Protein 4NET (pdb70)

Foldseek 3Di:
DDPQLVLLVVLCCVAPVVLCVVQVFAWKKKWKAFPNDIHIDIDGALEPVVRHGADQLAKFFQFQLLLVLLLLLLLLCCVVVLDPQQAFLCVQVVLQPPAQSSVAGLVLLLQAFQQDAFAEDPPVQFAQVSLSVCSRPDDHDGDGPWKHAHYLNSSLSSLCSSCSSVVHGSQCSCPVPVCVQLVADQKGLDHDPVSPVNYGFFAESVRDGDDDRATHSRSSRGRMMGGPVSVVSVVLCLLCVVVGPDSSSSSSVQQQDFFWDFVQWTHGRSKIKGAPPDDLVNVVVCPDCCNHGHMGTTGGDPDDHPFMKIKHARQSWGWIKIDGNVRRMIMIMGTRGGDPPSSVSVSVVSSVVPNDD/DDPQLVVLVVLCCVAPVVVCVVVVFQWKWKWKAFPNDIHIDIDHAQDPVVRHGQDQLAKFFFFQLLLLLLLLLLLLCVVVPLDPQQAFLCVQVVLQPPAQSRNAGLVLLLQAFQQDAAAEDPPPQFDPVSLSVCNNPDHHDDDGPFKHHHYLNSSLSSQCSSCSSVVHGSQCSCPVPRLVQLVFDQKGLDHDPVSVVNYPGDSRSSRGRMMGGPVSVVSNQVCLLCLVVGDDSSSSSSVQQQAFFWDFVQWTGGRSKIKGAPPDDLVSVVVCVDCCNHGHMGTTGGDPGDHPFMKIKDWRDDQFKTWIKIDGNVRRMIMIMITRHDDDPSSVSVSRVSSVVVRD

CATH classification: 3.40.710.10

Structure (mmCIF, N/CA/C/O backbone):
data_4NET
#
_entry.id   4NET
#
_cell.length_a   43.073
_cell.length_b   182.151
_cell.length_c   50.373
_cell.angle_alpha   90.00
_cell.angle_beta   98.80
_cell.angle_gamma   90.00
#
_symmetry.space_group_name_H-M   'P 1 21 1'
#
loop_
_entity.id
_entity.type
_entity.pdbx_description
1 polymer AmpC
2 non-polymer 'NITRATE ION'
3 non-polymer GLYCEROL
4 water water
#
loop_
_atom_site.group_PDB
_atom_site.id
_atom_site.type_symbol
_atom_site.label_atom_id
_atom_site.label_alt_id
_atom_site.label_comp_id
_atom_site.label_asym_id
_atom_site.label_entity_id
_atom_site.label_seq_id
_atom_site.pdbx_PDB_ins_code
_atom_site.Cartn_x
_atom_site.Cartn_y
_atom_site.Cartn_z
_atom_site.occupancy
_atom_site.B_iso_or_equiv
_atom_site.auth_seq_id
_atom_site.auth_comp_id
_atom_site.auth_asym_id
_atom_site.auth_atom_id
_atom_site.pdbx_PDB_model_num
ATOM 1 N N . ASN A 1 3 ? -0.169 16.038 21.284 1.00 46.77 3 ASN A N 1
ATOM 2 C CA . ASN A 1 3 ? 0.072 14.614 21.070 1.00 45.42 3 ASN A CA 1
ATOM 3 C C . ASN A 1 3 ? 0.304 13.818 22.359 1.00 43.26 3 ASN A C 1
ATOM 4 O O . ASN A 1 3 ? 0.393 14.382 23.452 1.00 43.63 3 ASN A O 1
ATOM 9 N N . THR A 1 4 ? 0.401 12.500 22.205 1.00 38.73 4 THR A N 1
ATOM 10 C CA . THR A 1 4 ? 0.578 11.566 23.314 1.00 34.99 4 THR A CA 1
ATOM 11 C C . THR A 1 4 ? 1.919 11.771 24.027 1.00 32.94 4 THR A C 1
ATOM 12 O O . THR A 1 4 ? 2.829 12.388 23.464 1.00 32.93 4 THR A O 1
ATOM 16 N N . PRO A 1 5 ? 2.042 11.266 25.274 1.00 31.53 5 PRO A N 1
ATOM 17 C CA . PRO A 1 5 ? 3.326 11.280 25.988 1.00 29.67 5 PRO A CA 1
ATOM 18 C C . PRO A 1 5 ? 4.453 10.631 25.183 1.00 29.16 5 PRO A C 1
ATOM 19 O O . PRO A 1 5 ? 5.600 11.074 25.274 1.00 29.78 5 PRO A O 1
ATOM 23 N N . LYS A 1 6 ? 4.132 9.598 24.406 1.00 28.88 6 LYS A N 1
ATOM 24 C CA A LYS A 1 6 ? 5.125 8.927 23.576 0.39 27.13 6 LYS A CA 1
ATOM 25 C CA B LYS A 1 6 ? 5.130 8.925 23.579 0.61 26.83 6 LYS A CA 1
ATOM 26 C C . LYS A 1 6 ? 5.628 9.829 22.453 1.00 26.98 6 LYS A C 1
ATOM 27 O O . LYS A 1 6 ? 6.828 9.897 22.195 1.00 26.87 6 LYS A O 1
ATOM 38 N N . ASP A 1 7 ? 4.703 10.519 21.788 1.00 27.48 7 ASP A N 1
ATOM 39 C CA . ASP A 1 7 ? 5.074 11.444 20.721 1.00 29.21 7 ASP A CA 1
ATOM 40 C C . ASP A 1 7 ? 6.046 12.487 21.258 1.00 28.17 7 ASP A C 1
ATOM 41 O O . ASP A 1 7 ? 7.070 12.773 20.641 1.00 26.60 7 ASP A O 1
ATOM 46 N N . GLN A 1 8 ? 5.719 13.043 22.420 1.00 27.55 8 GLN A N 1
ATOM 47 C CA . GLN A 1 8 ? 6.564 14.049 23.054 1.00 26.35 8 GLN A CA 1
ATOM 48 C C . GLN A 1 8 ? 7.911 13.489 23.492 1.00 23.61 8 GLN A C 1
ATOM 49 O O . GLN A 1 8 ? 8.940 14.141 23.315 1.00 25.18 8 GLN A O 1
ATOM 55 N N . GLU A 1 9 ? 7.906 12.287 24.062 1.00 22.17 9 GLU A N 1
ATOM 56 C CA . GLU A 1 9 ? 9.149 11.649 24.490 1.00 22.20 9 GLU A CA 1
ATOM 57 C C . GLU A 1 9 ? 10.093 11.458 23.311 1.00 21.26 9 GLU A C 1
ATOM 58 O O . GLU A 1 9 ? 11.277 11.807 23.376 1.00 20.86 9 GLU A O 1
ATOM 64 N N . ILE A 1 10 ? 9.566 10.891 22.233 1.00 21.10 10 ILE A N 1
ATOM 65 C CA . ILE A 1 10 ? 10.388 10.608 21.073 1.00 20.47 10 ILE A CA 1
ATOM 66 C C . ILE A 1 10 ? 10.854 11.904 20.424 1.00 19.83 10 ILE A C 1
ATOM 67 O O . ILE A 1 10 ? 12.014 12.011 20.043 1.00 19.59 10 ILE A O 1
ATOM 72 N N . LYS A 1 11 ? 9.977 12.905 20.342 1.00 19.63 11 LYS A N 1
ATOM 73 C CA . LYS A 1 11 ? 10.385 14.199 19.791 1.00 23.25 11 LYS A CA 1
ATOM 74 C C . LYS A 1 11 ? 11.565 14.789 20.567 1.00 21.83 11 LYS A C 1
ATOM 75 O O . LYS A 1 11 ? 12.529 15.275 19.972 1.00 22.10 11 LYS A O 1
ATOM 81 N N . LYS A 1 12 ? 11.495 14.723 21.893 1.00 20.27 12 LYS A N 1
ATOM 82 C CA . LYS A 1 12 ? 12.584 15.206 22.738 1.00 20.25 12 LYS A CA 1
ATOM 83 C C . LYS A 1 12 ? 13.896 14.464 22.476 1.00 19.02 12 LYS A C 1
ATOM 84 O O . LYS A 1 12 ? 14.954 15.081 22.350 1.00 20.83 12 LYS A O 1
ATOM 90 N N . LEU A 1 13 ? 13.832 13.139 22.396 1.00 19.00 13 LEU A N 1
ATOM 91 C CA . LEU A 1 13 ? 15.044 12.351 22.172 1.00 17.38 13 LEU A CA 1
ATOM 92 C C . LEU A 1 13 ? 15.687 12.635 20.816 1.00 15.85 13 LEU A C 1
ATOM 93 O O . LEU A 1 13 ? 16.911 12.697 20.704 1.00 16.41 13 LEU A O 1
ATOM 98 N N . VAL A 1 14 ? 14.864 12.813 19.789 1.00 17.26 14 VAL A N 1
ATOM 99 C CA . VAL A 1 14 ? 15.364 13.102 18.448 1.00 16.75 14 VAL A CA 1
ATOM 100 C C . VAL A 1 14 ? 15.909 14.537 18.368 1.00 16.93 14 VAL A C 1
ATOM 101 O O . VAL A 1 14 ? 16.965 14.779 17.775 1.00 17.05 14 VAL A O 1
ATOM 105 N N . ASP A 1 15 ? 15.208 15.480 18.993 1.00 19.28 15 ASP A N 1
ATOM 106 C CA . ASP A 1 15 ? 15.695 16.854 19.096 1.00 20.63 15 ASP A CA 1
ATOM 107 C C . ASP A 1 15 ? 17.059 16.908 19.784 1.00 20.34 15 ASP A C 1
ATOM 108 O O . ASP A 1 15 ? 17.931 17.686 19.398 1.00 24.28 15 ASP A O 1
ATOM 113 N N . GLN A 1 16 ? 17.233 16.085 20.812 1.00 19.52 16 GLN A N 1
ATOM 114 C CA . GLN A 1 16 ? 18.464 16.098 21.594 1.00 20.05 16 GLN A CA 1
ATOM 115 C C . GLN A 1 16 ? 19.629 15.435 20.867 1.00 18.99 16 GLN A C 1
ATOM 116 O O . GLN A 1 16 ? 20.776 15.877 20.969 1.00 20.08 16 GLN A O 1
ATOM 122 N N . ASN A 1 17 ? 19.336 14.377 20.120 1.00 17.04 17 ASN A N 1
ATOM 123 C CA . ASN A 1 17 ? 20.394 13.542 19.564 1.00 15.28 17 ASN A CA 1
ATOM 124 C C . ASN A 1 17 ? 20.649 13.680 18.066 1.00 15.13 17 ASN A C 1
ATOM 125 O O . ASN A 1 17 ? 21.778 13.492 17.618 1.00 16.70 17 ASN A O 1
ATOM 130 N N . PHE A 1 18 ? 19.613 14.006 17.299 1.00 14.56 18 PHE A N 1
ATOM 131 C CA . PHE A 1 18 ? 19.752 14.135 15.852 1.00 14.55 18 PHE A CA 1
ATOM 132 C C . PHE A 1 18 ? 19.782 15.581 15.373 1.00 14.30 18 PHE A C 1
ATOM 133 O O . PHE A 1 18 ? 20.609 15.945 14.536 1.00 15.95 18 PHE A O 1
ATOM 141 N N . LYS A 1 19 ? 18.882 16.401 15.902 1.00 16.66 19 LYS A N 1
ATOM 142 C CA . LYS A 1 19 ? 18.797 17.806 15.507 1.00 17.14 19 LYS A CA 1
ATOM 143 C C . LYS A 1 19 ? 20.136 18.566 15.515 1.00 17.91 19 LYS A C 1
ATOM 144 O O . LYS A 1 19 ? 20.415 19.306 14.569 1.00 20.76 19 LYS A O 1
ATOM 150 N N . PRO A 1 20 ? 20.979 18.381 16.556 1.00 19.61 20 PRO A N 1
ATOM 151 C CA . PRO A 1 20 ? 22.225 19.164 16.545 1.00 21.00 20 PRO A CA 1
ATOM 152 C C . PRO A 1 20 ? 23.161 18.854 15.370 1.00 20.47 20 PRO A C 1
ATOM 153 O O . PRO A 1 20 ? 24.042 19.663 15.070 1.00 21.89 20 PRO A O 1
ATOM 157 N N . LEU A 1 21 ? 22.975 17.709 14.720 1.00 18.82 21 LEU A N 1
ATOM 158 C CA . LEU A 1 21 ? 23.814 17.334 13.583 1.00 18.57 21 LEU A CA 1
ATOM 159 C C . LEU A 1 21 ? 23.619 18.248 12.375 1.00 17.55 21 LEU A C 1
ATOM 160 O O . LEU A 1 21 ? 24.517 18.373 11.536 1.00 18.37 21 LEU A O 1
ATOM 165 N N . LEU A 1 22 ? 22.452 18.882 12.278 1.00 18.78 22 LEU A N 1
ATOM 166 C CA . LEU A 1 22 ? 22.176 19.768 11.148 1.00 20.22 22 LEU A CA 1
ATOM 167 C C . LEU A 1 22 ? 23.138 20.950 11.129 1.00 20.44 22 LEU A C 1
ATOM 168 O O . LEU A 1 22 ? 23.773 21.222 10.115 1.00 18.87 22 LEU A O 1
ATOM 173 N N . GLU A 1 23 ? 23.255 21.640 12.258 1.00 20.47 23 GLU A N 1
ATOM 174 C CA . GLU A 1 23 ? 24.174 22.762 12.365 1.00 24.19 23 GLU A CA 1
ATOM 175 C C . GLU A 1 23 ? 25.627 22.291 12.330 1.00 22.16 23 GLU A C 1
ATOM 176 O O . GLU A 1 23 ? 26.479 22.930 11.715 1.00 25.38 23 GLU A O 1
ATOM 182 N N . LYS A 1 24 ? 25.910 21.164 12.980 1.00 21.74 24 LYS A N 1
ATOM 183 C CA . LYS A 1 24 ? 27.292 20.704 13.096 1.00 21.90 24 LYS A CA 1
ATOM 184 C C . LYS A 1 24 ? 27.903 20.351 11.741 1.00 21.78 24 LYS A C 1
ATOM 185 O O . LYS A 1 24 ? 29.079 20.621 11.490 1.00 23.33 24 LYS A O 1
ATOM 191 N N . TYR A 1 25 ? 27.100 19.766 10.861 1.00 20.55 25 TYR A N 1
ATOM 192 C CA . TYR A 1 25 ? 27.606 19.345 9.563 1.00 20.13 25 TYR A CA 1
ATOM 193 C C . TYR A 1 25 ? 27.002 20.117 8.395 1.00 21.62 25 TYR A C 1
ATOM 194 O O . TYR A 1 25 ? 27.161 19.726 7.237 1.00 23.15 25 TYR A O 1
ATOM 203 N N . ASP A 1 26 ? 26.330 21.222 8.709 1.00 22.76 26 ASP A N 1
ATOM 204 C CA . ASP A 1 26 ? 25.691 22.069 7.700 1.00 23.72 26 ASP A CA 1
ATOM 205 C C . ASP A 1 26 ? 24.793 21.266 6.756 1.00 21.62 26 ASP A C 1
ATOM 206 O O . ASP A 1 26 ? 24.863 21.405 5.533 1.00 23.05 26 ASP A O 1
ATOM 211 N N . VAL A 1 27 ? 23.951 20.419 7.341 1.00 20.60 27 VAL A N 1
ATOM 212 C CA . VAL A 1 27 ? 23.048 19.572 6.574 1.00 19.21 27 VAL A CA 1
ATOM 213 C C . VAL A 1 27 ? 21.733 20.307 6.339 1.00 17.01 27 VAL A C 1
ATOM 214 O O . VAL A 1 27 ? 21.089 20.727 7.295 1.00 17.21 27 VAL A O 1
ATOM 218 N N . PRO A 1 28 ? 21.325 20.470 5.068 1.00 16.60 28 PRO A N 1
ATOM 219 C CA . PRO A 1 28 ? 20.090 21.216 4.795 1.00 15.67 28 PRO A CA 1
ATOM 220 C C . PRO A 1 28 ? 18.822 20.561 5.356 1.00 14.83 28 PRO A C 1
ATOM 221 O O . PRO A 1 28 ? 18.013 21.263 5.968 1.00 15.16 28 PRO A O 1
ATOM 225 N N . GLY A 1 29 ? 18.656 19.252 5.176 1.00 13.64 29 GLY A N 1
ATOM 226 C CA . GLY A 1 29 ? 17.405 18.605 5.535 1.00 14.00 29 GLY A CA 1
ATOM 227 C C . GLY A 1 29 ? 17.578 17.223 6.137 1.00 13.96 29 GLY A C 1
ATOM 228 O O . GLY A 1 29 ? 18.522 16.499 5.801 1.00 13.30 29 GLY A O 1
ATOM 229 N N . MET A 1 30 ? 16.658 16.862 7.031 1.00 12.02 30 MET A N 1
ATOM 230 C CA . MET A 1 30 ? 16.705 15.578 7.724 1.00 13.00 30 MET A CA 1
ATOM 231 C C . MET A 1 30 ? 15.308 15.075 8.045 1.00 13.28 30 MET A C 1
ATOM 232 O O . MET A 1 30 ? 14.418 15.858 8.377 1.00 12.83 30 MET A O 1
ATOM 237 N N . ALA A 1 31 ? 15.124 13.761 7.944 1.00 11.95 31 ALA A N 1
ATOM 238 C CA . ALA A 1 31 ? 13.912 13.109 8.415 1.00 11.32 31 ALA A CA 1
ATOM 239 C C . ALA A 1 31 ? 14.343 11.966 9.320 1.00 10.90 31 ALA A C 1
ATOM 240 O O . ALA A 1 31 ? 15.171 11.153 8.934 1.00 11.54 31 ALA A O 1
ATOM 242 N N . VAL A 1 32 ? 13.804 11.922 10.532 1.00 10.15 32 VAL A N 1
ATOM 243 C CA . VAL A 1 32 ? 14.103 10.840 11.467 1.00 11.55 32 VAL A CA 1
ATOM 244 C C . VAL A 1 32 ? 12.800 10.210 11.914 1.00 10.97 32 VAL A C 1
ATOM 245 O O . VAL A 1 32 ? 11.872 10.910 12.319 1.00 11.53 32 VAL A O 1
ATOM 249 N N . GLY A 1 33 ? 12.728 8.887 11.835 1.00 12.06 33 GLY A N 1
ATOM 250 C CA . GLY A 1 33 ? 11.529 8.168 12.201 1.00 12.52 33 GLY A CA 1
ATOM 251 C C . GLY A 1 33 ? 11.834 7.054 13.172 1.00 11.34 33 GLY A C 1
ATOM 252 O O . GLY A 1 33 ? 12.899 6.436 13.123 1.00 10.40 33 GLY A O 1
ATOM 253 N N . VAL A 1 34 ? 10.886 6.803 14.063 1.00 11.52 34 VAL A N 1
ATOM 254 C CA . VAL A 1 34 ? 10.941 5.669 14.964 1.00 11.06 34 VAL A CA 1
ATOM 255 C C . VAL A 1 34 ? 9.658 4.887 14.805 1.00 11.24 34 VAL A C 1
ATOM 256 O O . VAL A 1 34 ? 8.580 5.473 14.713 1.00 12.44 34 VAL A O 1
ATOM 260 N N . ILE A 1 35 ? 9.771 3.566 14.751 1.00 10.30 35 ILE A N 1
ATOM 261 C CA . ILE A 1 35 ? 8.594 2.728 14.866 1.00 12.23 35 ILE A CA 1
ATOM 262 C C . ILE A 1 35 ? 8.759 1.878 16.109 1.00 12.77 35 ILE A C 1
ATOM 263 O O . ILE A 1 35 ? 9.786 1.234 16.295 1.00 13.74 35 ILE A O 1
ATOM 268 N N . GLN A 1 36 ? 7.772 1.941 16.994 1.00 14.26 36 GLN A N 1
ATOM 269 C CA . GLN A 1 36 ? 7.795 1.172 18.229 1.00 14.53 36 GLN A CA 1
ATOM 270 C C . GLN A 1 36 ? 6.422 0.584 18.461 1.00 16.78 36 GLN A C 1
ATOM 271 O O . GLN A 1 36 ? 5.421 1.305 18.426 1.00 18.49 36 GLN A O 1
ATOM 277 N N . ASN A 1 37 ? 6.384 -0.728 18.682 1.00 20.25 37 ASN A N 1
ATOM 278 C CA . ASN A 1 37 ? 5.134 -1.459 18.871 1.00 22.21 37 ASN A CA 1
ATOM 279 C C . ASN A 1 37 ? 4.098 -1.097 17.811 1.00 22.69 37 ASN A C 1
ATOM 280 O O . ASN A 1 37 ? 2.923 -0.853 18.105 1.00 24.43 37 ASN A O 1
ATOM 285 N N . ASN A 1 38 ? 4.591 -1.044 16.578 1.00 21.34 38 ASN A N 1
ATOM 286 C CA . ASN A 1 38 ? 3.807 -0.802 15.367 1.00 23.17 38 ASN A CA 1
ATOM 287 C C . ASN A 1 38 ? 3.108 0.560 15.273 1.00 21.70 38 ASN A C 1
ATOM 288 O O . ASN A 1 38 ? 2.145 0.736 14.525 1.00 24.64 38 ASN A O 1
ATOM 293 N N . LYS A 1 39 ? 3.632 1.523 16.023 1.00 17.15 39 LYS A N 1
ATOM 294 C CA . LYS A 1 39 ? 3.217 2.914 15.927 1.00 18.14 39 LYS A CA 1
ATOM 295 C C . LYS A 1 39 ? 4.386 3.702 15.361 1.00 16.19 39 LYS A C 1
ATOM 296 O O . LYS A 1 39 ? 5.536 3.488 15.757 1.00 15.24 39 LYS A O 1
ATOM 302 N N . LYS A 1 40 ? 4.096 4.611 14.438 1.00 15.16 40 LYS A N 1
ATOM 303 C CA . LYS A 1 40 ? 5.146 5.362 13.755 1.00 15.76 40 LYS A CA 1
ATOM 304 C C . LYS A 1 40 ? 5.238 6.798 14.258 1.00 15.86 40 LYS A C 1
ATOM 305 O O . LYS A 1 40 ? 4.221 7.429 14.530 1.00 18.56 40 LYS A O 1
ATOM 311 N N . TYR A 1 41 ? 6.464 7.296 14.381 1.00 15.02 41 TYR A N 1
ATOM 312 C CA . TYR A 1 41 ? 6.727 8.642 14.874 1.00 14.55 41 TYR A CA 1
ATOM 313 C C . TYR A 1 41 ? 7.709 9.315 13.933 1.00 15.32 41 TYR A C 1
ATOM 314 O O . TYR A 1 41 ? 8.814 8.821 13.726 1.00 16.63 41 TYR A O 1
ATOM 323 N N . GLU A 1 42 ? 7.290 10.441 13.365 1.00 15.42 42 GLU A N 1
ATOM 324 C CA . GLU A 1 42 ? 8.044 11.100 12.306 1.00 16.01 42 GLU A CA 1
ATOM 325 C C . GLU A 1 42 ? 8.471 12.506 12.703 1.00 14.55 42 GLU A C 1
ATOM 326 O O . GLU A 1 42 ? 7.654 13.299 13.165 1.00 17.40 42 GLU A O 1
ATOM 332 N N . MET A 1 43 ? 9.755 12.797 12.524 1.00 15.22 43 MET A N 1
ATOM 333 C CA A MET A 1 43 ? 10.314 14.120 12.794 0.56 16.03 43 MET A CA 1
ATOM 334 C CA B MET A 1 43 ? 10.298 14.120 12.787 0.44 13.94 43 MET A CA 1
ATOM 335 C C . MET A 1 43 ? 10.977 14.651 11.532 1.00 12.85 43 MET A C 1
ATOM 336 O O . MET A 1 43 ? 11.783 13.955 10.916 1.00 13.74 43 MET A O 1
ATOM 345 N N . TYR A 1 44 ? 10.644 15.883 11.155 1.00 12.86 44 TYR A N 1
ATOM 346 C CA . TYR A 1 44 ? 11.222 16.500 9.958 1.00 12.21 44 TYR A CA 1
ATOM 347 C C . TYR A 1 44 ? 11.927 17.807 10.311 1.00 12.21 44 TYR A C 1
ATOM 348 O O . TYR A 1 44 ? 11.419 18.596 11.118 1.00 14.90 44 TYR A O 1
ATOM 357 N N . TYR A 1 45 ? 13.093 18.036 9.713 1.00 13.70 45 TYR A N 1
ATOM 358 C CA . TYR A 1 45 ? 13.836 19.271 9.933 1.00 13.72 45 TYR A CA 1
ATOM 359 C C . TYR A 1 45 ? 14.368 19.813 8.625 1.00 13.40 45 TYR A C 1
ATOM 360 O O . TYR A 1 45 ? 14.790 19.061 7.754 1.00 13.51 45 TYR A O 1
ATOM 369 N N . GLY A 1 46 ? 14.376 21.132 8.499 1.00 13.92 46 GLY A N 1
ATOM 370 C CA . GLY A 1 46 ? 15.144 21.764 7.448 1.00 14.60 46 GLY A CA 1
ATOM 371 C C . GLY A 1 46 ? 14.561 21.663 6.055 1.00 13.51 46 GLY A C 1
ATOM 372 O O . GLY A 1 46 ? 13.345 21.532 5.878 1.00 13.49 46 GLY A O 1
ATOM 373 N N . LEU A 1 47 ? 15.448 21.735 5.065 1.00 14.27 47 LEU A N 1
ATOM 374 C CA . LEU A 1 47 ? 15.061 21.925 3.670 1.00 13.62 47 LEU A CA 1
ATOM 375 C C . LEU A 1 47 ? 15.342 20.719 2.777 1.00 13.60 47 LEU A C 1
ATOM 376 O O . LEU A 1 47 ? 16.435 20.153 2.783 1.00 14.90 47 LEU A O 1
ATOM 381 N N . GLN A 1 48 ? 14.333 20.363 1.997 1.00 14.32 48 GLN A N 1
ATOM 382 C CA . GLN A 1 48 ? 14.429 19.381 0.935 1.00 16.24 48 GLN A CA 1
ATOM 383 C C . GLN A 1 48 ? 15.235 19.963 -0.226 1.00 16.02 48 GLN A C 1
ATOM 384 O O . GLN A 1 48 ? 16.065 19.283 -0.841 1.00 17.28 48 GLN A O 1
ATOM 390 N N . SER A 1 49 ? 14.986 21.233 -0.519 1.00 16.45 49 SER A N 1
ATOM 391 C CA . SER A 1 49 ? 15.718 21.948 -1.553 1.00 17.85 49 SER A CA 1
ATOM 392 C C . SER A 1 49 ? 16.074 23.332 -1.043 1.00 16.27 49 SER A C 1
ATOM 393 O O . SER A 1 49 ? 15.190 24.113 -0.677 1.00 17.50 49 SER A O 1
ATOM 396 N N . VAL A 1 50 ? 17.367 23.641 -1.021 1.00 16.67 50 VAL A N 1
ATOM 397 C CA . VAL A 1 50 ? 17.819 24.947 -0.556 1.00 17.89 50 VAL A CA 1
ATOM 398 C C . VAL A 1 50 ? 17.371 26.043 -1.518 1.00 19.19 50 VAL A C 1
ATOM 399 O O . VAL A 1 50 ? 16.847 27.078 -1.100 1.00 21.35 50 VAL A O 1
ATOM 403 N N . GLN A 1 51 ? 17.565 25.806 -2.812 1.00 19.10 51 GLN A N 1
ATOM 404 C CA . GLN A 1 51 ? 17.261 26.813 -3.821 1.00 22.38 51 GLN A CA 1
ATOM 405 C C . GLN A 1 51 ? 15.770 27.126 -3.886 1.00 20.96 51 GLN A C 1
ATOM 406 O O . GLN A 1 51 ? 15.378 28.244 -4.215 1.00 22.54 51 GLN A O 1
ATOM 412 N N . ASP A 1 52 ? 14.938 26.147 -3.554 1.00 19.89 52 ASP A N 1
ATOM 413 C CA . ASP A 1 52 ? 13.499 26.337 -3.645 1.00 20.83 52 ASP A CA 1
ATOM 414 C C . ASP A 1 52 ? 12.861 26.717 -2.313 1.00 19.19 52 ASP A C 1
ATOM 415 O O . ASP A 1 52 ? 11.670 27.022 -2.261 1.00 17.87 52 ASP A O 1
ATOM 420 N N . LYS A 1 53 ? 13.659 26.703 -1.249 1.00 18.51 53 LYS A N 1
ATOM 421 C CA . LYS A 1 53 ? 13.153 26.928 0.106 1.00 17.44 53 LYS A CA 1
ATOM 422 C C . LYS A 1 53 ? 11.978 25.992 0.404 1.00 17.08 53 LYS A C 1
ATOM 423 O O . LYS A 1 53 ? 10.983 26.377 1.027 1.00 16.31 53 LYS A O 1
ATOM 429 N N . LYS A 1 54 ? 12.102 24.752 -0.054 1.00 16.17 54 LYS A N 1
ATOM 430 C CA . LYS A 1 54 ? 11.083 23.743 0.182 1.00 15.89 54 LYS A CA 1
ATOM 431 C C . LYS A 1 54 ? 11.468 22.936 1.415 1.00 15.40 54 LYS A C 1
ATOM 432 O O . LYS A 1 54 ? 12.512 22.278 1.436 1.00 14.85 54 LYS A O 1
ATOM 438 N N . ALA A 1 55 ? 10.631 22.984 2.444 1.00 15.06 55 ALA A N 1
ATOM 439 C CA . ALA A 1 55 ? 10.914 22.254 3.683 1.00 14.87 55 ALA A CA 1
ATOM 440 C C . ALA A 1 55 ? 10.710 20.750 3.544 1.00 12.21 55 ALA A C 1
ATOM 441 O O . ALA A 1 55 ? 9.816 20.292 2.826 1.00 14.60 55 ALA A O 1
ATOM 443 N N . VAL A 1 56 ? 11.538 19.984 4.251 1.00 12.69 56 VAL A N 1
ATOM 444 C CA . VAL A 1 56 ? 11.374 18.538 4.327 1.00 12.14 56 VAL A CA 1
ATOM 445 C C . VAL A 1 56 ? 10.027 18.238 4.961 1.00 12.48 56 VAL A C 1
ATOM 446 O O . VAL A 1 56 ? 9.640 18.875 5.943 1.00 13.79 56 VAL A O 1
ATOM 450 N N . ASN A 1 57 ? 9.310 17.273 4.391 1.00 12.70 57 ASN A N 1
ATOM 451 C CA . ASN A 1 57 ? 8.026 16.848 4.921 1.00 13.11 57 ASN A CA 1
ATOM 452 C C . ASN A 1 57 ? 7.829 15.360 4.649 1.00 13.45 57 ASN A C 1
ATOM 453 O O . ASN A 1 57 ? 8.728 14.690 4.131 1.00 12.68 57 ASN A O 1
ATOM 458 N N . SER A 1 58 ? 6.656 14.840 4.993 1.00 14.07 58 SER A N 1
ATOM 459 C CA . SER A 1 58 ? 6.407 13.400 4.872 1.00 14.59 58 SER A CA 1
ATOM 460 C C . SER A 1 58 ? 6.379 12.894 3.421 1.00 13.84 58 SER A C 1
ATOM 461 O O . SER A 1 58 ? 6.431 11.688 3.186 1.00 15.18 58 SER A O 1
ATOM 464 N N . SER A 1 59 ? 6.296 13.806 2.455 1.00 12.28 59 SER A N 1
ATOM 465 C CA . SER A 1 59 ? 6.357 13.428 1.042 1.00 13.38 59 SER A CA 1
ATOM 466 C C . SER A 1 59 ? 7.758 13.505 0.450 1.00 12.43 59 SER A C 1
ATOM 467 O O . SER A 1 59 ? 7.971 13.095 -0.695 1.00 12.82 59 SER A O 1
ATOM 470 N N . THR A 1 60 ? 8.707 14.036 1.211 1.00 12.59 60 THR A N 1
ATOM 471 C CA . THR A 1 60 ? 10.061 14.228 0.699 1.00 12.35 60 THR A CA 1
ATOM 472 C C . THR A 1 60 ? 10.733 12.890 0.396 1.00 11.25 60 THR A C 1
ATOM 473 O O . THR A 1 60 ? 10.802 12.003 1.252 1.00 12.30 60 THR A O 1
ATOM 477 N N . ILE A 1 61 ? 11.223 12.763 -0.833 1.00 11.36 61 ILE A N 1
ATOM 478 C CA . ILE A 1 61 ? 11.917 11.578 -1.303 1.00 10.54 61 ILE A CA 1
ATOM 479 C C . ILE A 1 61 ? 13.415 11.825 -1.180 1.00 11.41 61 ILE A C 1
ATOM 480 O O . ILE A 1 61 ? 13.938 12.799 -1.715 1.00 12.48 61 ILE A O 1
ATOM 485 N N . PHE A 1 62 ? 14.094 10.950 -0.444 1.00 10.81 62 PHE A N 1
ATOM 486 C CA . PHE A 1 62 ? 15.537 11.034 -0.241 1.00 10.47 62 PHE A CA 1
ATOM 487 C C . PHE A 1 62 ? 16.249 9.911 -0.971 1.00 10.49 62 PHE A C 1
ATOM 488 O O . PHE A 1 62 ? 15.730 8.804 -1.086 1.00 11.23 62 PHE A O 1
ATOM 496 N N . GLU A 1 63 ? 17.467 10.176 -1.418 1.00 10.48 63 GLU A N 1
ATOM 497 C CA . GLU A 1 63 ? 18.344 9.111 -1.891 1.00 10.99 63 GLU A CA 1
ATOM 498 C C . GLU A 1 63 ? 18.820 8.269 -0.715 1.00 10.19 63 GLU A C 1
ATOM 499 O O . GLU A 1 63 ? 19.310 8.802 0.277 1.00 12.91 63 GLU A O 1
ATOM 505 N N . LEU A 1 64 ? 18.681 6.952 -0.828 1.00 10.00 64 LEU A N 1
ATOM 506 C CA . LEU A 1 64 ? 19.034 6.050 0.259 1.00 9.18 64 LEU A CA 1
ATOM 507 C C . LEU A 1 64 ? 20.505 5.685 0.256 1.00 8.90 64 LEU A C 1
ATOM 508 O O . LEU A 1 64 ? 21.007 5.163 1.249 1.00 10.62 64 LEU A O 1
ATOM 513 N N . GLY A 1 65 ? 21.192 5.912 -0.854 1.00 9.22 65 GLY A N 1
ATOM 514 C CA . GLY A 1 65 ? 22.587 5.525 -0.908 1.00 9.74 65 GLY A CA 1
ATOM 515 C C . GLY A 1 65 ? 22.741 4.026 -0.705 1.00 9.45 65 GLY A C 1
ATOM 516 O O . GLY A 1 65 ? 21.952 3.231 -1.225 1.00 8.49 65 GLY A O 1
ATOM 517 N N . SER A 1 66 ? 23.731 3.619 0.083 1.00 10.69 66 SER A N 1
ATOM 518 C CA A SER A 1 66 ? 24.025 2.203 0.289 0.57 9.80 66 SER A CA 1
ATOM 519 C CA B SER A 1 66 ? 24.007 2.191 0.232 0.43 11.48 66 SER A CA 1
ATOM 520 C C . SER A 1 66 ? 22.912 1.412 0.975 1.00 9.06 66 SER A C 1
ATOM 521 O O . SER A 1 66 ? 22.897 0.193 0.936 1.00 9.81 66 SER A O 1
ATOM 526 N N . VAL A 1 67 ? 21.976 2.109 1.610 1.00 9.24 67 VAL A N 1
ATOM 527 C CA . VAL A 1 67 ? 20.810 1.432 2.182 1.00 9.64 67 VAL A CA 1
ATOM 528 C C . VAL A 1 67 ? 19.966 0.786 1.068 1.00 8.99 67 VAL A C 1
ATOM 529 O O . VAL A 1 67 ? 19.198 -0.150 1.319 1.00 9.18 67 VAL A O 1
ATOM 533 N N . SER A 1 68 ? 20.150 1.258 -0.163 1.00 8.29 68 SER A N 1
ATOM 534 C CA . SER A 1 68 ? 19.581 0.596 -1.347 1.00 8.89 68 SER A CA 1
ATOM 535 C C . SER A 1 68 ? 19.864 -0.909 -1.379 1.00 8.10 68 SER A C 1
ATOM 536 O O . SER A 1 68 ? 19.048 -1.696 -1.869 1.00 7.51 68 SER A O 1
ATOM 539 N N . LYS A 1 69 ? 21.022 -1.307 -0.852 1.00 8.33 69 LYS A N 1
ATOM 540 C CA . LYS A 1 69 ? 21.427 -2.707 -0.865 1.00 7.45 69 LYS A CA 1
ATOM 541 C C . LYS A 1 69 ? 20.454 -3.594 -0.104 1.00 7.65 69 LYS A C 1
ATOM 542 O O . LYS A 1 69 ? 20.374 -4.792 -0.366 1.00 8.03 69 LYS A O 1
ATOM 548 N N . LEU A 1 70 ? 19.727 -3.018 0.855 1.00 7.47 70 LEU A N 1
ATOM 549 C CA . LEU A 1 70 ? 18.722 -3.791 1.593 1.00 8.43 70 LEU A CA 1
ATOM 550 C C . LEU A 1 70 ? 17.583 -4.218 0.678 1.00 7.28 70 LEU A C 1
ATOM 551 O O . LEU A 1 70 ? 17.027 -5.297 0.840 1.00 7.49 70 LEU A O 1
ATOM 556 N N . PHE A 1 71 ? 17.234 -3.374 -0.286 1.00 7.40 71 PHE A N 1
ATOM 557 C CA . PHE A 1 71 ? 16.202 -3.738 -1.253 1.00 7.59 71 PHE A CA 1
ATOM 558 C C . PHE A 1 71 ? 16.689 -4.765 -2.274 1.00 7.74 71 PHE A C 1
ATOM 559 O O . PHE A 1 71 ? 15.966 -5.682 -2.625 1.00 7.89 71 PHE A O 1
ATOM 567 N N . THR A 1 72 ? 17.939 -4.644 -2.691 1.00 7.82 72 THR A N 1
ATOM 568 C CA . THR A 1 72 ? 18.551 -5.655 -3.546 1.00 6.45 72 THR A CA 1
ATOM 569 C C . THR A 1 72 ? 18.584 -7.010 -2.845 1.00 6.98 72 THR A C 1
ATOM 570 O O . THR A 1 72 ? 18.256 -8.041 -3.435 1.00 7.53 72 THR A O 1
ATOM 574 N N . ALA A 1 73 ? 18.963 -6.998 -1.569 1.00 6.81 73 ALA A N 1
ATOM 575 C CA . ALA A 1 73 ? 18.949 -8.210 -0.755 1.00 7.92 73 ALA A CA 1
ATOM 576 C C . ALA A 1 73 ? 17.560 -8.822 -0.670 1.00 6.91 73 ALA A C 1
ATOM 577 O O . ALA A 1 73 ? 17.396 -10.032 -0.832 1.00 7.44 73 ALA A O 1
ATOM 579 N N . THR A 1 74 ? 16.555 -7.984 -0.426 1.00 7.29 74 THR A N 1
ATOM 580 C CA . THR A 1 74 ? 15.175 -8.446 -0.378 1.00 7.42 74 THR A CA 1
ATOM 581 C C . THR A 1 74 ? 14.732 -9.054 -1.713 1.00 7.27 74 THR A C 1
ATOM 582 O O . THR A 1 74 ? 14.100 -10.115 -1.749 1.00 7.79 74 THR A O 1
ATOM 586 N N . ALA A 1 75 ? 15.07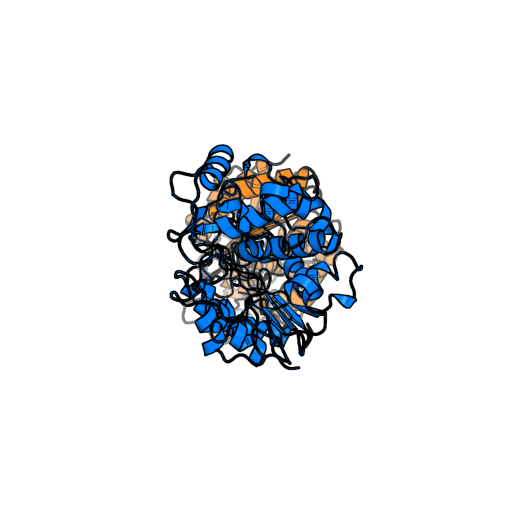7 -8.398 -2.815 1.00 7.67 75 ALA A N 1
ATOM 587 C CA . ALA A 1 75 ? 14.784 -8.944 -4.130 1.00 7.59 75 ALA A CA 1
ATOM 588 C C . ALA A 1 75 ? 15.435 -10.313 -4.339 1.00 6.75 75 ALA A C 1
ATOM 589 O O . ALA A 1 75 ? 14.817 -11.219 -4.885 1.00 7.62 75 ALA A O 1
ATOM 591 N N . GLY A 1 76 ? 16.692 -10.448 -3.940 1.00 7.20 76 GLY A N 1
ATOM 592 C CA . GLY A 1 76 ? 17.389 -11.723 -4.000 1.00 8.65 76 GLY A CA 1
ATOM 593 C C . GLY A 1 76 ? 16.726 -12.793 -3.154 1.00 7.48 76 GLY A C 1
ATOM 594 O O . GLY A 1 76 ? 16.591 -13.938 -3.582 1.00 8.05 76 GLY A O 1
ATOM 595 N N . GLY A 1 77 ? 16.325 -12.433 -1.940 1.00 7.20 77 GLY A N 1
ATOM 596 C CA . GLY A 1 77 ? 15.590 -13.351 -1.080 1.00 8.48 77 GLY A CA 1
ATOM 597 C C . GLY A 1 77 ? 14.279 -13.794 -1.705 1.00 9.01 77 GLY A C 1
ATOM 598 O O . GLY A 1 77 ? 13.860 -14.948 -1.576 1.00 9.56 77 GLY A O 1
ATOM 599 N N . TYR A 1 78 ? 13.611 -12.858 -2.363 1.00 7.51 78 TYR A N 1
ATOM 600 C CA . TYR A 1 78 ? 12.363 -13.148 -3.058 1.00 7.39 78 TYR A CA 1
ATOM 601 C C . TYR A 1 78 ? 12.577 -14.138 -4.196 1.00 8.81 78 TYR A C 1
ATOM 602 O O . TYR A 1 78 ? 11.877 -15.144 -4.300 1.00 10.25 78 TYR A O 1
ATOM 611 N N . ALA A 1 79 ? 13.547 -13.845 -5.054 1.00 8.74 79 ALA A N 1
ATOM 612 C CA . ALA A 1 79 ? 13.854 -14.726 -6.173 1.00 10.75 79 ALA A CA 1
ATOM 613 C C . ALA A 1 79 ? 14.275 -16.122 -5.703 1.00 9.25 79 ALA A C 1
ATOM 614 O O . ALA A 1 79 ? 13.835 -17.128 -6.257 1.00 10.67 79 ALA A O 1
ATOM 616 N N . LYS A 1 80 ? 15.107 -16.194 -4.670 1.00 8.76 80 LYS A N 1
ATOM 617 C CA . LYS A 1 80 ? 15.568 -17.483 -4.167 1.00 9.17 80 LYS A CA 1
ATOM 618 C C . LYS A 1 80 ? 14.387 -18.294 -3.658 1.00 10.72 80 LYS A C 1
ATOM 619 O O . LYS A 1 80 ? 14.264 -19.486 -3.940 1.00 10.72 80 LYS A O 1
ATOM 625 N N . ASN A 1 81 ? 13.516 -17.644 -2.893 1.00 9.78 81 ASN A N 1
ATOM 626 C CA . ASN A 1 81 ? 12.402 -18.369 -2.293 1.00 11.81 81 ASN A CA 1
ATOM 627 C C . ASN A 1 81 ? 11.269 -18.713 -3.243 1.00 11.00 81 ASN A C 1
ATOM 628 O O . ASN A 1 81 ? 10.403 -19.518 -2.907 1.00 13.83 81 ASN A O 1
ATOM 633 N N . LYS A 1 82 ? 11.291 -18.141 -4.442 1.00 11.38 82 LYS A N 1
ATOM 634 C CA A LYS A 1 82 ? 10.368 -18.578 -5.484 0.46 13.03 82 LYS A CA 1
ATOM 635 C CA B LYS A 1 82 ? 10.380 -18.562 -5.501 0.54 12.54 82 LYS A CA 1
ATOM 636 C C . LYS A 1 82 ? 11.039 -19.572 -6.439 1.00 12.57 82 LYS A C 1
ATOM 637 O O . LYS A 1 82 ? 10.437 -20.018 -7.409 1.00 14.03 82 LYS A O 1
ATOM 648 N N . GLY A 1 83 ? 12.283 -19.937 -6.148 1.00 12.73 83 GLY A N 1
ATOM 649 C CA . GLY A 1 83 ? 12.979 -20.936 -6.937 1.00 13.71 83 GLY A CA 1
ATOM 650 C C . GLY A 1 83 ? 13.559 -20.384 -8.221 1.00 11.68 83 GLY A C 1
ATOM 651 O O . GLY A 1 83 ? 13.952 -21.150 -9.096 1.00 14.75 83 GLY A O 1
ATOM 652 N N . LYS A 1 84 ? 13.623 -19.058 -8.334 1.00 9.95 84 LYS A N 1
ATOM 653 C CA . LYS A 1 84 ? 14.140 -18.425 -9.545 1.00 11.15 84 LYS A CA 1
ATOM 654 C C . LYS A 1 84 ? 15.663 -18.477 -9.610 1.00 10.75 84 LYS A C 1
ATOM 655 O O . LYS A 1 84 ? 16.241 -18.469 -10.693 1.00 11.18 84 LYS A O 1
ATOM 661 N N . ILE A 1 85 ? 16.299 -18.494 -8.441 1.00 9.84 85 ILE A N 1
ATOM 662 C CA . ILE A 1 85 ? 17.733 -18.698 -8.314 1.00 9.49 85 ILE A CA 1
ATOM 663 C C . ILE A 1 85 ? 17.989 -19.607 -7.131 1.00 10.02 85 ILE A C 1
ATOM 664 O O . ILE A 1 85 ? 17.140 -19.761 -6.250 1.00 10.50 85 ILE A O 1
ATOM 669 N N . SER A 1 86 ? 19.180 -20.189 -7.111 1.00 8.76 86 SER A N 1
ATOM 670 C CA . SER A 1 86 ? 19.749 -20.775 -5.912 1.00 9.20 86 SER A CA 1
ATOM 671 C C . SER A 1 86 ? 20.979 -19.962 -5.564 1.00 9.08 86 SER A C 1
ATOM 672 O O . SER A 1 86 ? 21.706 -19.533 -6.455 1.00 9.19 86 SER A O 1
ATOM 675 N N . PHE A 1 87 ? 21.244 -19.773 -4.280 1.00 9.59 87 PHE A N 1
ATOM 676 C CA . PHE A 1 87 ? 22.439 -19.042 -3.876 1.00 9.48 87 PHE A CA 1
ATOM 677 C C . PHE A 1 87 ? 23.741 -19.776 -4.232 1.00 10.50 87 PHE A C 1
ATOM 678 O O . PHE A 1 87 ? 24.817 -19.171 -4.224 1.00 11.47 87 PHE A O 1
ATOM 686 N N . ASP A 1 88 ? 23.645 -21.072 -4.533 1.00 9.42 88 ASP A N 1
ATOM 687 C CA . ASP A 1 88 ? 24.809 -21.839 -5.001 1.00 10.50 88 ASP A CA 1
ATOM 688 C C . ASP A 1 88 ? 25.052 -21.701 -6.491 1.00 9.19 88 ASP A C 1
ATOM 689 O O . ASP A 1 88 ? 26.067 -22.173 -6.991 1.00 10.85 88 ASP A O 1
ATOM 694 N N . ASP A 1 89 ? 24.139 -21.044 -7.198 1.00 10.17 89 ASP A N 1
ATOM 695 C CA . ASP A 1 89 ? 24.328 -20.820 -8.625 1.00 9.53 89 ASP A CA 1
ATOM 696 C C . ASP A 1 89 ? 25.465 -19.833 -8.861 1.00 8.77 89 ASP A C 1
ATOM 697 O O . ASP A 1 89 ? 25.846 -19.067 -7.978 1.00 8.63 89 ASP A O 1
ATOM 702 N N . THR A 1 90 ? 25.981 -19.832 -10.081 1.00 9.18 90 THR A N 1
ATOM 703 C CA . THR A 1 90 ? 26.985 -18.867 -10.503 1.00 9.34 90 THR A CA 1
ATOM 704 C C . THR A 1 90 ? 26.371 -17.923 -11.555 1.00 9.06 90 THR A C 1
ATOM 705 O O . THR A 1 90 ? 25.362 -18.260 -12.178 1.00 10.21 90 THR A O 1
ATOM 709 N N . PRO A 1 91 ? 26.957 -16.723 -11.740 1.00 8.38 91 PRO A N 1
ATOM 710 C CA . PRO A 1 91 ? 26.273 -15.698 -12.541 1.00 9.23 91 PRO A CA 1
ATOM 711 C C . PRO A 1 91 ? 26.072 -16.062 -14.000 1.00 9.74 91 PRO A C 1
ATOM 712 O O . PRO A 1 91 ? 25.106 -15.592 -14.593 1.00 9.32 91 PRO A O 1
ATOM 716 N N . GLY A 1 92 ? 26.958 -16.881 -14.548 1.00 9.48 92 GLY A N 1
ATOM 717 C CA . GLY A 1 92 ? 26.865 -17.272 -15.944 1.00 10.49 92 GLY A CA 1
ATOM 718 C C . GLY A 1 92 ? 25.671 -18.151 -16.268 1.00 11.38 92 GLY A C 1
ATOM 719 O O . GLY A 1 92 ? 25.346 -18.355 -17.434 1.00 12.75 92 GLY A O 1
ATOM 720 N N . LYS A 1 93 ? 25.018 -18.693 -15.248 1.00 10.68 93 LYS A N 1
ATOM 721 C CA . LYS A 1 93 ? 23.784 -19.440 -15.455 1.00 12.51 93 LYS A CA 1
ATOM 722 C C . LYS A 1 93 ? 22.685 -18.518 -16.000 1.00 11.39 93 LYS A C 1
ATOM 723 O O . LYS A 1 93 ? 21.767 -18.964 -16.698 1.00 13.30 93 LYS A O 1
ATOM 729 N N . TYR A 1 94 ? 22.807 -17.226 -15.702 1.00 10.36 94 TYR A N 1
ATOM 730 C CA . TYR A 1 94 ? 21.774 -16.232 -16.008 1.00 10.17 94 TYR A CA 1
ATOM 731 C C . TYR A 1 94 ? 22.274 -15.183 -16.982 1.00 11.17 94 TYR A C 1
ATOM 732 O O . TYR A 1 94 ? 21.593 -14.846 -17.948 1.00 12.00 94 TYR A O 1
ATOM 741 N N . TRP A 1 95 ? 23.470 -14.665 -16.726 1.00 10.90 95 TRP A N 1
ATOM 742 C CA . TRP A 1 95 ? 24.094 -13.721 -17.642 1.00 11.76 95 TRP A CA 1
ATOM 743 C C . TRP A 1 95 ? 25.033 -14.538 -18.523 1.00 10.99 95 TRP A C 1
ATOM 744 O O . TRP A 1 95 ? 26.179 -14.804 -18.153 1.00 10.31 95 TRP A O 1
ATOM 755 N N . LYS A 1 96 ? 24.539 -14.948 -19.690 1.00 10.90 96 LYS A N 1
ATOM 756 C CA . LYS A 1 96 ? 25.152 -16.046 -20.432 1.00 10.95 96 LYS A CA 1
ATOM 757 C C . LYS A 1 96 ? 26.542 -15.733 -20.963 1.00 10.35 96 LYS A C 1
ATOM 758 O O . LYS A 1 96 ? 27.379 -16.630 -21.099 1.00 10.70 96 LYS A O 1
ATOM 764 N N . GLU A 1 97 ? 26.796 -14.456 -21.227 1.00 9.75 97 GLU A N 1
ATOM 765 C CA . GLU A 1 97 ? 28.110 -14.001 -21.644 1.00 10.85 97 GLU A CA 1
ATOM 766 C C . GLU A 1 97 ? 29.190 -14.217 -20.583 1.00 10.82 97 GLU A C 1
ATOM 767 O O . GLU A 1 97 ? 30.375 -14.108 -20.872 1.00 12.04 97 GLU A O 1
ATOM 773 N N . LEU A 1 98 ? 28.795 -14.521 -19.350 1.00 9.23 98 LEU A N 1
ATOM 774 C CA . LEU A 1 98 ? 29.789 -14.806 -18.315 1.00 10.19 98 LEU A CA 1
ATOM 775 C C . LEU A 1 98 ? 30.064 -16.291 -18.136 1.00 11.52 98 LEU A C 1
ATOM 776 O O . LEU A 1 98 ? 30.929 -16.677 -17.337 1.00 10.85 98 LEU A O 1
ATOM 781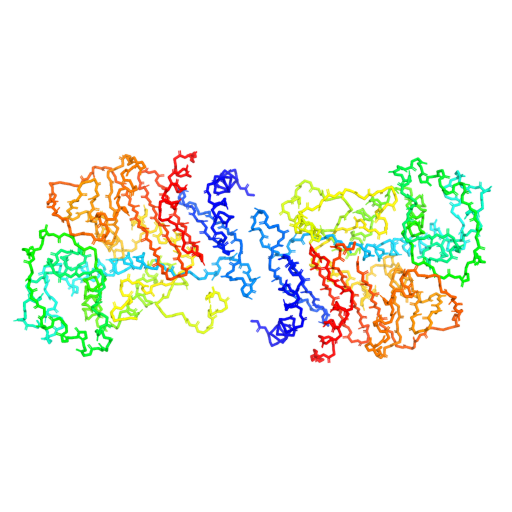 N N . LYS A 1 99 ? 29.331 -17.135 -18.859 1.00 10.67 99 LYS A N 1
ATOM 782 C CA . LYS A 1 99 ? 29.599 -18.567 -18.824 1.00 14.34 99 LYS A CA 1
ATOM 783 C C . LYS A 1 99 ? 31.044 -18.860 -19.200 1.00 16.93 99 LYS A C 1
ATOM 784 O O . LYS A 1 99 ? 31.570 -18.299 -20.162 1.00 16.94 99 LYS A O 1
ATOM 790 N N . ASN A 1 100 ? 31.680 -19.730 -18.423 1.00 20.04 100 ASN A N 1
ATOM 791 C CA . ASN A 1 100 ? 33.056 -20.140 -18.680 1.00 23.16 100 ASN A CA 1
ATOM 792 C C . ASN A 1 100 ? 34.071 -18.994 -18.673 1.00 21.40 100 ASN A C 1
ATOM 793 O O . ASN A 1 100 ? 35.045 -18.986 -19.427 1.00 23.25 100 ASN A O 1
ATOM 798 N N . THR A 1 101 ? 33.817 -18.021 -17.808 1.00 14.81 101 THR A N 1
ATOM 799 C CA . THR A 1 101 ? 34.803 -17.006 -17.478 1.00 13.05 101 THR A CA 1
ATOM 800 C C . THR A 1 101 ? 35.113 -17.187 -15.998 1.00 9.98 101 THR A C 1
ATOM 801 O O . THR A 1 101 ? 34.353 -17.837 -15.281 1.00 10.83 101 THR A O 1
ATOM 805 N N . PRO A 1 102 ? 36.227 -16.622 -15.521 1.00 9.52 102 PRO A N 1
ATOM 806 C CA . PRO A 1 102 ? 36.558 -16.852 -14.109 1.00 8.54 102 PRO A CA 1
ATOM 807 C C . PRO A 1 102 ? 35.515 -16.380 -13.094 1.00 8.71 102 PRO A C 1
ATOM 808 O O . PRO A 1 102 ? 35.393 -17.012 -12.062 1.00 8.37 102 PRO A O 1
ATOM 812 N N . ILE A 1 103 ? 34.790 -15.309 -13.380 1.00 8.42 103 ILE A N 1
ATOM 813 C CA . ILE A 1 103 ? 33.784 -14.811 -12.448 1.00 8.64 103 ILE A CA 1
ATOM 814 C C . ILE A 1 103 ? 32.658 -15.831 -12.280 1.00 8.12 103 ILE A C 1
ATOM 815 O O . ILE A 1 103 ? 31.959 -15.829 -11.260 1.00 7.33 103 ILE A O 1
ATOM 820 N N . ASP A 1 104 ? 32.505 -16.724 -13.255 1.00 7.59 104 ASP A N 1
ATOM 821 C CA . ASP A 1 104 ? 31.493 -17.774 -13.170 1.00 9.41 104 ASP A CA 1
ATOM 822 C C . ASP A 1 104 ? 31.901 -18.875 -12.184 1.00 8.68 104 ASP A C 1
ATOM 823 O O . ASP A 1 104 ? 31.220 -19.890 -12.070 1.00 11.48 104 ASP A O 1
ATOM 828 N N . GLN A 1 105 ? 33.009 -18.672 -11.470 1.00 8.40 105 GLN A N 1
ATOM 829 C CA . GLN A 1 105 ? 33.407 -19.565 -10.383 1.00 8.56 105 GLN A CA 1
ATOM 830 C C . GLN A 1 105 ? 32.953 -19.048 -9.018 1.00 7.37 105 GLN A C 1
ATOM 831 O O . GLN A 1 105 ? 33.104 -19.737 -8.010 1.00 11.70 105 GLN A O 1
ATOM 837 N N . VAL A 1 106 ? 32.395 -17.837 -8.987 1.00 8.88 106 VAL A N 1
ATOM 838 C CA . VAL A 1 106 ? 31.901 -17.231 -7.751 1.00 8.16 106 VAL A CA 1
ATOM 839 C C . VAL A 1 106 ? 30.392 -17.452 -7.692 1.00 7.23 106 VAL A C 1
ATOM 840 O O . VAL A 1 106 ? 29.701 -17.262 -8.685 1.00 8.71 106 VAL A O 1
ATOM 844 N N . ASN A 1 107 ? 29.864 -17.851 -6.539 1.00 7.39 107 ASN A N 1
ATOM 845 C CA . ASN A 1 107 ? 28.421 -18.067 -6.441 1.00 7.80 107 ASN A CA 1
ATOM 846 C C . ASN A 1 107 ? 27.642 -16.808 -6.048 1.00 6.12 107 ASN A C 1
ATOM 847 O O . ASN A 1 107 ? 28.218 -15.788 -5.656 1.00 8.09 107 ASN A O 1
ATOM 852 N N . LEU A 1 108 ? 26.327 -16.876 -6.156 1.00 6.12 108 LEU A N 1
ATOM 853 C CA . LEU A 1 108 ? 25.513 -15.690 -5.932 1.00 7.52 108 LEU A CA 1
ATOM 854 C C . LEU A 1 108 ? 25.585 -15.198 -4.483 1.00 6.72 108 LEU A C 1
ATOM 855 O O . LEU A 1 108 ? 25.560 -13.985 -4.250 1.00 7.55 108 LEU A O 1
ATOM 860 N N . LEU A 1 109 ? 25.648 -16.116 -3.515 1.00 7.29 109 LEU A N 1
ATOM 861 C CA . LEU A 1 109 ? 25.750 -15.712 -2.119 1.00 7.72 109 LEU A CA 1
ATOM 862 C C . LEU A 1 109 ? 27.049 -14.950 -1.870 1.00 8.10 109 LEU A C 1
ATOM 863 O O . LEU A 1 109 ? 27.068 -13.937 -1.172 1.00 7.14 109 LEU A O 1
ATOM 868 N N . GLN A 1 110 ? 28.136 -15.438 -2.456 1.00 7.03 110 GLN A N 1
ATOM 869 C CA . GLN A 1 110 ? 29.434 -14.787 -2.366 1.00 6.53 110 GLN A CA 1
ATOM 870 C C . GLN A 1 110 ? 29.430 -13.397 -2.990 1.00 7.15 110 GLN A C 1
ATOM 871 O O . GLN A 1 110 ? 30.012 -12.460 -2.445 1.00 8.14 110 GLN A O 1
ATOM 877 N N . LEU A 1 111 ? 28.754 -13.243 -4.121 1.00 7.20 111 LEU A N 1
ATOM 878 C CA . LEU A 1 111 ? 28.611 -11.912 -4.700 1.00 7.85 111 LEU A CA 1
ATOM 879 C C . LEU A 1 111 ? 27.798 -11.000 -3.786 1.00 7.46 111 LEU A C 1
ATOM 880 O O . LEU A 1 111 ? 28.166 -9.848 -3.538 1.00 7.59 111 LEU A O 1
ATOM 885 N N . ALA A 1 112 ? 26.689 -11.516 -3.264 1.00 7.93 112 ALA A N 1
ATOM 886 C CA . ALA A 1 112 ? 25.800 -10.709 -2.426 1.00 8.21 112 ALA A CA 1
ATOM 887 C C . ALA A 1 112 ? 26.454 -10.271 -1.127 1.00 8.14 112 ALA A C 1
ATOM 888 O O . ALA A 1 112 ? 26.122 -9.220 -0.592 1.00 8.99 112 ALA A O 1
ATOM 890 N N . THR A 1 113 ? 27.396 -11.077 -0.644 1.00 6.82 113 THR A N 1
ATOM 891 C CA . THR A 1 113 ? 28.020 -10.812 0.637 1.00 7.26 113 THR A CA 1
ATOM 892 C C . THR A 1 113 ? 29.499 -10.462 0.526 1.00 5.71 113 THR A C 1
ATOM 893 O O . THR A 1 113 ? 30.253 -10.535 1.496 1.00 7.44 113 THR A O 1
ATOM 897 N N . TYR A 1 114 ? 29.901 -10.071 -0.673 1.00 5.82 114 TYR A N 1
ATOM 898 C CA . TYR A 1 114 ? 31.176 -9.371 -0.882 1.00 6.39 114 TYR A CA 1
ATOM 899 C C . TYR A 1 114 ? 32.431 -10.234 -0.725 1.00 6.59 114 TYR A C 1
ATOM 900 O O . TYR A 1 114 ? 33.477 -9.720 -0.308 1.00 7.24 114 TYR A O 1
ATOM 909 N N . THR A 1 115 ? 32.351 -11.524 -1.043 1.00 6.72 115 THR A N 1
ATOM 910 C CA . THR A 1 115 ? 33.496 -12.401 -0.826 1.00 7.33 115 THR A CA 1
ATOM 911 C C . THR A 1 115 ? 34.108 -12.988 -2.096 1.00 7.45 115 THR A C 1
ATOM 912 O O . THR A 1 115 ? 34.770 -14.022 -2.029 1.00 8.23 115 THR A O 1
ATOM 916 N N . SER A 1 116 ? 33.927 -12.341 -3.243 1.00 7.09 116 SER A N 1
ATOM 917 C CA . SER A 1 116 ? 34.554 -12.827 -4.477 1.00 6.34 116 SER A CA 1
ATOM 918 C C . SER A 1 116 ? 36.068 -12.924 -4.410 1.00 7.37 116 SER A C 1
ATOM 919 O O . SER A 1 116 ? 36.669 -13.715 -5.140 1.00 8.65 116 SER A O 1
ATOM 922 N N . GLY A 1 117 ? 36.680 -12.091 -3.572 1.00 7.34 117 GLY A N 1
ATOM 923 C CA . GLY A 1 117 ? 38.117 -12.070 -3.415 1.00 6.57 117 GLY A CA 1
ATOM 924 C C . GLY A 1 117 ? 38.861 -11.130 -4.341 1.00 7.77 117 GLY A C 1
ATOM 925 O O . GLY A 1 117 ? 40.083 -11.026 -4.248 1.00 8.01 117 GLY A O 1
ATOM 926 N N . ASN A 1 118 ? 38.146 -10.436 -5.224 1.00 7.04 118 ASN A N 1
ATOM 927 C CA . ASN A 1 118 ? 38.794 -9.423 -6.050 1.00 7.92 118 ASN A CA 1
ATOM 928 C C . ASN A 1 118 ? 37.813 -8.406 -6.616 1.00 8.20 118 ASN A C 1
ATOM 929 O O . ASN A 1 118 ? 37.801 -8.151 -7.816 1.00 8.17 118 ASN A O 1
ATOM 934 N N . LEU A 1 119 ? 36.996 -7.824 -5.746 1.00 7.85 119 LEU A N 1
ATOM 935 C CA . LEU A 1 119 ? 36.136 -6.717 -6.142 1.00 8.23 119 LEU A CA 1
ATOM 936 C C . LEU A 1 119 ? 36.189 -5.632 -5.089 1.00 8.35 119 LEU A C 1
ATOM 937 O O . LEU A 1 119 ? 35.905 -5.874 -3.911 1.00 9.39 119 LEU A O 1
ATOM 942 N N . ALA A 1 120 ? 36.571 -4.435 -5.519 1.00 9.35 120 ALA A N 1
ATOM 943 C CA . ALA A 1 120 ? 36.745 -3.283 -4.640 1.00 9.77 120 ALA A CA 1
ATOM 944 C C . ALA A 1 120 ? 35.442 -2.517 -4.439 1.00 8.67 120 ALA A C 1
ATOM 945 O O . ALA A 1 120 ? 34.392 -2.891 -4.947 1.00 8.73 120 ALA A O 1
ATOM 947 N N . LEU A 1 121 ? 35.511 -1.419 -3.694 1.00 9.23 121 LEU A N 1
ATOM 948 C CA . LEU A 1 121 ? 34.317 -0.622 -3.404 1.00 8.68 121 LEU A CA 1
ATOM 949 C C . LEU A 1 121 ? 33.611 -0.174 -4.687 1.00 8.39 121 LEU A C 1
ATOM 950 O O . LEU A 1 121 ? 32.391 -0.281 -4.791 1.00 8.93 121 LEU A O 1
ATOM 955 N N . GLN A 1 122 ? 34.379 0.334 -5.652 1.00 9.02 122 GLN A N 1
ATOM 956 C CA . GLN A 1 122 ? 33.819 0.827 -6.911 1.00 8.66 122 GLN A CA 1
ATOM 957 C C . GLN A 1 122 ? 34.429 0.121 -8.115 1.00 10.61 122 GLN A C 1
ATOM 958 O O . GLN A 1 122 ? 35.514 -0.451 -8.026 1.00 10.42 122 GLN A O 1
ATOM 964 N N . PHE A 1 123 ? 33.734 0.187 -9.247 1.00 9.26 123 PHE A N 1
ATOM 965 C CA . PHE A 1 123 ? 34.323 -0.170 -10.533 1.00 9.88 123 PHE A CA 1
ATOM 966 C C . PHE A 1 123 ? 35.534 0.716 -10.787 1.00 11.75 123 PHE A C 1
ATOM 967 O O . PHE A 1 123 ? 35.648 1.809 -10.225 1.00 12.20 123 PHE A O 1
ATOM 975 N N . PRO A 1 124 ? 36.441 0.268 -11.655 1.00 12.65 124 PRO A N 1
ATOM 976 C CA . PRO A 1 124 ? 37.515 1.165 -12.088 1.00 13.08 124 PRO A CA 1
ATOM 977 C C . PRO A 1 124 ? 36.919 2.405 -12.754 1.00 12.36 124 PRO A C 1
ATOM 978 O O . PRO A 1 124 ? 35.826 2.331 -13.319 1.00 12.69 124 PRO A O 1
ATOM 982 N N . ASP A 1 125 ? 37.626 3.528 -12.696 1.00 15.53 125 ASP A N 1
ATOM 983 C CA . ASP A 1 125 ? 37.126 4.773 -13.280 1.00 17.52 125 ASP A CA 1
ATOM 984 C C . ASP A 1 125 ? 36.712 4.648 -14.747 1.00 18.62 125 ASP A C 1
ATOM 985 O O . ASP A 1 125 ? 35.752 5.284 -15.182 1.00 19.04 125 ASP A O 1
ATOM 990 N N . GLU A 1 126 ? 37.424 3.818 -15.498 1.00 18.72 126 GLU A N 1
ATOM 991 C CA . GLU A 1 126 ? 37.168 3.706 -16.930 1.00 19.72 126 GLU A CA 1
ATOM 992 C C . GLU A 1 126 ? 35.914 2.896 -17.273 1.00 16.96 126 GLU A C 1
ATOM 993 O O . GLU A 1 126 ? 35.441 2.933 -18.410 1.00 19.43 126 GLU A O 1
ATOM 999 N N . VAL A 1 127 ? 35.368 2.183 -16.296 1.00 12.61 127 VAL A N 1
ATOM 1000 C CA . VAL A 1 127 ? 34.165 1.396 -16.536 1.00 12.88 127 VAL A CA 1
ATOM 1001 C C . VAL A 1 127 ? 32.942 2.285 -16.327 1.00 12.38 127 VAL A C 1
ATOM 1002 O O . VAL A 1 127 ? 32.516 2.505 -15.199 1.00 14.66 127 VAL A O 1
ATOM 1006 N N . LYS A 1 128 ? 32.399 2.805 -17.425 1.00 14.24 128 LYS A N 1
ATOM 1007 C CA . LYS A 1 128 ? 31.377 3.849 -17.360 1.00 14.38 128 LYS A CA 1
ATOM 1008 C C . LYS A 1 128 ? 30.033 3.487 -17.989 1.00 13.48 128 LYS A C 1
ATOM 1009 O O . LYS A 1 128 ? 29.050 4.203 -17.805 1.00 15.28 128 LYS A O 1
ATOM 1015 N N . THR A 1 129 ? 29.989 2.407 -18.759 1.00 12.31 129 THR A N 1
ATOM 1016 C CA . THR A 1 129 ? 28.766 2.053 -19.483 1.00 11.10 129 THR A CA 1
ATOM 1017 C C . THR A 1 129 ? 28.370 0.603 -19.222 1.00 10.50 129 THR A C 1
ATOM 1018 O O . THR A 1 129 ? 29.183 -0.201 -18.747 1.00 10.82 129 THR A O 1
ATOM 1022 N N . ASP A 1 130 ? 27.125 0.255 -19.542 1.00 11.57 130 ASP A N 1
ATOM 1023 C CA . ASP A 1 130 ? 26.688 -1.135 -19.398 1.00 12.49 130 ASP A CA 1
ATOM 1024 C C . ASP A 1 130 ? 27.576 -2.110 -20.183 1.00 9.99 130 ASP A C 1
ATOM 1025 O O . ASP A 1 130 ? 27.943 -3.168 -19.669 1.00 11.88 130 ASP A O 1
ATOM 1030 N N . GLN A 1 131 ? 27.919 -1.765 -21.420 1.00 9.91 131 GLN A N 1
ATOM 1031 C CA . GLN A 1 131 ? 28.792 -2.634 -22.211 1.00 9.71 131 GLN A CA 1
ATOM 1032 C C . GLN A 1 131 ? 30.110 -2.877 -21.484 1.00 8.50 131 GLN A C 1
ATOM 1033 O O . GLN A 1 131 ? 30.607 -4.009 -21.414 1.00 9.14 131 GLN A O 1
ATOM 1039 N N . GLN A 1 132 ? 30.681 -1.797 -20.961 1.00 9.24 132 GLN A N 1
ATOM 1040 C CA . GLN A 1 132 ? 31.967 -1.854 -20.290 1.00 8.53 132 GLN A CA 1
ATOM 1041 C C . GLN A 1 132 ? 31.927 -2.655 -18.992 1.00 8.68 132 GLN A C 1
ATOM 1042 O O . GLN A 1 132 ? 32.908 -3.294 -18.639 1.00 9.33 132 GLN A O 1
ATOM 1048 N N . VAL A 1 133 ? 30.798 -2.640 -18.288 1.00 8.88 133 VAL A N 1
ATOM 1049 C CA . VAL A 1 133 ? 30.632 -3.490 -17.111 1.00 8.71 133 VAL A CA 1
ATOM 1050 C C . VAL A 1 133 ? 30.656 -4.968 -17.470 1.00 7.67 133 VAL A C 1
ATOM 1051 O O . VAL A 1 133 ? 31.297 -5.768 -16.795 1.00 8.76 133 VAL A O 1
ATOM 1055 N N . LEU A 1 134 ? 29.988 -5.335 -18.556 1.00 8.01 134 LEU A N 1
ATOM 1056 C CA . LEU A 1 134 ? 30.028 -6.723 -19.009 1.00 8.64 134 LEU A CA 1
ATOM 1057 C C . LEU A 1 134 ? 31.456 -7.120 -19.370 1.00 8.10 134 LEU A C 1
ATOM 1058 O O . LEU A 1 134 ? 31.943 -8.164 -18.959 1.00 8.63 134 LEU A O 1
ATOM 1063 N N . THR A 1 135 ? 32.137 -6.268 -20.118 1.00 8.16 135 THR A N 1
ATOM 1064 C CA . THR A 1 135 ? 33.525 -6.544 -20.466 1.00 8.16 135 THR A CA 1
ATOM 1065 C C . THR A 1 135 ? 34.410 -6.702 -19.222 1.00 8.03 135 THR A C 1
ATOM 1066 O O . THR A 1 135 ? 35.241 -7.602 -19.147 1.00 8.27 135 THR A O 1
ATOM 1070 N N . PHE A 1 136 ? 34.221 -5.814 -18.251 1.00 8.21 136 PHE A N 1
ATOM 1071 C CA . PHE A 1 136 ? 34.928 -5.890 -16.975 1.00 8.88 136 PHE A CA 1
ATOM 1072 C C . PHE A 1 136 ? 34.738 -7.262 -16.318 1.00 7.87 136 PHE A C 1
ATOM 1073 O O . PHE A 1 136 ? 35.698 -7.893 -15.874 1.00 8.85 136 PHE A O 1
ATOM 1081 N N . PHE A 1 137 ? 33.497 -7.729 -16.252 1.00 8.11 137 PHE A N 1
ATOM 1082 C CA . PHE A 1 137 ? 33.243 -9.029 -15.643 1.00 7.82 137 PHE A CA 1
ATOM 1083 C C . PHE A 1 137 ? 33.787 -10.193 -16.457 1.00 7.79 137 PHE A C 1
ATOM 1084 O O . PHE A 1 137 ? 34.267 -11.169 -15.884 1.00 9.47 137 PHE A O 1
ATOM 1092 N N . LYS A 1 138 ? 33.771 -10.088 -17.782 1.00 7.79 138 LYS A N 1
ATOM 1093 C CA . LYS A 1 138 ? 34.392 -11.129 -18.596 1.00 9.22 138 LYS A CA 1
ATOM 1094 C C . LYS A 1 138 ? 35.917 -11.188 -18.414 1.00 8.40 138 LYS A C 1
ATOM 1095 O O . LYS A 1 138 ? 36.515 -12.266 -18.469 1.00 9.74 138 LYS A O 1
ATOM 1101 N N . ASP A 1 139 ? 36.535 -10.028 -18.198 1.00 8.58 139 ASP A N 1
ATOM 1102 C CA . ASP A 1 139 ? 37.986 -9.922 -18.068 1.00 9.27 139 ASP A CA 1
ATOM 1103 C C . ASP A 1 139 ? 38.495 -10.190 -16.662 1.00 9.85 139 ASP A C 1
ATOM 1104 O O . ASP A 1 139 ? 39.697 -10.335 -16.454 1.00 10.83 139 ASP A O 1
ATOM 1109 N N . TRP A 1 140 ? 37.577 -10.271 -15.709 1.00 8.71 140 TRP A N 1
ATOM 1110 C CA . TRP A 1 140 ? 37.915 -10.413 -14.303 1.00 7.76 140 TRP A CA 1
ATOM 1111 C C . TRP A 1 140 ? 38.659 -11.712 -14.043 1.00 7.41 140 TRP A C 1
ATOM 1112 O O . TRP A 1 140 ? 38.345 -12.754 -14.620 1.00 9.15 140 TRP A O 1
ATOM 1123 N N . LYS A 1 141 ? 39.620 -11.652 -13.129 1.00 8.20 141 LYS A N 1
ATOM 1124 C CA . LYS A 1 141 ? 40.282 -12.830 -12.610 1.00 9.40 141 LYS A CA 1
ATOM 1125 C C . LYS A 1 141 ? 40.292 -12.780 -11.104 1.00 9.28 141 LYS A C 1
ATOM 1126 O O . LYS A 1 141 ? 40.328 -11.705 -10.525 1.00 9.42 141 LYS A O 1
ATOM 1132 N N . PRO A 1 142 ? 40.263 -13.952 -10.458 1.00 8.88 142 PRO A N 1
ATOM 1133 C CA . PRO A 1 142 ? 40.289 -13.980 -8.992 1.00 8.97 142 PRO A CA 1
ATOM 1134 C C . PRO A 1 142 ? 41.645 -13.582 -8.435 1.00 9.23 142 PRO A C 1
ATOM 1135 O O . PRO A 1 142 ? 42.653 -13.586 -9.138 1.00 10.33 142 PRO A O 1
ATOM 1139 N N . LYS A 1 143 ? 41.639 -13.208 -7.162 1.00 8.14 143 LYS A N 1
ATOM 1140 C CA A LYS A 1 143 ? 42.872 -12.991 -6.415 0.58 8.69 143 LYS A CA 1
ATOM 1141 C CA B LYS A 1 143 ? 42.849 -12.942 -6.396 0.42 8.49 143 LYS A CA 1
ATOM 1142 C C . LYS A 1 143 ? 42.803 -13.747 -5.091 1.00 8.31 143 LYS A C 1
ATOM 1143 O O . LYS A 1 143 ? 43.330 -14.851 -5.004 1.00 9.74 143 LYS A O 1
ATOM 1154 N N . ASN A 1 144 ? 42.159 -13.189 -4.064 1.00 8.39 144 ASN A N 1
ATOM 1155 C CA . ASN A 1 144 ? 42.013 -13.906 -2.792 1.00 9.27 144 ASN A CA 1
ATOM 1156 C C . ASN A 1 144 ? 41.151 -15.163 -2.978 1.00 8.31 144 ASN A C 1
ATOM 1157 O O . ASN A 1 144 ? 40.283 -15.190 -3.845 1.00 9.92 144 ASN A O 1
ATOM 1162 N N . SER A 1 145 ? 41.353 -16.195 -2.162 1.00 8.24 145 SER A N 1
ATOM 1163 C CA A SER A 1 145 ? 40.557 -17.410 -2.280 0.65 8.45 145 SER A CA 1
ATOM 1164 C CA B SER A 1 145 ? 40.560 -17.407 -2.285 0.35 9.15 145 SER A CA 1
ATOM 1165 C C . SER A 1 145 ? 39.079 -17.048 -2.221 1.00 7.68 145 SER A C 1
ATOM 1166 O O . SER A 1 145 ? 38.627 -16.365 -1.285 1.00 8.16 145 SER A O 1
ATOM 1171 N N . ILE A 1 146 ? 38.336 -17.502 -3.224 1.00 7.95 146 ILE A N 1
ATOM 1172 C CA . ILE A 1 146 ? 36.925 -17.172 -3.332 1.00 7.06 146 ILE A CA 1
ATOM 1173 C C . ILE A 1 146 ? 36.167 -17.601 -2.074 1.00 7.99 146 ILE A C 1
ATOM 1174 O O . ILE A 1 146 ? 36.300 -18.740 -1.625 1.00 9.45 146 ILE A O 1
ATOM 1179 N N . GLY A 1 147 ? 35.388 -16.680 -1.508 1.00 7.94 147 GLY A N 1
A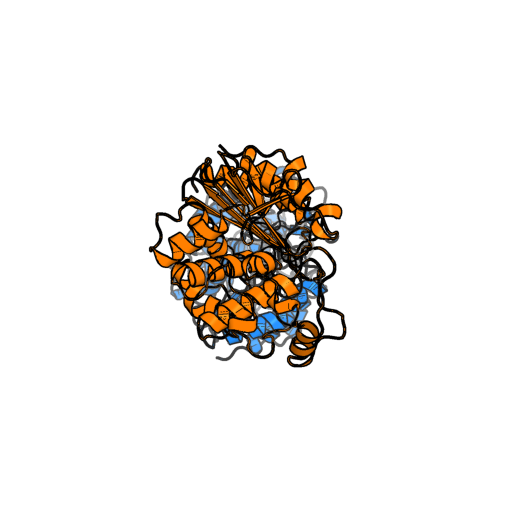TOM 1180 C CA . GLY A 1 147 ? 34.587 -16.938 -0.325 1.00 8.93 147 GLY A CA 1
ATOM 1181 C C . GLY A 1 147 ? 35.264 -16.639 0.996 1.00 8.79 147 GLY A C 1
ATOM 1182 O O . GLY A 1 147 ? 34.608 -16.591 2.027 1.00 11.38 147 GLY A O 1
ATOM 1183 N N . GLU A 1 148 ? 36.572 -16.409 0.986 1.00 8.19 148 GLU A N 1
ATOM 1184 C CA A GLU A 1 148 ? 37.324 -16.293 2.234 0.52 9.74 148 GLU A CA 1
ATOM 1185 C CA B GLU A 1 148 ? 37.306 -16.297 2.245 0.48 9.76 148 GLU A CA 1
ATOM 1186 C C . GLU A 1 148 ? 37.492 -14.882 2.784 1.00 7.37 148 GLU A C 1
ATOM 1187 O O . GLU A 1 148 ? 37.691 -14.724 3.984 1.00 9.01 148 GLU A O 1
ATOM 1198 N N . TYR A 1 149 ? 37.430 -13.869 1.914 1.00 8.66 149 TYR A N 1
ATOM 1199 C CA . TYR A 1 149 ? 37.662 -12.474 2.325 1.00 7.84 149 TYR A CA 1
ATOM 1200 C C . TYR A 1 149 ? 36.518 -11.553 1.949 1.00 8.18 149 TYR A C 1
ATOM 1201 O O . TYR A 1 149 ? 36.105 -11.527 0.791 1.00 8.67 149 TYR A O 1
ATOM 1210 N N . ARG A 1 150 ? 36.015 -10.808 2.935 1.00 8.03 150 ARG A N 1
ATOM 1211 C CA . ARG A 1 150 ? 34.983 -9.800 2.712 1.00 7.35 150 ARG A CA 1
ATOM 1212 C C . ARG A 1 150 ? 35.618 -8.473 2.329 1.00 7.72 150 ARG A C 1
ATOM 1213 O O . ARG A 1 150 ? 36.435 -7.938 3.069 1.00 8.00 150 ARG A O 1
ATOM 1221 N N . GLN A 1 151 ? 35.246 -7.937 1.170 1.00 6.82 151 GLN A N 1
ATOM 1222 C CA . GLN A 1 151 ? 35.570 -6.554 0.840 1.00 7.52 151 GLN A CA 1
ATOM 1223 C C . GLN A 1 151 ? 34.304 -5.875 0.351 1.00 7.75 151 GLN A C 1
ATOM 1224 O O . GLN A 1 151 ? 33.769 -6.231 -0.696 1.00 7.48 151 GLN A O 1
ATOM 1230 N N . TYR A 1 152 ? 33.818 -4.909 1.115 1.00 7.35 152 TYR A N 1
ATOM 1231 C CA . TYR A 1 152 ? 32.576 -4.226 0.775 1.00 7.24 152 TYR A CA 1
ATOM 1232 C C . TYR A 1 152 ? 32.678 -3.666 -0.650 1.00 7.67 152 TYR A C 1
ATOM 1233 O O . TYR A 1 152 ? 33.661 -3.011 -0.994 1.00 8.46 152 TYR A O 1
ATOM 1242 N N . SER A 1 153 ? 31.686 -3.953 -1.486 1.00 7.21 153 SER A N 1
ATOM 1243 C CA . SER A 1 153 ? 31.836 -3.766 -2.919 1.00 7.51 153 SER A CA 1
ATOM 1244 C C . SER A 1 153 ? 30.536 -3.500 -3.652 1.00 6.74 153 SER A C 1
ATOM 1245 O O . SER A 1 153 ? 29.625 -4.332 -3.675 1.00 7.18 153 SER A O 1
ATOM 1248 N N . ASN A 1 154 ? 30.466 -2.343 -4.290 1.00 8.61 154 ASN A N 1
ATOM 1249 C CA . ASN A 1 154 ? 29.347 -2.029 -5.161 1.00 7.86 154 ASN A CA 1
ATOM 1250 C C . ASN A 1 154 ? 29.271 -2.908 -6.423 1.00 7.33 154 ASN A C 1
ATOM 1251 O O . ASN A 1 154 ? 28.203 -3.414 -6.729 1.00 7.75 154 ASN A O 1
ATOM 1256 N N . PRO A 1 155 ? 30.400 -3.136 -7.125 1.00 6.65 155 PRO A N 1
ATOM 1257 C CA . PRO A 1 155 ? 30.324 -4.084 -8.242 1.00 7.89 155 PRO A CA 1
ATOM 1258 C C . PRO A 1 155 ? 29.802 -5.474 -7.836 1.00 5.86 155 PRO A C 1
ATOM 1259 O O . PRO A 1 155 ? 29.040 -6.091 -8.595 1.00 6.85 155 PRO A O 1
ATOM 1263 N N . SER A 1 156 ? 30.171 -5.957 -6.655 1.00 5.95 156 SER A N 1
ATOM 1264 C CA . SER A 1 156 ? 29.797 -7.302 -6.267 1.00 6.15 156 SER A CA 1
ATOM 1265 C C . SER A 1 156 ? 28.287 -7.433 -6.125 1.00 6.98 156 SER A C 1
ATOM 1266 O O . SER A 1 156 ? 27.668 -8.333 -6.684 1.00 7.35 156 SER A O 1
ATOM 1269 N N . ILE A 1 157 ? 27.683 -6.534 -5.367 1.00 7.96 157 ILE A N 1
ATOM 1270 C CA . ILE A 1 157 ? 26.245 -6.625 -5.182 1.00 7.81 157 ILE A CA 1
ATOM 1271 C C . ILE A 1 157 ? 25.480 -6.140 -6.415 1.00 8.71 157 ILE A C 1
ATOM 1272 O O . ILE A 1 157 ? 24.362 -6.568 -6.669 1.00 8.74 157 ILE A O 1
ATOM 1277 N N . GLY A 1 158 ? 26.118 -5.300 -7.221 1.00 8.70 158 GLY A N 1
ATOM 1278 C CA . GLY A 1 158 ? 25.562 -4.931 -8.512 1.00 9.26 158 GLY A CA 1
ATOM 1279 C C . GLY A 1 158 ? 25.382 -6.132 -9.427 1.00 8.91 158 GLY A C 1
ATOM 1280 O O . GLY A 1 158 ? 24.330 -6.314 -10.055 1.00 8.36 158 GLY A O 1
ATOM 1281 N N . LEU A 1 159 ? 26.407 -6.976 -9.507 1.00 8.14 159 LEU A N 1
ATOM 1282 C CA . LEU A 1 159 ? 26.294 -8.197 -10.303 1.00 7.86 159 LEU A CA 1
ATOM 1283 C C . LEU A 1 159 ? 25.209 -9.118 -9.738 1.00 8.11 159 LEU A C 1
ATOM 1284 O O . LEU A 1 159 ? 24.433 -9.711 -10.498 1.00 7.80 159 LEU A O 1
ATOM 1289 N N . PHE A 1 160 ? 25.164 -9.244 -8.411 1.00 7.56 160 PHE A N 1
ATOM 1290 C CA . PHE A 1 160 ? 24.106 -10.007 -7.762 1.00 7.41 160 PHE A CA 1
ATOM 1291 C C . PHE A 1 160 ? 22.716 -9.489 -8.181 1.00 6.25 160 PHE A C 1
ATOM 1292 O O . PHE A 1 160 ? 21.849 -10.253 -8.599 1.00 6.79 160 PHE A O 1
ATOM 1300 N N . GLY A 1 161 ? 22.517 -8.181 -8.111 1.00 7.11 161 GLY A N 1
ATOM 1301 C CA . GLY A 1 161 ? 21.258 -7.582 -8.516 1.00 7.90 161 GLY A CA 1
ATOM 1302 C C . GLY A 1 161 ? 20.889 -7.822 -9.964 1.00 7.73 161 GLY A C 1
ATOM 1303 O O . GLY A 1 161 ? 19.732 -8.098 -10.284 1.00 8.57 161 GLY A O 1
ATOM 1304 N N . LYS A 1 162 ? 21.867 -7.689 -10.852 1.00 8.28 162 LYS A N 1
ATOM 1305 C CA . LYS A 1 162 ? 21.661 -7.946 -12.272 1.00 8.88 162 LYS A CA 1
ATOM 1306 C C . LYS A 1 162 ? 21.201 -9.389 -12.487 1.00 8.17 162 LYS A C 1
ATOM 1307 O O . LYS A 1 162 ? 20.276 -9.651 -13.256 1.00 9.27 162 LYS A O 1
ATOM 1313 N N . VAL A 1 163 ? 21.827 -10.327 -11.780 1.00 7.86 163 VAL A N 1
ATOM 1314 C CA . VAL A 1 163 ? 21.475 -11.732 -11.893 1.00 7.46 163 VAL A CA 1
ATOM 1315 C C . VAL A 1 163 ? 20.066 -11.991 -11.407 1.00 7.88 163 VAL A C 1
ATOM 1316 O O . VAL A 1 163 ? 19.297 -12.709 -12.051 1.00 8.86 163 VAL A O 1
ATOM 1320 N N . VAL A 1 164 ? 19.729 -11.396 -10.272 1.00 8.48 164 VAL A N 1
ATOM 1321 C CA . VAL A 1 164 ? 18.386 -11.504 -9.730 1.00 9.49 164 VAL A CA 1
ATOM 1322 C C . VAL A 1 164 ? 17.357 -11.015 -10.745 1.00 9.30 164 VAL A C 1
ATOM 1323 O O . VAL A 1 164 ? 16.352 -11.678 -10.986 1.00 9.78 164 VAL A O 1
ATOM 1327 N N . ALA A 1 165 ? 17.628 -9.870 -11.363 1.00 8.78 165 ALA A N 1
ATOM 1328 C CA . ALA A 1 165 ? 16.743 -9.335 -12.380 1.00 8.98 165 ALA A CA 1
ATOM 1329 C C . ALA A 1 165 ? 16.605 -10.285 -13.572 1.00 9.43 165 ALA A C 1
ATOM 1330 O O . ALA A 1 165 ? 15.493 -10.571 -14.034 1.00 9.58 165 ALA A O 1
ATOM 1332 N N . LEU A 1 166 ? 17.736 -10.775 -14.074 1.00 9.80 166 LEU A N 1
ATOM 1333 C CA . LEU A 1 166 ? 17.707 -11.736 -15.172 1.00 8.93 166 LEU A CA 1
ATOM 1334 C C . LEU A 1 166 ? 16.864 -12.961 -14.839 1.00 10.05 166 LEU A C 1
ATOM 1335 O O . LEU A 1 166 ? 16.111 -13.462 -15.679 1.00 10.74 166 LEU A O 1
ATOM 1340 N N . SER A 1 167 ? 16.968 -13.433 -13.604 1.00 9.45 167 SER A N 1
ATOM 1341 C CA . SER A 1 167 ? 16.260 -14.642 -13.197 1.00 10.08 167 SER A CA 1
ATOM 1342 C C . SER A 1 167 ? 14.755 -14.418 -13.138 1.00 10.33 167 SER A C 1
ATOM 1343 O O . SER A 1 167 ? 13.984 -15.372 -13.212 1.00 12.23 167 SER A O 1
ATOM 1346 N N . MET A 1 168 ? 14.349 -13.160 -12.974 1.00 11.33 168 MET A N 1
ATOM 1347 C CA A MET A 1 168 ? 12.937 -12.798 -12.894 0.66 12.64 168 MET A CA 1
ATOM 1348 C CA B MET A 1 168 ? 12.934 -12.801 -12.897 0.34 13.42 168 MET A CA 1
ATOM 1349 C C . MET A 1 168 ? 12.422 -12.221 -14.212 1.00 13.21 168 MET A C 1
ATOM 1350 O O . MET A 1 168 ? 11.283 -11.746 -14.287 1.00 13.53 168 MET A O 1
ATOM 1359 N N . ASN A 1 169 ? 13.273 -12.254 -15.236 1.00 13.17 169 ASN A N 1
ATOM 1360 C CA A ASN A 1 169 ? 12.888 -11.834 -16.581 0.50 12.94 169 ASN A CA 1
ATOM 1361 C CA B ASN A 1 169 ? 12.927 -11.822 -16.590 0.50 13.22 169 ASN A CA 1
ATOM 1362 C C . ASN A 1 169 ? 12.389 -10.394 -16.694 1.00 13.49 169 ASN A C 1
ATOM 1363 O O . ASN A 1 169 ? 11.483 -10.108 -17.478 1.00 15.17 169 ASN A O 1
ATOM 1372 N N . LYS A 1 170 ? 12.969 -9.491 -15.919 1.00 11.89 170 LYS A N 1
ATOM 1373 C CA . LYS A 1 170 ? 12.636 -8.075 -16.019 1.00 12.70 170 LYS A CA 1
ATOM 1374 C C . LYS A 1 170 ? 13.826 -7.244 -15.557 1.00 12.12 170 LYS A C 1
ATOM 1375 O O . LYS A 1 170 ? 14.692 -7.741 -14.839 1.00 12.68 170 LYS A O 1
ATOM 1381 N N . PRO A 1 171 ? 13.888 -5.977 -15.988 1.00 10.12 171 PRO A N 1
ATOM 1382 C CA . PRO A 1 171 ? 15.024 -5.162 -15.561 1.00 12.07 171 PRO A CA 1
ATOM 1383 C C . PRO A 1 171 ? 14.936 -4.900 -14.063 1.00 9.66 171 PRO A C 1
ATOM 1384 O O . PRO A 1 171 ? 13.839 -4.909 -13.495 1.00 10.55 171 PRO A O 1
ATOM 1388 N N . PHE A 1 172 ? 16.084 -4.648 -13.441 1.00 10.02 172 PHE A N 1
ATOM 1389 C CA . PHE A 1 172 ? 16.165 -4.477 -12.001 1.00 9.87 172 PHE A CA 1
ATOM 1390 C C . PHE A 1 172 ? 15.212 -3.404 -11.488 1.00 9.65 172 PHE A C 1
ATOM 1391 O O . PHE A 1 172 ? 14.572 -3.584 -10.450 1.00 9.95 172 PHE A O 1
ATOM 1399 N N . ASP A 1 173 ? 15.104 -2.291 -12.210 1.00 10.08 173 ASP A N 1
ATOM 1400 C CA . ASP A 1 173 ? 14.220 -1.221 -11.765 1.00 11.90 173 ASP A CA 1
ATOM 1401 C C . ASP A 1 173 ? 12.776 -1.706 -11.674 1.00 11.16 173 ASP A C 1
ATOM 1402 O O . ASP A 1 173 ? 12.036 -1.300 -10.776 1.00 10.59 173 ASP A O 1
ATOM 1407 N N . GLN A 1 174 ? 12.394 -2.604 -12.577 1.00 10.05 174 GLN A N 1
ATOM 1408 C CA . GLN A 1 174 ? 11.054 -3.176 -12.572 1.00 10.58 174 GLN A CA 1
ATOM 1409 C C . GLN A 1 174 ? 10.881 -4.229 -11.484 1.00 10.33 174 GLN A C 1
ATOM 1410 O O . GLN A 1 174 ? 9.810 -4.348 -10.916 1.00 11.40 174 GLN A O 1
ATOM 1416 N N . VAL A 1 175 ? 11.923 -5.011 -11.218 1.00 9.39 175 VAL A N 1
ATOM 1417 C CA . VAL A 1 175 ? 11.879 -5.919 -10.079 1.00 10.20 175 VAL A CA 1
ATOM 1418 C C . VAL A 1 175 ? 11.469 -5.157 -8.822 1.00 8.71 175 VAL A C 1
ATOM 1419 O O . VAL A 1 175 ? 10.560 -5.559 -8.111 1.00 9.80 175 VAL A O 1
ATOM 1423 N N . LEU A 1 176 ? 12.114 -4.025 -8.580 1.00 9.07 176 LEU A N 1
ATOM 1424 C CA . LEU A 1 176 ? 11.788 -3.252 -7.394 1.00 8.10 176 LEU A CA 1
ATOM 1425 C C . LEU A 1 176 ? 10.446 -2.548 -7.535 1.00 9.13 176 LEU A C 1
ATOM 1426 O O . LEU A 1 176 ? 9.594 -2.655 -6.648 1.00 9.97 176 LEU A O 1
ATOM 1431 N N . GLU A 1 177 ? 10.232 -1.840 -8.642 1.00 9.18 177 GLU A N 1
ATOM 1432 C CA . GLU A 1 177 ? 9.040 -0.996 -8.735 1.00 10.01 177 GLU A CA 1
ATOM 1433 C C . GLU A 1 177 ? 7.735 -1.765 -8.948 1.00 11.10 177 GLU A C 1
ATOM 1434 O O . GLU A 1 177 ? 6.671 -1.316 -8.525 1.00 12.60 177 GLU A O 1
ATOM 1440 N N . LYS A 1 178 ? 7.809 -2.924 -9.593 1.00 11.09 178 LYS A N 1
ATOM 1441 C CA . LYS A 1 178 ? 6.601 -3.696 -9.886 1.00 11.24 178 LYS A CA 1
ATOM 1442 C C . LYS A 1 178 ? 6.382 -4.854 -8.929 1.00 12.32 178 LYS A C 1
ATOM 1443 O O . LYS A 1 178 ? 5.244 -5.248 -8.691 1.00 14.89 178 LYS A O 1
ATOM 1449 N N . THR A 1 179 ? 7.463 -5.411 -8.396 1.00 10.67 179 THR A N 1
ATOM 1450 C CA . THR A 1 179 ? 7.335 -6.582 -7.533 1.00 10.85 179 THR A CA 1
ATOM 1451 C C . THR A 1 179 ? 7.622 -6.314 -6.053 1.00 9.39 179 THR A C 1
ATOM 1452 O O . THR A 1 179 ? 6.757 -6.526 -5.198 1.00 12.25 179 THR A O 1
ATOM 1456 N N . ILE A 1 180 ? 8.831 -5.848 -5.747 1.00 8.97 180 ILE A N 1
ATOM 1457 C CA . ILE A 1 180 ? 9.273 -5.775 -4.361 1.00 9.05 180 ILE A CA 1
ATOM 1458 C C . ILE A 1 180 ? 8.641 -4.628 -3.586 1.00 9.58 180 ILE A C 1
ATOM 1459 O O . ILE A 1 180 ? 8.104 -4.845 -2.502 1.00 9.24 180 ILE A O 1
ATOM 1464 N N . PHE A 1 181 ? 8.688 -3.410 -4.126 1.00 8.66 181 PHE A N 1
ATOM 1465 C CA . PHE A 1 181 ? 8.065 -2.289 -3.414 1.00 11.31 181 PHE A CA 1
ATOM 1466 C C . PHE A 1 181 ? 6.558 -2.515 -3.175 1.00 12.05 181 PHE A C 1
ATOM 1467 O O . PHE A 1 181 ? 6.087 -2.292 -2.061 1.00 12.26 181 PHE A O 1
ATOM 1475 N N . PRO A 1 182 ? 5.804 -2.979 -4.201 1.00 11.42 182 PRO A N 1
ATOM 1476 C CA . PRO A 1 182 ? 4.386 -3.220 -3.908 1.00 11.48 182 PRO A CA 1
ATOM 1477 C C . PRO A 1 182 ? 4.160 -4.324 -2.871 1.00 12.74 182 PRO A C 1
ATOM 1478 O O . PRO A 1 182 ? 3.241 -4.217 -2.066 1.00 14.49 182 PRO A O 1
ATOM 1482 N N . ALA A 1 183 ? 4.991 -5.364 -2.869 1.00 12.83 183 ALA A N 1
ATOM 1483 C CA . ALA A 1 183 ? 4.835 -6.442 -1.894 1.00 10.59 183 ALA A CA 1
ATOM 1484 C C . ALA A 1 183 ? 5.073 -5.936 -0.473 1.00 12.85 183 ALA A C 1
ATOM 1485 O O . ALA A 1 183 ? 4.508 -6.466 0.481 1.00 13.85 183 ALA A O 1
ATOM 1487 N N . LEU A 1 184 ? 5.932 -4.929 -0.338 1.00 11.08 184 LEU A N 1
ATOM 1488 C CA . LEU A 1 184 ? 6.226 -4.324 0.958 1.00 11.88 184 LEU A CA 1
ATOM 1489 C C . LEU A 1 184 ? 5.249 -3.210 1.314 1.00 13.66 184 LEU A C 1
ATOM 1490 O O . LEU A 1 184 ? 5.346 -2.629 2.392 1.00 18.17 184 LEU A O 1
ATOM 1495 N N . GLY A 1 185 ? 4.323 -2.909 0.405 1.00 14.08 185 GLY A N 1
ATOM 1496 C CA . GLY A 1 185 ? 3.336 -1.861 0.615 1.00 16.47 185 GLY A CA 1
ATOM 1497 C C . GLY A 1 185 ? 3.895 -0.449 0.569 1.00 14.81 185 GLY A C 1
ATOM 1498 O O . GLY A 1 185 ? 3.363 0.464 1.216 1.00 17.53 185 GLY A O 1
ATOM 1499 N N . LEU A 1 186 ? 4.972 -0.264 -0.190 1.00 12.90 186 LEU A N 1
ATOM 1500 C CA . LEU A 1 186 ? 5.586 1.052 -0.321 1.00 12.55 186 LEU A CA 1
ATOM 1501 C C . LEU A 1 186 ? 4.954 1.828 -1.474 1.00 17.43 186 LEU A C 1
ATOM 1502 O O . LEU A 1 186 ? 4.712 1.273 -2.543 1.00 22.51 186 LEU A O 1
ATOM 1507 N N . LYS A 1 187 ? 4.715 3.119 -1.262 1.00 16.56 187 LYS A N 1
ATOM 1508 C CA . LYS A 1 187 ? 3.933 3.923 -2.198 1.00 17.32 187 LYS A CA 1
ATOM 1509 C C . LYS A 1 187 ? 4.758 4.966 -2.937 1.00 15.33 187 LYS A C 1
ATOM 1510 O O . LYS A 1 187 ? 4.376 5.414 -4.019 1.00 16.34 187 LYS A O 1
ATOM 1516 N N . HIS A 1 188 ? 5.868 5.382 -2.336 1.00 13.44 188 HIS A N 1
ATOM 1517 C CA . HIS A 1 188 ? 6.696 6.431 -2.923 1.00 12.88 188 HIS A CA 1
ATOM 1518 C C . HIS A 1 188 ? 8.179 6.090 -2.840 1.00 12.65 188 HIS A C 1
ATOM 1519 O O . HIS A 1 188 ? 9.014 6.919 -2.471 1.00 14.58 188 HIS A O 1
ATOM 1526 N N . SER A 1 189 ? 8.479 4.851 -3.201 1.00 11.07 189 SER A N 1
ATOM 1527 C CA . SER A 1 189 ? 9.844 4.369 -3.304 1.00 10.10 189 SER A CA 1
ATOM 1528 C C . SER A 1 189 ? 10.143 4.077 -4.766 1.00 9.86 189 SER A C 1
ATOM 1529 O O . SER A 1 189 ? 9.310 3.503 -5.474 1.00 11.46 189 SER A O 1
ATOM 1532 N N . TYR A 1 190 ? 11.332 4.463 -5.219 1.00 10.92 190 TYR A N 1
ATOM 1533 C CA . TYR A 1 190 ? 11.638 4.456 -6.645 1.00 11.55 190 TYR A CA 1
ATOM 1534 C C . TYR A 1 190 ? 13.080 4.123 -6.919 1.00 11.31 190 TYR A C 1
ATOM 1535 O O . TYR A 1 190 ? 13.954 4.406 -6.101 1.00 12.35 190 TYR A O 1
ATOM 1544 N N . VAL A 1 191 ? 13.318 3.554 -8.094 1.00 11.78 191 VAL A N 1
ATOM 1545 C CA . VAL A 1 191 ? 14.643 3.596 -8.687 1.00 11.97 191 VAL A CA 1
ATOM 1546 C C . VAL A 1 191 ? 14.727 4.814 -9.599 1.00 14.65 191 VAL A C 1
ATOM 1547 O O . VAL A 1 191 ? 15.732 5.523 -9.606 1.00 15.59 191 VAL A O 1
ATOM 1551 N N . ASN A 1 192 ? 13.647 5.074 -10.334 1.00 13.90 192 ASN A N 1
ATOM 1552 C CA . ASN A 1 192 ? 13.541 6.265 -11.169 1.00 13.94 192 ASN A CA 1
ATOM 1553 C C . ASN A 1 192 ? 12.366 7.110 -10.695 1.00 15.15 192 ASN A C 1
ATOM 1554 O O . ASN A 1 192 ? 11.216 6.690 -10.782 1.00 17.72 192 ASN A O 1
ATOM 1559 N N . VAL A 1 193 ? 12.659 8.290 -10.158 1.00 16.28 193 VAL A N 1
ATOM 1560 C CA . VAL A 1 193 ? 11.606 9.167 -9.662 1.00 15.25 193 VAL A CA 1
ATOM 1561 C C . VAL A 1 193 ? 10.818 9.730 -10.848 1.00 16.97 193 VAL A C 1
ATOM 1562 O O . VAL A 1 193 ? 11.400 10.340 -11.743 1.00 19.60 193 VAL A O 1
ATOM 1566 N N . PRO A 1 194 ? 9.493 9.508 -10.869 1.00 18.70 194 PRO A N 1
ATOM 1567 C CA . PRO A 1 194 ? 8.681 9.979 -11.998 1.00 20.11 194 PRO A CA 1
ATOM 1568 C C . PRO A 1 194 ? 8.448 11.489 -11.964 1.00 22.04 194 PRO A C 1
ATOM 1569 O O . PRO A 1 194 ? 8.661 12.143 -10.942 1.00 19.85 194 PRO A O 1
ATOM 1573 N N . LYS A 1 195 ? 8.008 12.034 -13.096 1.00 24.47 195 LYS A N 1
ATOM 1574 C CA . LYS A 1 195 ? 7.825 13.480 -13.244 1.00 25.90 195 LYS A CA 1
ATOM 1575 C C . LYS A 1 195 ? 6.884 14.045 -12.184 1.00 25.22 195 LYS A C 1
ATOM 1576 O O . LYS A 1 195 ? 7.117 15.131 -11.654 1.00 25.17 195 LYS A O 1
ATOM 1582 N N . THR A 1 196 ? 5.830 13.295 -11.876 1.00 24.94 196 THR A N 1
ATOM 1583 C CA . THR A 1 196 ? 4.826 13.706 -10.893 1.00 27.00 196 THR A CA 1
ATOM 1584 C C . THR A 1 196 ? 5.364 13.831 -9.466 1.00 23.22 196 THR A C 1
ATOM 1585 O O . THR A 1 196 ? 4.713 14.421 -8.602 1.00 24.82 196 THR A O 1
ATOM 1589 N N . GLN A 1 197 ? 6.550 13.281 -9.218 1.00 20.97 197 GLN A N 1
ATOM 1590 C CA . GLN A 1 197 ? 7.127 13.300 -7.876 1.00 17.79 197 GLN A CA 1
ATOM 1591 C C . GLN A 1 197 ? 8.392 14.146 -7.756 1.00 15.52 197 GLN A C 1
ATOM 1592 O O . GLN A 1 197 ? 8.973 14.245 -6.676 1.00 16.12 197 GLN A O 1
ATOM 1598 N N . MET A 1 198 ? 8.809 14.772 -8.852 1.00 19.37 198 MET A N 1
ATOM 1599 C CA . MET A 1 198 ? 10.045 15.552 -8.832 1.00 20.92 198 MET A CA 1
ATOM 1600 C C . MET A 1 198 ? 9.987 16.709 -7.839 1.00 19.08 198 MET A C 1
ATOM 1601 O O . MET A 1 198 ? 11.000 17.063 -7.231 1.00 18.65 198 MET A O 1
ATOM 1606 N N . GLN A 1 199 ? 8.796 17.273 -7.649 1.00 20.17 199 GLN A N 1
ATOM 1607 C CA A GLN A 1 199 ? 8.618 18.361 -6.691 0.59 20.16 199 GLN A CA 1
ATOM 1608 C CA B GLN A 1 199 ? 8.605 18.357 -6.690 0.41 19.64 199 GLN A CA 1
ATOM 1609 C C . GLN A 1 199 ? 8.837 17.896 -5.250 1.00 18.57 199 GLN A C 1
ATOM 1610 O O . GLN A 1 199 ? 8.988 18.712 -4.343 1.00 18.54 199 GLN A O 1
ATOM 1621 N N . ASN A 1 200 ? 8.860 16.583 -5.047 1.00 15.68 200 ASN A N 1
ATOM 1622 C CA . ASN A 1 200 ? 9.080 16.006 -3.726 1.00 14.36 200 ASN A CA 1
ATOM 1623 C C . ASN A 1 200 ? 10.477 15.425 -3.567 1.00 15.52 200 ASN A C 1
ATOM 1624 O O . ASN A 1 200 ? 10.831 14.940 -2.500 1.00 15.95 200 ASN A O 1
ATOM 1629 N N . TYR A 1 201 ? 11.265 15.456 -4.634 1.00 14.67 201 TYR A N 1
ATOM 1630 C CA . TYR A 1 201 ? 12.558 14.782 -4.655 1.00 14.33 201 TYR A CA 1
ATOM 1631 C C . TYR A 1 201 ? 13.655 15.719 -4.138 1.00 14.95 201 TYR A C 1
ATOM 1632 O O . TYR A 1 201 ? 14.016 16.696 -4.797 1.00 17.80 201 TYR A O 1
ATOM 1641 N N . ALA A 1 202 ? 14.173 15.418 -2.947 1.00 13.62 202 ALA A N 1
ATOM 1642 C CA . ALA A 1 202 ? 15.224 16.225 -2.337 1.00 13.60 202 ALA A CA 1
ATOM 1643 C C . ALA A 1 202 ? 16.477 16.223 -3.197 1.00 16.57 202 ALA A C 1
ATOM 1644 O O . ALA A 1 202 ? 16.859 15.192 -3.741 1.00 18.92 202 ALA A O 1
ATOM 1646 N N . PHE A 1 203 ? 17.110 17.383 -3.327 1.00 14.73 203 PHE A N 1
ATOM 1647 C CA . PHE A 1 203 ? 18.445 17.424 -3.900 1.00 16.61 203 PHE A CA 1
ATOM 1648 C C . PHE A 1 203 ? 19.430 16.881 -2.885 1.00 18.08 203 PHE A C 1
ATOM 1649 O O . PHE A 1 203 ? 19.271 17.104 -1.686 1.00 17.07 203 PHE A O 1
ATOM 1657 N N . GLY A 1 204 ? 20.440 16.164 -3.366 1.00 19.43 204 GLY A N 1
ATOM 1658 C CA . GLY A 1 204 ? 21.584 15.823 -2.544 1.00 20.58 204 GLY A CA 1
ATOM 1659 C C . GLY A 1 204 ? 22.523 17.015 -2.541 1.00 21.80 204 GLY A C 1
ATOM 1660 O O . GLY A 1 204 ? 22.495 17.826 -3.468 1.00 25.11 204 GLY A O 1
ATOM 1661 N N . TYR A 1 205 ? 23.344 17.140 -1.505 1.00 22.71 205 TYR A N 1
ATOM 1662 C CA . TYR A 1 205 ? 24.293 18.248 -1.429 1.00 22.96 205 TYR A CA 1
ATOM 1663 C C . TYR A 1 205 ? 25.713 17.780 -1.172 1.00 25.35 205 TYR A C 1
ATOM 1664 O O . TYR A 1 205 ? 25.968 17.042 -0.218 1.00 25.56 205 TYR A O 1
ATOM 1673 N N . ASN A 1 206 ? 26.638 18.197 -2.034 1.00 27.98 206 ASN A N 1
ATOM 1674 C CA . ASN A 1 206 ? 28.040 17.830 -1.848 1.00 28.92 206 ASN A CA 1
ATOM 1675 C C . ASN A 1 206 ? 28.721 18.636 -0.746 1.00 31.35 206 ASN A C 1
ATOM 1676 O O . ASN A 1 206 ? 28.077 19.409 -0.035 1.00 29.97 206 ASN A O 1
ATOM 1681 N N . GLN A 1 207 ? 30.030 18.453 -0.617 1.00 34.46 207 GLN A N 1
ATOM 1682 C CA . GLN A 1 207 ? 30.788 19.083 0.455 1.00 38.36 207 GLN A CA 1
ATOM 1683 C C . GLN A 1 207 ? 30.907 20.591 0.302 1.00 40.32 207 GLN A C 1
ATOM 1684 O O . GLN A 1 207 ? 31.261 21.296 1.250 1.00 41.98 207 GLN A O 1
ATOM 1690 N N . GLU A 1 208 ? 30.612 21.082 -0.895 1.00 40.02 208 GLU A N 1
ATOM 1691 C CA . GLU A 1 208 ? 30.649 22.512 -1.158 1.00 42.60 208 GLU A CA 1
ATOM 1692 C C . GLU A 1 208 ? 29.235 23.095 -1.173 1.00 41.48 208 GLU A C 1
ATOM 1693 O O . GLU A 1 208 ? 29.011 24.182 -1.709 1.00 42.37 208 GLU A O 1
ATOM 1699 N N . ASN A 1 209 ? 28.291 22.362 -0.584 1.00 40.63 209 ASN A N 1
ATOM 1700 C CA . ASN A 1 209 ? 26.892 22.790 -0.481 1.00 41.04 209 ASN A CA 1
ATOM 1701 C C . ASN A 1 209 ? 26.191 23.018 -1.817 1.00 36.37 209 ASN A C 1
ATOM 1702 O O . ASN A 1 209 ? 25.247 23.805 -1.906 1.00 36.48 209 ASN A O 1
ATOM 1707 N N . GLN A 1 210 ? 26.644 22.330 -2.854 1.00 31.78 210 GLN A N 1
ATOM 1708 C CA . GLN A 1 210 ? 25.998 22.459 -4.146 1.00 32.45 210 GLN A CA 1
ATOM 1709 C C . GLN A 1 210 ? 25.119 21.241 -4.436 1.00 29.73 210 GLN A C 1
ATOM 1710 O O . GLN A 1 210 ? 25.462 20.109 -4.076 1.00 28.34 210 GLN A O 1
ATOM 1716 N N . PRO A 1 211 ? 23.951 21.480 -5.046 1.00 28.36 211 PRO A N 1
ATOM 1717 C CA . PRO A 1 211 ? 22.967 20.420 -5.289 1.00 27.38 211 PRO A CA 1
ATOM 1718 C C . PRO A 1 211 ? 23.430 19.483 -6.398 1.00 27.68 211 PRO A C 1
ATOM 1719 O O . PRO A 1 211 ? 23.858 19.949 -7.453 1.00 29.12 211 PRO A O 1
ATOM 1723 N N . ILE A 1 212 ? 23.366 18.179 -6.157 1.00 26.60 212 ILE A N 1
ATOM 1724 C CA . ILE A 1 212 ? 23.784 17.218 -7.172 1.00 29.90 212 ILE A CA 1
ATOM 1725 C C . ILE A 1 212 ? 22.701 16.176 -7.433 1.00 29.16 212 ILE A C 1
ATOM 1726 O O . ILE A 1 212 ? 21.997 15.748 -6.515 1.00 32.97 212 ILE A O 1
ATOM 1731 N N . ARG A 1 213 ? 22.562 15.789 -8.698 1.00 29.82 213 ARG A N 1
ATOM 1732 C CA . ARG A 1 213 ? 21.529 14.844 -9.096 1.00 32.28 213 ARG A CA 1
ATOM 1733 C C . ARG A 1 213 ? 21.924 14.089 -10.359 1.00 35.01 213 ARG A C 1
ATOM 1734 O O . ARG A 1 213 ? 21.870 14.633 -11.465 1.00 36.55 213 ARG A O 1
ATOM 1742 N N . VAL A 1 214 ? 22.331 12.835 -10.184 1.00 37.16 214 VAL A N 1
ATOM 1743 C CA . VAL A 1 214 ? 22.669 11.966 -11.304 1.00 38.18 214 VAL A CA 1
ATOM 1744 C C . VAL A 1 214 ? 21.907 10.655 -11.214 1.00 39.08 214 VAL A C 1
ATOM 1745 O O . VAL A 1 214 ? 21.531 10.213 -10.128 1.00 38.59 214 VAL A O 1
ATOM 1749 N N . ASN A 1 215 ? 21.672 10.047 -12.369 1.00 38.02 215 ASN A N 1
ATOM 1750 C CA . ASN A 1 215 ? 21.179 8.684 -12.425 1.00 38.32 215 ASN A CA 1
ATOM 1751 C C . ASN A 1 215 ? 22.330 7.742 -12.089 1.00 35.72 215 ASN A C 1
ATOM 1752 O O . ASN A 1 215 ? 23.496 8.117 -12.227 1.00 33.93 215 ASN A O 1
ATOM 1757 N N . PRO A 1 216 ? 22.019 6.523 -11.625 1.00 37.11 216 PRO A N 1
ATOM 1758 C CA . PRO A 1 216 ? 23.126 5.668 -11.185 1.00 34.54 216 PRO A CA 1
ATOM 1759 C C . PRO A 1 216 ? 23.944 5.194 -12.379 1.00 32.03 216 PRO A C 1
ATOM 1760 O O . PRO A 1 216 ? 23.413 5.132 -13.489 1.00 34.60 216 PRO A O 1
ATOM 1764 N N . GLY A 1 217 ? 25.218 4.884 -12.157 1.00 27.42 217 GLY A N 1
ATOM 1765 C CA . GLY A 1 217 ? 26.055 4.314 -13.195 1.00 25.07 217 GLY A CA 1
ATOM 1766 C C . GLY A 1 217 ? 25.599 2.918 -13.574 1.00 22.22 217 GLY A C 1
ATOM 1767 O O . GLY A 1 217 ? 24.579 2.437 -13.079 1.00 22.64 217 GLY A O 1
ATOM 1768 N N . PRO A 1 218 ? 26.349 2.257 -14.467 1.00 20.40 218 PRO A N 1
ATOM 1769 C CA . PRO A 1 218 ? 25.944 0.914 -14.887 1.00 20.42 218 PRO A CA 1
ATOM 1770 C C . PRO A 1 218 ? 25.979 -0.044 -13.697 1.00 13.11 218 PRO A C 1
ATOM 1771 O O . PRO A 1 218 ? 26.946 -0.024 -12.923 1.00 15.97 218 PRO A O 1
ATOM 1775 N N . LEU A 1 219 ? 24.925 -0.847 -13.541 1.00 15.14 219 LEU A N 1
ATOM 1776 C CA . LEU A 1 219 ? 24.740 -1.704 -12.367 1.00 14.94 219 LEU A CA 1
ATOM 1777 C C . LEU A 1 219 ? 24.803 -0.944 -11.044 1.00 14.27 219 LEU A C 1
ATOM 1778 O O . LEU A 1 219 ? 25.061 -1.544 -10.008 1.00 14.16 219 LEU A O 1
ATOM 1783 N N . GLY A 1 220 ? 24.567 0.367 -11.072 1.00 12.90 220 GLY A N 1
ATOM 1784 C CA . GLY A 1 220 ? 24.605 1.150 -9.852 1.00 12.63 220 GLY A CA 1
ATOM 1785 C C . GLY A 1 220 ? 23.342 1.045 -9.027 1.00 10.31 220 GLY A C 1
ATOM 1786 O O . GLY A 1 220 ? 23.376 1.171 -7.806 1.00 11.19 220 GLY A O 1
ATOM 1787 N N . ALA A 1 221 ? 22.216 0.812 -9.684 1.00 11.04 221 ALA A N 1
ATOM 1788 C CA . ALA A 1 221 ? 20.944 0.809 -8.967 1.00 10.25 221 ALA A CA 1
ATOM 1789 C C . ALA A 1 221 ? 20.890 -0.179 -7.785 1.00 9.68 221 ALA A C 1
ATOM 1790 O O . ALA A 1 221 ? 20.453 0.199 -6.698 1.00 10.43 221 ALA A O 1
ATOM 1792 N N . PRO A 1 222 ? 21.366 -1.432 -7.969 1.00 8.79 222 PRO A N 1
ATOM 1793 C CA . PRO A 1 222 ? 21.322 -2.360 -6.832 1.00 8.91 222 PRO A CA 1
ATOM 1794 C C . PRO A 1 222 ? 22.242 -1.957 -5.683 1.00 7.93 222 PRO A C 1
ATOM 1795 O O . PRO A 1 222 ? 22.035 -2.403 -4.560 1.00 10.08 222 PRO A O 1
ATOM 1799 N N . ALA A 1 223 ? 23.239 -1.123 -5.951 1.00 8.86 223 ALA A N 1
ATOM 1800 C CA . ALA A 1 223 ? 24.219 -0.763 -4.934 1.00 9.20 223 ALA A CA 1
ATOM 1801 C C . ALA A 1 223 ? 23.835 0.516 -4.186 1.00 8.76 223 ALA A C 1
ATOM 1802 O O . ALA A 1 223 ? 24.087 0.631 -2.990 1.00 10.95 223 ALA A O 1
ATOM 1804 N N . TYR A 1 224 ? 23.255 1.484 -4.892 1.00 9.32 224 TYR A N 1
ATOM 1805 C CA . TYR A 1 224 ? 23.040 2.802 -4.301 1.00 11.20 224 TYR A CA 1
ATOM 1806 C C . TYR A 1 224 ? 21.904 3.614 -4.929 1.00 11.06 224 TYR A C 1
ATOM 1807 O O . TYR A 1 224 ? 21.806 4.814 -4.682 1.00 14.56 224 TYR A O 1
ATOM 1816 N N . GLY A 1 225 ? 21.040 2.982 -5.726 1.00 11.53 225 GLY A N 1
ATOM 1817 C CA . GLY A 1 225 ? 20.127 3.738 -6.572 1.00 13.89 225 GLY A CA 1
ATOM 1818 C C . GLY A 1 225 ? 18.672 3.908 -6.161 1.00 12.57 225 GLY A C 1
ATOM 1819 O O . GLY A 1 225 ? 17.863 4.389 -6.955 1.00 14.44 225 GLY A O 1
ATOM 1820 N N . VAL A 1 226 ? 18.329 3.534 -4.932 1.00 10.62 226 VAL A N 1
ATOM 1821 C CA . VAL A 1 226 ? 16.944 3.631 -4.470 1.00 10.15 226 VAL A CA 1
ATOM 1822 C C . VAL A 1 226 ? 16.670 4.962 -3.767 1.00 9.32 226 VAL A C 1
ATOM 1823 O O . VAL A 1 226 ? 17.526 5.492 -3.045 1.00 10.60 226 VAL A O 1
ATOM 1827 N N . LYS A 1 227 ? 15.458 5.478 -3.959 1.00 10.28 227 LYS A N 1
ATOM 1828 C CA . LYS A 1 227 ? 14.988 6.707 -3.334 1.00 12.07 227 LYS A CA 1
ATOM 1829 C C . LYS A 1 227 ? 13.695 6.393 -2.592 1.00 9.62 227 LYS A C 1
ATOM 1830 O O . LYS A 1 227 ? 12.878 5.611 -3.082 1.00 12.15 227 LYS A O 1
ATOM 1836 N N . SER A 1 228 ? 13.493 6.992 -1.421 1.00 10.20 228 SER A N 1
ATOM 1837 C CA . SER A 1 228 ? 12.296 6.688 -0.645 1.00 10.30 228 SER A CA 1
ATOM 1838 C C . SER A 1 228 ? 11.952 7.808 0.329 1.00 11.02 228 SER A C 1
ATOM 1839 O O . SER A 1 228 ? 12.751 8.710 0.566 1.00 10.98 228 SER A O 1
ATOM 1842 N N . THR A 1 229 ? 10.756 7.732 0.898 1.00 12.02 229 THR A N 1
ATOM 1843 C CA . THR A 1 229 ? 10.294 8.705 1.874 1.00 11.00 229 THR A CA 1
ATOM 1844 C C . THR A 1 229 ? 10.430 8.137 3.281 1.00 10.55 229 THR A C 1
ATOM 1845 O O . THR A 1 229 ? 10.591 6.930 3.462 1.00 10.60 229 THR A O 1
ATOM 1849 N N . LEU A 1 230 ? 10.329 8.992 4.293 1.00 10.80 230 LEU A N 1
ATOM 1850 C CA . LEU A 1 230 ? 10.372 8.494 5.657 1.00 11.79 230 LEU A CA 1
ATOM 1851 C C . LEU A 1 230 ? 9.207 7.544 5.980 1.00 10.57 230 LEU A C 1
ATOM 1852 O O . LEU A 1 230 ? 9.444 6.486 6.558 1.00 11.02 230 LEU A O 1
ATOM 1857 N N . PRO A 1 231 ? 7.956 7.901 5.615 1.00 10.54 231 PRO A N 1
ATOM 1858 C CA . PRO A 1 231 ? 6.889 6.918 5.872 1.00 11.98 231 PRO A CA 1
ATOM 1859 C C . PRO A 1 231 ? 7.126 5.558 5.202 1.00 9.98 231 PRO A C 1
ATOM 1860 O O . PRO A 1 231 ? 6.870 4.516 5.816 1.00 11.29 231 PRO A O 1
ATOM 1864 N N . ASP A 1 232 ? 7.604 5.550 3.963 1.00 11.43 232 ASP A N 1
ATOM 1865 C CA . ASP A 1 232 ? 7.905 4.270 3.329 1.00 10.02 232 ASP A CA 1
ATOM 1866 C C . ASP A 1 232 ? 8.991 3.501 4.069 1.00 9.90 232 ASP A C 1
ATOM 1867 O O . ASP A 1 232 ? 8.909 2.276 4.234 1.00 10.33 232 ASP A O 1
ATOM 1872 N N . MET A 1 233 ? 10.025 4.209 4.506 1.00 10.71 233 MET A N 1
ATOM 1873 C CA . MET A 1 233 ? 11.115 3.534 5.199 1.00 9.61 233 MET A CA 1
ATOM 1874 C C . MET A 1 233 ? 10.680 2.981 6.551 1.00 9.46 233 MET A C 1
ATOM 1875 O O . MET A 1 233 ? 11.132 1.917 6.954 1.00 10.06 233 MET A O 1
ATOM 1880 N N . LEU A 1 234 ? 9.766 3.671 7.229 1.00 10.28 234 LEU A N 1
ATOM 1881 C CA . LEU A 1 234 ? 9.184 3.124 8.454 1.00 11.15 234 LEU A CA 1
ATOM 1882 C C . LEU A 1 234 ? 8.349 1.873 8.167 1.00 11.28 234 LEU A C 1
ATOM 1883 O O . LEU A 1 234 ? 8.386 0.923 8.935 1.00 11.93 234 LEU A O 1
ATOM 1888 N N . SER A 1 235 ? 7.620 1.863 7.052 1.00 11.48 235 SER A N 1
ATOM 1889 C CA . SER A 1 235 ? 6.909 0.655 6.625 1.00 12.60 235 SER A CA 1
ATOM 1890 C C . SER A 1 235 ? 7.878 -0.492 6.341 1.00 9.80 235 SER A C 1
ATOM 1891 O O . SER A 1 235 ? 7.617 -1.639 6.685 1.00 11.75 235 SER A O 1
ATOM 1894 N N . PHE A 1 236 ? 9.003 -0.176 5.712 1.00 10.66 236 PHE A N 1
ATOM 1895 C CA . PHE A 1 236 ? 10.018 -1.185 5.433 1.00 9.07 236 PHE A CA 1
ATOM 1896 C C . PHE A 1 236 ? 10.576 -1.773 6.728 1.00 9.71 236 PHE A C 1
ATOM 1897 O O . PHE A 1 236 ? 10.774 -2.988 6.845 1.00 9.55 236 PHE A O 1
ATOM 1905 N N . ILE A 1 237 ? 10.809 -0.920 7.720 1.00 8.94 237 ILE A N 1
ATOM 1906 C CA . ILE A 1 237 ? 11.234 -1.419 9.019 1.00 10.23 237 ILE A CA 1
ATOM 1907 C C . ILE A 1 237 ? 10.152 -2.270 9.674 1.00 9.66 237 ILE A C 1
ATOM 1908 O O . ILE A 1 237 ? 10.452 -3.307 10.258 1.00 10.49 237 ILE A O 1
ATOM 1913 N N . HIS A 1 238 ? 8.898 -1.845 9.573 1.00 10.88 238 HIS A N 1
ATOM 1914 C CA . HIS A 1 238 ? 7.797 -2.654 10.093 1.00 11.95 238 HIS A CA 1
ATOM 1915 C C . HIS A 1 238 ? 7.818 -4.063 9.490 1.00 11.78 238 HIS A C 1
ATOM 1916 O O . HIS A 1 238 ? 7.622 -5.056 10.197 1.00 11.81 238 HIS A O 1
ATOM 1923 N N . ALA A 1 239 ? 8.068 -4.149 8.185 1.00 9.28 239 ALA A N 1
ATOM 1924 C CA . ALA A 1 239 ? 8.096 -5.438 7.510 1.00 10.15 239 ALA A CA 1
ATOM 1925 C C . ALA A 1 239 ? 9.233 -6.293 8.038 1.00 9.47 239 ALA A C 1
ATOM 1926 O O . ALA A 1 239 ? 9.111 -7.512 8.163 1.00 10.13 239 ALA A O 1
ATOM 1928 N N . ASN A 1 240 ? 10.350 -5.648 8.352 1.00 7.79 240 ASN A N 1
ATOM 1929 C CA . ASN A 1 240 ? 11.490 -6.362 8.919 1.00 9.44 240 ASN A CA 1
ATOM 1930 C C . ASN A 1 240 ? 11.265 -6.811 10.356 1.00 8.99 240 ASN A C 1
ATOM 1931 O O . ASN A 1 240 ? 11.745 -7.863 10.767 1.00 8.28 240 ASN A O 1
ATOM 1936 N N . LEU A 1 241 ? 10.514 -6.019 11.105 1.00 9.87 241 LEU A N 1
ATOM 1937 C CA . LEU A 1 241 ? 10.168 -6.372 12.479 1.00 10.34 241 LEU A CA 1
ATOM 1938 C C . LEU A 1 241 ? 9.039 -7.401 12.571 1.00 10.52 241 LEU A C 1
ATOM 1939 O O . LEU A 1 241 ? 8.948 -8.130 13.558 1.00 14.06 241 LEU A O 1
ATOM 1944 N N . ASN A 1 242 ? 8.184 -7.455 11.552 1.00 11.23 242 ASN A N 1
ATOM 1945 C CA . ASN A 1 242 ? 7.009 -8.319 11.581 1.00 11.23 242 ASN A CA 1
ATOM 1946 C C . ASN A 1 242 ? 6.785 -9.062 10.277 1.00 10.31 242 ASN A C 1
ATOM 1947 O O . ASN A 1 242 ? 5.700 -8.983 9.716 1.00 11.25 242 ASN A O 1
ATOM 1952 N N . PRO A 1 243 ? 7.790 -9.804 9.798 1.00 9.77 243 PRO A N 1
ATOM 1953 C CA . PRO A 1 243 ? 7.614 -10.446 8.488 1.00 10.76 243 PRO A CA 1
ATOM 1954 C C . PRO A 1 243 ? 6.474 -11.463 8.448 1.00 11.98 243 PRO A C 1
ATOM 1955 O O . PRO A 1 243 ? 5.889 -11.691 7.393 1.00 12.35 243 PRO A O 1
ATOM 1959 N N . GLN A 1 244 ? 6.140 -12.037 9.598 1.00 12.36 244 GLN A N 1
ATOM 1960 C CA . GLN A 1 244 ? 5.092 -13.051 9.683 1.00 14.12 244 GLN A CA 1
ATOM 1961 C C . GLN A 1 244 ? 3.713 -12.511 9.307 1.00 15.42 244 GLN A C 1
ATOM 1962 O O . GLN A 1 244 ? 2.801 -13.279 9.011 1.00 15.09 244 GLN A O 1
ATOM 1968 N N . LYS A 1 245 ? 3.566 -11.189 9.320 1.00 13.90 245 LYS A N 1
ATOM 1969 C CA . LYS A 1 245 ? 2.292 -10.557 8.991 1.00 14.24 245 LYS A CA 1
ATOM 1970 C C . LYS A 1 245 ? 2.123 -10.339 7.489 1.00 14.40 245 LYS A C 1
ATOM 1971 O O . LYS A 1 245 ? 1.085 -9.883 7.029 1.00 17.60 245 LYS A O 1
ATOM 1977 N N . TYR A 1 246 ? 3.145 -10.683 6.722 1.00 12.91 246 TYR A N 1
ATOM 1978 C CA . TYR A 1 246 ? 3.110 -10.431 5.281 1.00 12.46 246 TYR A CA 1
ATOM 1979 C C . TYR A 1 246 ? 2.893 -11.718 4.504 1.00 10.61 246 TYR A C 1
ATOM 1980 O O . TYR A 1 246 ? 3.222 -12.787 5.008 1.00 13.14 246 TYR A O 1
ATOM 1989 N N . PRO A 1 247 ? 2.356 -11.617 3.270 1.00 11.65 247 PRO A N 1
ATOM 1990 C CA . PRO A 1 247 ? 2.190 -12.812 2.434 1.00 12.36 247 PRO A CA 1
ATOM 1991 C C . PRO A 1 247 ? 3.512 -13.560 2.267 1.00 11.91 247 PRO A C 1
ATOM 1992 O O . PRO A 1 247 ? 4.584 -12.943 2.311 1.00 11.11 247 PRO A O 1
ATOM 1996 N N . ALA A 1 248 ? 3.416 -14.872 2.057 1.00 12.71 248 ALA A N 1
ATOM 1997 C CA . ALA A 1 248 ? 4.568 -15.771 2.118 1.00 12.27 248 ALA A CA 1
ATOM 1998 C C . ALA A 1 248 ? 5.738 -15.368 1.230 1.00 11.80 248 ALA A C 1
ATOM 1999 O O . ALA A 1 248 ? 6.878 -15.455 1.660 1.00 10.37 248 ALA A O 1
ATOM 2001 N N . ASP A 1 249 ? 5.470 -14.942 0.001 1.00 12.01 249 ASP A N 1
ATOM 2002 C CA . ASP A 1 249 ? 6.576 -14.712 -0.922 1.00 12.07 249 ASP A CA 1
ATOM 2003 C C . ASP A 1 249 ? 7.502 -13.598 -0.439 1.00 10.58 249 ASP A C 1
ATOM 2004 O O . ASP A 1 249 ? 8.722 -13.726 -0.493 1.00 11.34 249 ASP A O 1
ATOM 2009 N N . ILE A 1 250 ? 6.925 -12.517 0.073 1.00 9.96 250 ILE A N 1
ATOM 2010 C CA . ILE A 1 250 ? 7.736 -11.428 0.607 1.00 8.94 250 ILE A CA 1
ATOM 2011 C C . ILE A 1 250 ? 8.207 -11.704 2.054 1.00 10.05 250 ILE A C 1
ATOM 2012 O O . ILE A 1 250 ? 9.301 -11.306 2.441 1.00 9.20 250 ILE A O 1
ATOM 2017 N N . GLN A 1 251 ? 7.395 -12.392 2.846 1.00 9.06 251 GLN A N 1
ATOM 2018 C CA A GLN A 1 251 ? 7.808 -12.815 4.179 0.60 10.33 251 GLN A CA 1
ATOM 2019 C CA B GLN A 1 251 ? 7.805 -12.809 4.182 0.40 8.82 251 GLN A CA 1
ATOM 2020 C C . GLN A 1 251 ? 9.077 -13.658 4.103 1.00 9.05 251 GLN A C 1
ATOM 2021 O O . GLN A 1 251 ? 10.047 -13.431 4.837 1.00 8.40 251 GLN A O 1
ATOM 2032 N N . ARG A 1 252 ? 9.077 -14.631 3.200 1.00 9.24 252 ARG A N 1
ATOM 2033 C CA . ARG A 1 252 ? 10.242 -15.498 3.044 1.00 10.03 252 ARG A CA 1
ATOM 2034 C C . ARG A 1 252 ? 11.461 -14.698 2.572 1.00 8.17 252 ARG A C 1
ATOM 2035 O O . ARG A 1 252 ? 12.581 -14.946 3.011 1.00 9.08 252 ARG A O 1
ATOM 2043 N N . ALA A 1 253 ? 11.239 -13.735 1.679 1.00 9.44 253 ALA A N 1
ATOM 2044 C CA . ALA A 1 253 ? 12.297 -12.836 1.224 1.00 8.25 253 ALA A CA 1
ATOM 2045 C C . ALA A 1 253 ? 12.927 -12.058 2.386 1.00 8.38 253 ALA A C 1
ATOM 2046 O O . ALA A 1 253 ? 14.155 -12.013 2.529 1.00 8.19 253 ALA A O 1
ATOM 2048 N N . ILE A 1 254 ? 12.080 -11.439 3.209 1.00 8.99 254 ILE A N 1
ATOM 2049 C CA . ILE A 1 254 ? 12.550 -10.670 4.364 1.00 8.76 254 ILE A CA 1
ATOM 2050 C C . ILE A 1 254 ? 13.343 -11.555 5.320 1.00 9.32 254 ILE A C 1
ATOM 2051 O O . ILE A 1 254 ? 14.453 -11.205 5.742 1.00 8.44 254 ILE A O 1
ATOM 2056 N N . ASN A 1 255 ? 12.792 -12.719 5.642 1.00 8.69 255 ASN A N 1
ATOM 2057 C CA . ASN A 1 255 ? 13.480 -13.617 6.547 1.00 8.83 255 ASN A CA 1
ATOM 2058 C C . ASN A 1 255 ? 14.841 -14.054 6.016 1.00 9.52 255 ASN A C 1
ATOM 2059 O O . ASN A 1 255 ? 15.824 -14.176 6.755 1.00 9.42 255 ASN A O 1
ATOM 2064 N N . GLU A 1 256 ? 14.908 -14.250 4.709 1.00 8.63 256 GLU A N 1
ATOM 2065 C CA . GLU A 1 256 ? 16.156 -14.640 4.073 1.00 9.32 256 GLU A CA 1
ATOM 2066 C C . GLU A 1 256 ? 17.257 -13.597 4.305 1.00 8.42 256 GLU A C 1
ATOM 2067 O O . GLU A 1 256 ? 18.418 -13.951 4.532 1.00 9.49 256 GLU A O 1
ATOM 2073 N N . THR A 1 257 ? 16.885 -12.317 4.297 1.00 9.15 257 THR A N 1
ATOM 2074 C CA . THR A 1 257 ? 17.852 -11.244 4.514 1.00 10.25 257 THR A CA 1
ATOM 2075 C C . THR A 1 257 ? 18.360 -11.151 5.943 1.00 10.18 257 THR A C 1
ATOM 2076 O O . THR A 1 257 ? 19.348 -10.470 6.197 1.00 12.10 257 THR A O 1
ATOM 2080 N N . HIS A 1 258 ? 17.689 -11.816 6.875 1.00 9.81 258 HIS A N 1
ATOM 2081 C CA . HIS A 1 258 ? 18.088 -11.741 8.275 1.00 8.48 258 HIS A CA 1
ATOM 2082 C C . HIS A 1 258 ? 19.050 -12.827 8.689 1.00 8.53 258 HIS A C 1
ATOM 2083 O O . HIS A 1 258 ? 19.555 -12.803 9.801 1.00 11.61 258 HIS A O 1
ATOM 2090 N N . GLN A 1 259 ? 19.304 -13.785 7.808 1.00 9.33 259 GLN A N 1
ATOM 2091 C CA . GLN A 1 259 ? 20.161 -14.899 8.165 1.00 9.72 259 GLN A CA 1
ATOM 2092 C C . GLN A 1 259 ? 21.631 -14.535 7.990 1.00 9.66 259 GLN A C 1
ATOM 2093 O O . GLN A 1 259 ? 22.088 -14.301 6.876 1.00 10.93 259 GLN A O 1
ATOM 2099 N N . GLY A 1 260 ? 22.371 -14.505 9.091 1.00 10.59 260 GLY A N 1
ATOM 2100 C CA . GLY A 1 260 ? 23.808 -14.306 9.045 1.00 9.37 260 GLY A CA 1
ATOM 2101 C C . GLY A 1 260 ? 24.490 -15.402 8.239 1.00 8.86 260 GLY A C 1
ATOM 2102 O O . GLY A 1 260 ? 24.136 -16.577 8.334 1.00 11.58 260 GLY A O 1
ATOM 2103 N N . ARG A 1 261 ? 25.474 -15.022 7.434 1.00 8.22 261 ARG A N 1
ATOM 2104 C CA . ARG A 1 261 ? 26.120 -15.954 6.515 1.00 8.59 261 ARG A CA 1
ATOM 2105 C C . ARG A 1 261 ? 27.558 -16.286 6.909 1.00 9.33 261 ARG A C 1
ATOM 2106 O O . ARG A 1 261 ? 28.089 -17.329 6.523 1.00 12.20 261 ARG A O 1
ATOM 2114 N N . TYR A 1 262 ? 28.184 -15.381 7.659 1.00 8.44 262 TYR A N 1
ATOM 2115 C CA . TYR A 1 262 ? 29.533 -15.556 8.177 1.00 8.46 262 TYR A CA 1
ATOM 2116 C C . TYR A 1 262 ? 29.755 -14.437 9.187 1.00 9.09 262 TYR A C 1
ATOM 2117 O O . TYR A 1 262 ? 28.921 -13.532 9.325 1.00 8.37 262 TYR A O 1
ATOM 2126 N N . GLN A 1 263 ? 30.896 -14.482 9.850 1.00 9.00 263 GLN A N 1
ATOM 2127 C CA . GLN A 1 263 ? 31.232 -13.529 10.884 1.00 9.48 263 GLN A CA 1
ATOM 2128 C C . GLN A 1 263 ? 32.554 -12.830 10.566 1.00 9.88 263 GLN A C 1
ATOM 2129 O O . GLN A 1 263 ? 33.471 -13.464 10.058 1.00 10.87 263 GLN A O 1
ATOM 2135 N N . VAL A 1 264 ? 32.637 -11.527 10.847 1.00 9.30 264 VAL A N 1
ATOM 2136 C CA . VAL A 1 264 ? 33.914 -10.809 10.899 1.00 10.56 264 VAL A CA 1
ATOM 2137 C C . VAL A 1 264 ? 33.975 -10.122 12.259 1.00 11.60 264 VAL A C 1
ATOM 2138 O O . VAL A 1 264 ? 33.286 -9.123 12.492 1.00 11.02 264 VAL A O 1
ATOM 2142 N N . ASN A 1 265 ? 34.787 -10.670 13.157 1.00 13.15 265 ASN A N 1
ATOM 2143 C CA . ASN A 1 265 ? 34.818 -10.206 14.540 1.00 15.34 265 ASN A CA 1
ATOM 2144 C C . ASN A 1 265 ? 33.390 -10.233 15.099 1.00 15.13 265 ASN A C 1
ATOM 2145 O O . ASN A 1 265 ? 32.732 -11.262 15.046 1.00 18.74 265 ASN A O 1
ATOM 2150 N N . THR A 1 266 ? 32.894 -9.105 15.592 1.00 14.49 266 THR A N 1
ATOM 2151 C CA . THR A 1 266 ? 31.573 -9.070 16.210 1.00 15.49 266 THR A CA 1
ATOM 2152 C C . THR A 1 266 ? 30.409 -8.838 15.245 1.00 11.78 266 THR A C 1
ATOM 2153 O O . THR A 1 266 ? 29.248 -8.782 15.651 1.00 14.43 266 THR A O 1
ATOM 2157 N N . MET A 1 267 ? 30.716 -8.682 13.968 1.00 11.84 267 MET A N 1
ATOM 2158 C CA A MET A 1 267 ? 29.687 -8.427 12.964 0.66 9.20 267 MET A CA 1
ATOM 2159 C CA B MET A 1 267 ? 29.682 -8.431 12.976 0.34 10.91 267 MET A CA 1
ATOM 2160 C C . MET A 1 267 ? 29.370 -9.700 12.194 1.00 9.39 267 MET A C 1
ATOM 2161 O O . MET A 1 267 ? 30.276 -10.425 11.778 1.00 12.66 267 MET A O 1
ATOM 2170 N N . TYR A 1 268 ? 28.087 -9.978 12.016 1.00 7.83 268 TYR A N 1
ATOM 2171 C CA . TYR A 1 268 ? 27.648 -11.074 11.161 1.00 8.65 268 TYR A CA 1
ATOM 2172 C C . TYR A 1 268 ? 27.119 -10.447 9.880 1.00 7.97 268 TYR A C 1
ATOM 2173 O O . TYR A 1 268 ? 26.327 -9.506 9.923 1.00 9.60 268 TYR A O 1
ATOM 2182 N N . GLN A 1 269 ? 27.575 -10.941 8.735 1.00 7.34 269 GLN A N 1
ATOM 2183 C CA . GLN A 1 269 ? 27.093 -10.422 7.471 1.00 7.20 269 GLN A CA 1
ATOM 2184 C C . GLN A 1 269 ? 25.857 -11.194 7.046 1.00 6.55 269 GLN A C 1
ATOM 2185 O O . GLN A 1 269 ? 25.930 -12.390 6.768 1.00 8.18 269 GLN A O 1
ATOM 2191 N N . ALA A 1 270 ? 24.723 -10.518 7.001 1.00 7.02 270 ALA A N 1
ATOM 2192 C CA . ALA A 1 270 ? 23.519 -11.110 6.457 1.00 8.83 270 ALA A CA 1
ATOM 2193 C C . ALA A 1 270 ? 23.396 -10.592 5.022 1.00 7.13 270 ALA A C 1
ATOM 2194 O O . ALA A 1 270 ? 24.368 -10.090 4.462 1.00 9.12 270 ALA A O 1
ATOM 2196 N N . LEU A 1 271 ? 22.236 -10.756 4.393 1.00 10.73 271 LEU A N 1
ATOM 2197 C CA . LEU A 1 271 ? 22.052 -10.205 3.041 1.00 8.95 271 LEU A CA 1
ATOM 2198 C C . LEU A 1 271 ? 21.672 -8.745 3.150 1.00 8.35 271 LEU A C 1
ATOM 2199 O O . LEU A 1 271 ? 20.569 -8.426 3.600 1.00 9.95 271 LEU A O 1
ATOM 2204 N N . GLY A 1 272 ? 22.585 -7.861 2.773 1.00 8.45 272 GLY A N 1
ATOM 2205 C CA . GLY A 1 272 ? 22.367 -6.434 2.908 1.00 9.75 272 GLY A CA 1
ATOM 2206 C C . GLY A 1 272 ? 22.597 -5.990 4.335 1.00 7.89 272 GLY A C 1
ATOM 2207 O O . GLY A 1 272 ? 23.508 -5.230 4.613 1.00 9.54 272 GLY A O 1
ATOM 2208 N N . TRP A 1 273 ? 21.767 -6.485 5.245 1.00 8.26 273 TRP A N 1
ATOM 2209 C CA . TRP A 1 273 ? 21.881 -6.134 6.652 1.00 8.57 273 TRP A CA 1
ATOM 2210 C C . TRP A 1 273 ? 23.185 -6.624 7.282 1.00 8.02 273 TRP A C 1
ATOM 2211 O O . TRP A 1 273 ? 23.684 -7.710 6.967 1.00 7.72 273 TRP A O 1
ATOM 2222 N N . GLU A 1 274 ? 23.705 -5.827 8.210 1.00 8.48 274 GLU A N 1
ATOM 2223 C CA . GLU A 1 274 ? 24.722 -6.277 9.154 1.00 8.56 274 GLU A CA 1
ATOM 2224 C C . GLU A 1 274 ? 24.018 -6.670 10.440 1.00 9.15 274 GLU A C 1
ATOM 2225 O O . GLU A 1 274 ? 23.105 -5.980 10.878 1.00 10.09 274 GLU A O 1
ATOM 2231 N N . GLU A 1 275 ? 24.440 -7.787 11.017 1.00 8.38 275 GLU A N 1
ATOM 2232 C CA . GLU A 1 275 ? 23.755 -8.404 12.143 1.00 8.09 275 GLU A CA 1
ATOM 2233 C C . GLU A 1 275 ? 24.678 -8.483 13.355 1.00 7.59 275 GLU A C 1
ATOM 2234 O O . GLU A 1 275 ? 25.885 -8.710 13.212 1.00 8.62 275 GLU A O 1
ATOM 2240 N N . PHE A 1 276 ? 24.117 -8.305 14.546 1.00 8.05 276 PHE A N 1
ATOM 2241 C CA . PHE A 1 276 ? 24.899 -8.322 15.771 1.00 8.04 276 PHE A CA 1
ATOM 2242 C C . PHE A 1 276 ? 24.122 -9.030 16.859 1.00 7.51 276 PHE A C 1
ATOM 2243 O O . PHE A 1 276 ? 22.893 -9.003 16.879 1.00 9.08 276 PHE A O 1
ATOM 2251 N N . SER A 1 277 ? 24.839 -9.651 17.781 1.00 8.33 277 SER A N 1
ATOM 2252 C CA . SER A 1 277 ? 24.207 -10.086 19.008 1.00 7.87 277 SER A CA 1
ATOM 2253 C C . SER A 1 277 ? 23.671 -8.863 19.786 1.00 9.45 277 SER A C 1
ATOM 2254 O O . SER A 1 277 ? 24.346 -7.829 19.891 1.00 9.68 277 SER A O 1
ATOM 2257 N N . TYR A 1 278 ? 22.453 -8.984 20.310 1.00 9.06 278 TYR A N 1
ATOM 2258 C CA . TYR A 1 278 ? 21.801 -7.901 21.046 1.00 10.00 278 TYR A CA 1
ATOM 2259 C C . TYR A 1 278 ? 21.765 -8.185 22.542 1.00 10.02 278 TYR A C 1
ATOM 2260 O O . TYR A 1 278 ? 21.361 -9.268 22.937 1.00 11.76 278 TYR A O 1
ATOM 2269 N N . PRO A 1 279 ? 22.148 -7.205 23.382 1.00 10.80 279 PRO A N 1
ATOM 2270 C CA . PRO A 1 279 ? 22.594 -5.849 23.037 1.00 10.26 279 PRO A CA 1
ATOM 2271 C C . PRO A 1 279 ? 23.977 -5.829 22.422 1.00 10.64 279 PRO A C 1
ATOM 2272 O O . PRO A 1 279 ? 24.840 -6.603 22.832 1.00 10.52 279 PRO A O 1
ATOM 2276 N N . ALA A 1 280 ? 24.164 -4.964 21.427 1.00 9.25 280 ALA A N 1
ATOM 2277 C CA . ALA A 1 280 ? 25.480 -4.702 20.874 1.00 9.10 280 ALA A CA 1
ATOM 2278 C C . ALA A 1 280 ? 26.067 -3.513 21.633 1.00 10.31 280 ALA A C 1
ATOM 2279 O O . ALA A 1 280 ? 25.376 -2.518 21.889 1.00 10.98 280 ALA A O 1
ATOM 2281 N N . THR A 1 281 ? 27.332 -3.599 22.014 1.00 9.66 281 THR A N 1
ATOM 2282 C CA . THR A 1 281 ? 27.957 -2.429 22.610 1.00 9.80 281 THR A CA 1
ATOM 2283 C C . THR A 1 281 ? 28.073 -1.345 21.540 1.00 9.25 281 THR A C 1
ATOM 2284 O O . THR A 1 281 ? 28.104 -1.634 20.335 1.00 10.03 281 THR A O 1
ATOM 2288 N N . LEU A 1 282 ? 28.158 -0.092 21.972 1.00 10.31 282 LEU A N 1
ATOM 2289 C CA . LEU A 1 282 ? 28.365 0.995 21.027 1.00 11.86 282 LEU A CA 1
ATOM 2290 C C . LEU A 1 282 ? 29.640 0.759 20.225 1.00 10.69 282 LEU A C 1
ATOM 2291 O O . LEU A 1 282 ? 29.665 0.979 19.018 1.00 11.20 282 LEU A O 1
ATOM 2296 N N . GLN A 1 283 ? 30.691 0.278 20.883 1.00 11.67 283 GLN A N 1
ATOM 2297 C CA . GLN A 1 283 ? 31.946 0.048 20.179 1.00 13.34 283 GLN A CA 1
ATOM 2298 C C . GLN A 1 283 ? 31.800 -0.994 19.067 1.00 11.73 283 GLN A C 1
ATOM 2299 O O . GLN A 1 283 ? 32.360 -0.833 17.987 1.00 12.82 283 GLN A O 1
ATOM 2305 N N . THR A 1 284 ? 31.043 -2.056 19.326 1.00 10.19 284 THR A N 1
ATOM 2306 C CA . THR A 1 284 ? 30.753 -3.047 18.292 1.00 11.95 284 THR A CA 1
ATOM 2307 C C . THR A 1 284 ? 30.102 -2.412 17.067 1.00 11.16 284 THR A C 1
ATOM 2308 O O . THR A 1 284 ? 30.513 -2.657 15.928 1.00 11.29 284 THR A O 1
ATOM 2312 N N . LEU A 1 285 ? 29.086 -1.588 17.304 1.00 10.30 285 LEU A N 1
ATOM 2313 C CA . LEU A 1 285 ? 28.379 -0.927 16.218 1.00 10.38 285 LEU A CA 1
ATOM 2314 C C . LEU A 1 285 ? 29.305 0.027 15.469 1.00 11.47 285 LEU A C 1
ATOM 2315 O O . LEU A 1 285 ? 29.283 0.080 14.240 1.00 13.05 285 LEU A O 1
ATOM 2320 N N . LEU A 1 286 ? 30.133 0.768 16.196 1.00 12.77 286 LEU A N 1
ATOM 2321 C CA . LEU A 1 286 ? 31.074 1.677 15.549 1.00 13.39 286 LEU A CA 1
ATOM 2322 C C . LEU A 1 286 ? 32.111 0.906 14.731 1.00 14.30 286 LEU A C 1
ATOM 2323 O O . LEU A 1 286 ? 32.440 1.286 13.599 1.00 16.94 286 LEU A O 1
ATOM 2328 N N . ASP A 1 287 ? 32.625 -0.176 15.311 1.00 14.90 287 ASP A N 1
ATOM 2329 C CA . ASP A 1 287 ? 33.615 -1.007 14.634 1.00 15.43 287 ASP A CA 1
ATOM 2330 C C . ASP A 1 287 ? 33.129 -1.532 13.284 1.00 13.68 287 ASP A C 1
ATOM 2331 O O . ASP A 1 287 ? 33.917 -1.660 12.347 1.00 15.38 287 ASP A O 1
ATOM 2336 N N . SER A 1 288 ? 31.836 -1.832 13.185 1.00 13.26 288 SER A N 1
ATOM 2337 C CA . SER A 1 288 ? 31.271 -2.376 11.957 1.00 15.41 288 SER A CA 1
ATOM 2338 C C . SER A 1 288 ? 31.468 -1.425 10.787 1.00 15.55 288 SER A C 1
ATOM 2339 O O . SER A 1 288 ? 31.513 -1.850 9.640 1.00 14.94 288 SER A O 1
ATOM 2342 N N . ASN A 1 289 ? 31.585 -0.132 11.070 1.00 15.74 289 ASN A N 1
ATOM 2343 C CA . ASN A 1 289 ? 31.778 0.829 9.994 1.00 16.76 289 ASN A CA 1
ATOM 2344 C C . ASN A 1 289 ? 33.119 1.571 10.039 1.00 17.69 289 ASN A C 1
ATOM 2345 O O . ASN A 1 289 ? 33.265 2.653 9.476 1.00 20.95 289 ASN A O 1
ATOM 2350 N N . SER A 1 290 ? 34.104 0.953 10.686 1.00 15.41 290 SER A N 1
ATOM 2351 C CA . SER A 1 290 ? 35.475 1.457 10.679 1.00 16.86 290 SER A CA 1
ATOM 2352 C C . SER A 1 290 ? 36.087 1.339 9.289 1.00 15.65 290 SER A C 1
ATOM 2353 O O . SER A 1 290 ? 35.624 0.554 8.468 1.00 14.82 290 SER A O 1
ATOM 2356 N N . GLU A 1 291 ? 37.144 2.107 9.046 1.00 17.91 291 GLU A N 1
ATOM 2357 C CA . GLU A 1 291 ? 37.871 2.032 7.784 1.00 18.14 291 GLU A CA 1
ATOM 2358 C C . GLU A 1 291 ? 38.334 0.614 7.491 1.00 16.26 291 GLU A C 1
ATOM 2359 O O . GLU A 1 291 ? 38.229 0.145 6.363 1.00 14.74 291 GLU A O 1
ATOM 2365 N N . GLN A 1 292 ? 38.840 -0.065 8.515 1.00 15.55 292 GLN A N 1
ATOM 2366 C CA . GLN A 1 292 ? 39.294 -1.446 8.365 1.00 16.78 292 GLN A CA 1
ATOM 2367 C C . GLN A 1 292 ? 38.215 -2.355 7.777 1.00 13.26 292 GLN A C 1
ATOM 2368 O O . GLN A 1 292 ? 38.480 -3.107 6.835 1.00 14.20 292 GLN A O 1
ATOM 2374 N N . ILE A 1 293 ? 36.999 -2.257 8.300 1.00 11.94 293 ILE A N 1
ATOM 2375 C CA . ILE A 1 293 ? 35.919 -3.126 7.846 1.00 12.23 293 ILE A CA 1
ATOM 2376 C C . ILE A 1 293 ? 35.310 -2.670 6.513 1.00 11.10 293 ILE A C 1
ATOM 2377 O O . ILE A 1 293 ? 35.019 -3.493 5.633 1.00 11.76 293 ILE A O 1
ATOM 2382 N N . VAL A 1 294 ? 35.147 -1.362 6.334 1.00 11.22 294 VAL A N 1
ATOM 2383 C CA A VAL A 1 294 ? 34.483 -0.880 5.129 0.27 11.46 294 VAL A CA 1
ATOM 2384 C CA B VAL A 1 294 ? 34.491 -0.834 5.135 0.73 11.10 294 VAL A CA 1
ATOM 2385 C C . VAL A 1 294 ? 35.397 -0.819 3.903 1.00 11.95 294 VAL A C 1
ATOM 2386 O O . VAL A 1 294 ? 34.948 -1.046 2.788 1.00 13.99 294 VAL A O 1
ATOM 2393 N N . MET A 1 295 ? 36.680 -0.548 4.109 1.00 13.83 295 MET A N 1
ATOM 2394 C CA . MET A 1 295 ? 37.576 -0.278 2.987 1.00 14.71 295 MET A CA 1
ATOM 2395 C C . MET A 1 295 ? 38.533 -1.410 2.610 1.00 14.32 295 MET A C 1
ATOM 2396 O O . MET A 1 295 ? 39.058 -1.441 1.502 1.00 18.39 295 MET A O 1
ATOM 2401 N N . LYS A 1 296 ? 38.771 -2.327 3.537 1.00 14.32 296 LYS A N 1
ATOM 2402 C CA . LYS A 1 296 ? 39.816 -3.329 3.353 1.00 14.82 296 LYS A CA 1
ATOM 2403 C C . LYS A 1 296 ? 39.253 -4.740 3.326 1.00 13.21 296 LYS A C 1
ATOM 2404 O O . LYS A 1 296 ? 38.149 -4.969 3.802 1.00 12.85 296 LYS A O 1
ATOM 2410 N N . PRO A 1 297 ? 40.012 -5.698 2.769 1.00 12.96 297 PRO A N 1
ATOM 2411 C CA . PRO A 1 297 ? 39.552 -7.086 2.865 1.00 13.16 297 PRO A CA 1
ATOM 2412 C C . PRO A 1 297 ? 39.745 -7.604 4.277 1.00 12.55 297 PRO A C 1
ATOM 2413 O O . PRO A 1 297 ? 40.748 -7.298 4.918 1.00 15.39 297 PRO A O 1
ATOM 2417 N N . ASN A 1 298 ? 38.778 -8.362 4.764 1.00 10.81 298 ASN A N 1
ATOM 2418 C CA . ASN A 1 298 ? 38.901 -8.995 6.065 1.00 11.67 298 ASN A CA 1
ATOM 2419 C C . ASN A 1 298 ? 38.514 -10.452 5.970 1.00 9.66 298 ASN A C 1
ATOM 2420 O O . ASN A 1 298 ? 37.512 -10.800 5.350 1.00 10.13 298 ASN A O 1
ATOM 2425 N N . LYS A 1 299 ? 39.303 -11.307 6.605 1.00 11.69 299 LYS A N 1
ATOM 2426 C CA . LYS A 1 299 ? 39.026 -12.732 6.611 1.00 11.24 299 LYS A CA 1
ATOM 2427 C C . LYS A 1 299 ? 37.684 -13.016 7.282 1.00 10.02 299 LYS A C 1
ATOM 2428 O O . LYS A 1 299 ? 37.398 -12.496 8.378 1.00 12.20 299 LYS A O 1
ATOM 2434 N N . VAL A 1 300 ? 36.865 -13.857 6.654 1.00 9.75 300 VAL A N 1
ATOM 2435 C CA . VAL A 1 300 ? 35.604 -14.259 7.263 1.00 9.86 300 VAL A CA 1
ATOM 2436 C C . VAL A 1 300 ? 35.756 -15.570 8.010 1.00 9.83 300 VAL A C 1
ATOM 2437 O O . VAL A 1 300 ? 36.631 -16.387 7.728 1.00 12.23 300 VAL A O 1
ATOM 2441 N N . THR A 1 301 ? 34.895 -15.754 8.988 1.00 10.33 301 THR A N 1
ATOM 2442 C CA A THR A 1 301 ? 34.830 -17.021 9.708 0.37 11.59 301 THR A CA 1
ATOM 2443 C CA B THR A 1 301 ? 34.829 -17.007 9.717 0.63 12.77 301 THR A CA 1
ATOM 2444 C C . THR A 1 301 ? 33.435 -17.601 9.601 1.00 10.90 301 THR A C 1
ATOM 2445 O O . THR A 1 301 ? 32.432 -16.901 9.759 1.00 10.82 301 THR A O 1
ATOM 2452 N N . ALA A 1 302 ? 33.383 -18.892 9.306 1.00 16.23 302 ALA A N 1
ATOM 2453 C CA . ALA A 1 302 ? 32.122 -19.579 9.153 1.00 18.44 302 ALA A CA 1
ATOM 2454 C C . ALA A 1 302 ? 31.408 -19.576 10.487 1.00 18.73 302 ALA A C 1
ATOM 2455 O O . ALA A 1 302 ? 32.037 -19.575 11.546 1.00 19.52 302 ALA A O 1
ATOM 2457 N N . ILE A 1 303 ? 30.087 -19.545 10.429 1.00 19.03 303 ILE A N 1
ATOM 2458 C CA . ILE A 1 303 ? 29.290 -19.707 11.623 1.00 22.71 303 ILE A CA 1
ATOM 2459 C C . ILE A 1 303 ? 28.524 -21.015 11.525 1.00 29.65 303 ILE A C 1
ATOM 2460 O O . ILE A 1 303 ? 28.224 -21.491 10.427 1.00 33.60 303 ILE A O 1
ATOM 2465 N N . SER A 1 304 ? 28.247 -21.613 12.674 1.00 33.42 304 SER A N 1
ATOM 2466 C CA . SER A 1 304 ? 27.407 -22.802 12.730 1.00 36.57 304 SER A CA 1
ATOM 2467 C C . SER A 1 304 ? 26.055 -22.387 13.273 1.00 35.34 304 SER A C 1
ATOM 2468 O O . SER A 1 304 ? 25.085 -23.150 13.235 1.00 37.55 304 SER A O 1
ATOM 2471 N N . LYS A 1 305 ? 26.007 -21.156 13.771 1.00 33.46 305 LYS A N 1
ATOM 2472 C CA . LYS A 1 305 ? 24.817 -20.604 14.401 1.00 30.20 305 LYS A CA 1
ATOM 2473 C C . LYS A 1 305 ? 24.892 -19.078 14.439 1.00 25.68 305 LYS A C 1
ATOM 2474 O O . LYS A 1 305 ? 25.978 -18.493 14.445 1.00 26.56 305 LYS A O 1
ATOM 2480 N N . GLU A 1 306 ? 23.727 -18.444 14.457 1.00 20.10 306 GLU A N 1
ATOM 2481 C CA . GLU A 1 306 ? 23.625 -17.013 14.665 1.00 18.28 306 GLU A CA 1
ATOM 2482 C C . GLU A 1 306 ? 23.464 -16.739 16.158 1.00 17.46 306 GLU A C 1
ATOM 2483 O O . GLU A 1 306 ? 23.210 -17.666 16.930 1.00 18.15 306 GLU A O 1
ATOM 2489 N N . PRO A 1 307 ? 23.631 -15.473 16.573 1.00 16.68 307 PRO A N 1
ATOM 2490 C CA . PRO A 1 307 ? 23.350 -15.140 17.975 1.00 15.01 307 PRO A CA 1
ATOM 2491 C C . PRO A 1 307 ? 21.909 -15.474 18.357 1.00 12.28 307 PRO A C 1
ATOM 2492 O O . PRO A 1 307 ? 21.022 -15.439 17.490 1.00 13.57 307 PRO A O 1
ATOM 2496 N N . SER A 1 308 ? 21.684 -15.787 19.627 1.00 13.84 308 SER A N 1
ATOM 2497 C CA A SER A 1 308 ? 20.355 -16.127 20.117 0.34 13.76 308 SER A CA 1
ATOM 2498 C CA B SER A 1 308 ? 20.351 -16.130 20.088 0.66 13.85 308 SER A CA 1
ATOM 2499 C C . SER A 1 308 ? 19.390 -14.949 20.010 1.00 11.83 308 SER A C 1
ATOM 2500 O O . SER A 1 308 ? 18.210 -15.120 19.710 1.00 15.47 308 SER A O 1
ATOM 2505 N N . VAL A 1 309 ? 19.899 -13.753 20.284 1.00 11.44 309 VAL A N 1
ATOM 2506 C CA . VAL A 1 309 ? 19.096 -12.531 20.215 1.00 10.68 309 VAL A CA 1
ATOM 2507 C C . VAL A 1 309 ? 19.853 -11.546 19.329 1.00 9.06 309 VAL A C 1
ATOM 2508 O O . VAL A 1 309 ? 21.047 -11.324 19.531 1.00 10.09 309 VAL A O 1
ATOM 2512 N N . LYS A 1 310 ? 19.173 -10.975 18.333 1.00 9.73 310 LYS A N 1
ATOM 2513 C CA . LYS A 1 310 ? 19.842 -10.255 17.260 1.00 11.07 310 LYS A CA 1
ATOM 2514 C C . LYS A 1 310 ? 19.350 -8.825 17.059 1.00 8.08 310 LYS A C 1
ATOM 2515 O O . LYS A 1 310 ? 18.229 -8.483 17.417 1.00 11.39 310 LYS A O 1
ATOM 2521 N N . MET A 1 311 ? 20.216 -7.993 16.499 1.00 9.39 311 MET A N 1
ATOM 2522 C CA A MET A 1 311 ? 19.774 -6.716 15.947 0.64 7.75 311 MET A CA 1
ATOM 2523 C CA B MET A 1 311 ? 19.848 -6.670 16.004 0.36 10.31 311 MET A CA 1
ATOM 2524 C C . MET A 1 311 ? 20.484 -6.498 14.627 1.00 8.60 311 MET A C 1
ATOM 2525 O O . MET A 1 311 ? 21.426 -7.218 14.295 1.00 8.44 311 MET A O 1
ATOM 2534 N N . TYR A 1 312 ? 20.007 -5.517 13.867 1.00 7.15 312 TYR A N 1
ATOM 2535 C CA . TYR A 1 312 ? 20.482 -5.315 12.508 1.00 6.83 312 TYR A CA 1
ATOM 2536 C C . TYR A 1 312 ? 20.605 -3.839 12.211 1.00 7.13 312 TYR A C 1
ATOM 2537 O O . TYR A 1 312 ? 19.784 -3.037 12.669 1.00 8.47 312 TYR A O 1
ATOM 2546 N N . HIS A 1 313 ? 21.591 -3.462 11.394 1.00 7.44 313 HIS A N 1
ATOM 2547 C CA . HIS A 1 313 ? 21.656 -2.084 10.914 1.00 7.58 313 HIS A CA 1
ATOM 2548 C C . HIS A 1 313 ? 22.298 -2.007 9.536 1.00 7.15 313 HIS A C 1
ATOM 2549 O O . HIS A 1 313 ? 22.852 -2.996 9.041 1.00 7.69 313 HIS A O 1
ATOM 2556 N N . LYS A 1 314 ? 22.202 -0.831 8.926 1.00 7.40 314 LYS A N 1
ATOM 2557 C CA . LYS A 1 314 ? 22.902 -0.541 7.681 1.00 7.49 314 LYS A CA 1
ATOM 2558 C C . LYS A 1 314 ? 23.086 0.964 7.569 1.00 7.55 314 LYS A C 1
ATOM 2559 O O . LYS A 1 314 ? 22.148 1.737 7.812 1.00 9.50 314 LYS A O 1
ATOM 2565 N N . THR A 1 315 ? 24.294 1.389 7.233 1.00 9.67 315 THR A N 1
ATOM 2566 C CA A THR A 1 315 ? 24.569 2.800 6.932 0.72 11.35 315 THR A CA 1
ATOM 2567 C CA B THR A 1 315 ? 24.476 2.796 6.945 0.28 14.01 315 THR A CA 1
ATOM 2568 C C . THR A 1 315 ? 24.501 3.026 5.439 1.00 16.56 315 THR A C 1
ATOM 2569 O O . THR A 1 315 ? 24.834 2.128 4.671 1.00 15.09 315 THR A O 1
ATOM 2576 N N . GLY A 1 316 ? 24.120 4.237 5.035 1.00 18.67 316 GLY A N 1
ATOM 2577 C CA . GLY A 1 316 ? 23.976 4.567 3.631 1.00 18.87 316 GLY A CA 1
ATOM 2578 C C . GLY A 1 316 ? 25.132 5.357 3.073 1.00 2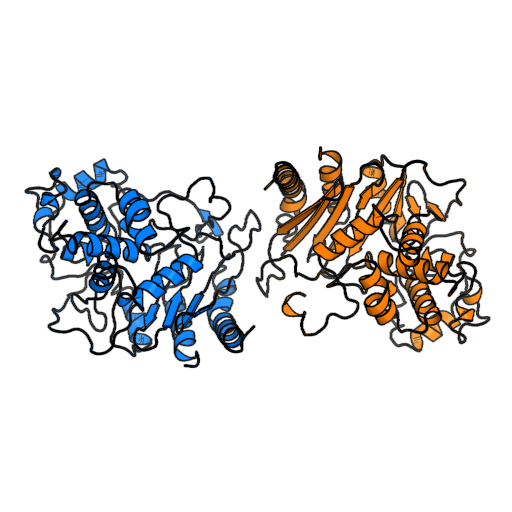2.15 316 GLY A C 1
ATOM 2579 O O . GLY A 1 316 ? 25.227 5.512 1.861 1.00 21.35 316 GLY A O 1
ATOM 2580 N N . ASN A 1 319 ? 29.919 9.728 -0.852 1.00 46.48 319 ASN A N 1
ATOM 2581 C CA . ASN A 1 319 ? 29.480 9.573 0.527 1.00 46.72 319 ASN A CA 1
ATOM 2582 C C . ASN A 1 319 ? 28.531 10.693 0.950 1.00 45.05 319 ASN A C 1
ATOM 2583 O O . ASN A 1 319 ? 28.507 11.072 2.117 1.00 45.59 319 ASN A O 1
ATOM 2588 N N . ARG A 1 320 ? 27.758 11.223 0.003 1.00 43.23 320 ARG A N 1
ATOM 2589 C CA . ARG A 1 320 ? 26.801 12.296 0.288 1.00 40.14 320 ARG A CA 1
ATOM 2590 C C . ARG A 1 320 ? 25.479 11.734 0.797 1.00 37.61 320 ARG A C 1
ATOM 2591 O O . ARG A 1 320 ? 24.501 12.472 0.969 1.00 39.58 320 ARG A O 1
ATOM 2599 N N . PHE A 1 321 ? 25.442 10.425 1.020 1.00 33.11 321 PHE A N 1
ATOM 2600 C CA . PHE A 1 321 ? 24.211 9.756 1.423 1.00 28.72 321 PHE A CA 1
ATOM 2601 C C . PHE A 1 321 ? 24.119 9.517 2.932 1.00 31.18 321 PHE A C 1
ATOM 2602 O O . PHE A 1 321 ? 24.441 8.427 3.412 1.00 33.25 321 PHE A O 1
ATOM 2610 N N . GLY A 1 322 ? 23.653 10.513 3.675 1.00 27.21 322 GLY A N 1
ATOM 2611 C CA . GLY A 1 322 ? 23.535 10.366 5.109 1.00 23.75 322 GLY A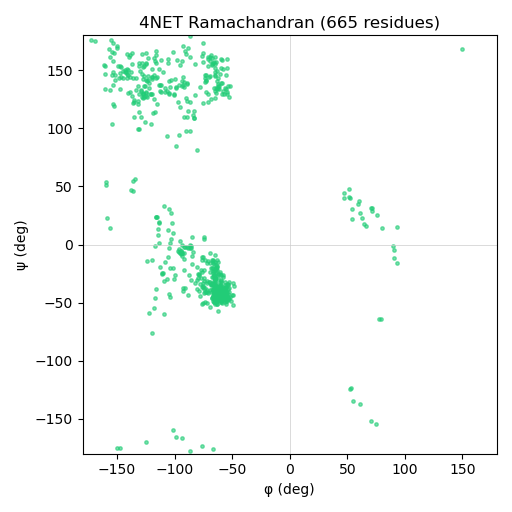 CA 1
ATOM 2612 C C . GLY A 1 322 ? 22.272 9.605 5.462 1.00 23.55 322 GLY A C 1
ATOM 2613 O O . GLY A 1 322 ? 21.249 10.212 5.787 1.00 29.44 322 GLY A O 1
ATOM 2614 N N . THR A 1 323 ? 22.331 8.279 5.375 1.00 14.33 323 THR A N 1
ATOM 2615 C CA A THR A 1 323 ? 21.207 7.410 5.704 0.91 12.87 323 THR A CA 1
ATOM 2616 C CA B THR A 1 323 ? 21.198 7.461 5.768 0.09 12.12 323 THR A CA 1
ATOM 2617 C C . THR A 1 323 ? 21.645 6.436 6.796 1.00 9.80 323 THR A C 1
ATOM 2618 O O . THR A 1 323 ? 22.810 6.010 6.823 1.00 10.70 323 THR A O 1
ATOM 2625 N N . TYR A 1 324 ? 20.723 6.056 7.662 1.00 9.47 324 TYR A N 1
ATOM 2626 C CA . TYR A 1 324 ? 20.986 5.001 8.618 1.00 8.82 324 TYR A CA 1
ATOM 2627 C C . TYR A 1 324 ? 19.685 4.331 9.001 1.00 9.02 324 TYR A C 1
ATOM 2628 O O . TYR A 1 324 ? 18.674 5.004 9.216 1.00 9.61 324 TYR A O 1
ATOM 2637 N N . VAL A 1 325 ? 19.707 3.005 9.075 1.00 7.62 325 VAL A N 1
ATOM 2638 C CA A VAL A 1 325 ? 18.542 2.259 9.549 0.72 7.74 325 VAL A CA 1
ATOM 2639 C CA B VAL A 1 325 ? 18.550 2.243 9.494 0.28 9.23 325 VAL A CA 1
ATOM 2640 C C . VAL A 1 325 ? 18.975 1.168 10.504 1.00 8.12 325 VAL A C 1
ATOM 2641 O O . VAL A 1 325 ? 20.039 0.570 10.355 1.00 7.63 325 VAL A O 1
ATOM 2648 N N . VAL A 1 326 ? 18.153 0.926 11.522 1.00 9.15 326 VAL A N 1
ATOM 2649 C CA . VAL A 1 326 ? 18.482 -0.048 12.554 1.00 8.00 326 VAL A CA 1
ATOM 2650 C C . VAL A 1 326 ? 17.177 -0.609 13.134 1.00 9.19 326 VAL A C 1
ATOM 2651 O O . VAL A 1 326 ? 16.184 0.108 13.220 1.00 9.25 326 VAL A O 1
ATOM 2655 N N . PHE A 1 327 ? 17.168 -1.884 13.511 1.00 8.12 327 PHE A N 1
ATOM 2656 C CA . PHE A 1 327 ? 16.002 -2.430 14.185 1.00 8.95 327 PHE A CA 1
ATOM 2657 C C . PHE A 1 327 ? 16.391 -3.529 15.151 1.00 8.53 327 PHE A C 1
ATOM 2658 O O . PHE A 1 327 ? 17.423 -4.187 14.999 1.00 9.21 327 PHE A O 1
ATOM 2666 N N . ILE A 1 328 ? 15.546 -3.703 16.158 1.00 9.32 328 ILE A N 1
ATOM 2667 C CA . ILE A 1 328 ? 15.763 -4.648 17.241 1.00 9.37 328 ILE A CA 1
ATOM 2668 C C . ILE A 1 328 ? 14.484 -5.467 17.419 1.00 9.06 328 ILE A C 1
ATOM 2669 O O . ILE A 1 328 ? 13.514 -5.011 18.045 1.00 10.47 328 ILE A O 1
ATOM 2674 N N . PRO A 1 329 ? 14.465 -6.684 16.859 1.00 10.00 329 PRO A N 1
ATOM 2675 C CA . PRO A 1 329 ? 13.264 -7.531 16.925 1.00 11.68 329 PRO A CA 1
ATOM 2676 C C . PRO A 1 329 ? 12.684 -7.722 18.321 1.00 11.51 329 PRO A C 1
ATOM 2677 O O . PRO A 1 329 ? 11.466 -7.594 18.475 1.00 13.97 329 PRO A O 1
ATOM 2681 N N . LYS A 1 330 ? 13.525 -7.993 19.317 1.00 12.71 330 LYS A N 1
ATOM 2682 C CA . LYS A 1 330 ? 13.020 -8.300 20.652 1.00 16.93 330 LYS A CA 1
ATOM 2683 C C . LYS A 1 330 ? 12.202 -7.163 21.230 1.00 17.43 330 LYS A C 1
ATOM 2684 O O . LYS A 1 330 ? 11.277 -7.389 21.996 1.00 16.71 330 LYS A O 1
ATOM 2690 N N . GLU A 1 331 ? 12.548 -5.940 20.855 1.00 15.89 331 GLU A N 1
ATOM 2691 C CA . GLU A 1 331 ? 11.892 -4.768 21.420 1.00 15.59 331 GLU A CA 1
ATOM 2692 C C . GLU A 1 331 ? 10.882 -4.137 20.480 1.00 15.24 331 GLU A C 1
ATOM 2693 O O . GLU A 1 331 ? 10.299 -3.090 20.798 1.00 15.56 331 GLU A O 1
ATOM 2699 N N . ASN A 1 332 ? 10.677 -4.789 19.334 1.00 14.05 332 ASN A N 1
ATOM 2700 C CA A ASN A 1 332 ? 9.729 -4.320 18.328 0.50 14.02 332 ASN A CA 1
ATOM 2701 C CA B ASN A 1 332 ? 9.731 -4.327 18.319 0.50 13.12 332 ASN A CA 1
ATOM 2702 C C . ASN A 1 332 ? 9.926 -2.844 18.029 1.00 11.71 332 ASN A C 1
ATOM 2703 O O . ASN A 1 332 ? 8.974 -2.071 17.988 1.00 13.41 332 ASN A O 1
ATOM 2712 N N . ILE A 1 333 ? 11.177 -2.458 17.823 1.00 11.52 333 ILE A N 1
ATOM 2713 C CA . ILE A 1 333 ? 11.511 -1.064 17.604 1.00 10.65 333 ILE A CA 1
ATOM 2714 C C . ILE A 1 333 ? 12.536 -0.925 16.489 1.00 8.71 333 ILE A C 1
ATOM 2715 O O . ILE A 1 333 ? 13.374 -1.802 16.288 1.00 9.31 333 ILE A O 1
ATOM 2720 N N . GLY A 1 334 ? 12.452 0.177 15.758 1.00 9.37 334 GLY A N 1
ATOM 2721 C CA . GLY A 1 334 ? 13.420 0.488 14.729 1.00 11.14 334 GLY A CA 1
ATOM 2722 C C . GLY A 1 334 ? 13.509 1.983 14.533 1.00 9.94 334 GLY A C 1
ATOM 2723 O O . GLY A 1 334 ? 12.635 2.724 14.983 1.00 9.91 334 GLY A O 1
ATOM 2724 N N . LEU A 1 335 ? 14.565 2.423 13.856 1.00 8.81 335 LEU A N 1
ATOM 2725 C CA . LEU A 1 335 ? 14.798 3.831 13.598 1.00 8.63 335 LEU A CA 1
ATOM 2726 C C . LEU A 1 335 ? 15.350 4.024 12.198 1.00 8.94 335 LEU A C 1
ATOM 2727 O O . LEU A 1 335 ? 16.154 3.216 11.713 1.00 9.13 335 LEU A O 1
ATOM 2732 N N . VAL A 1 336 ? 14.921 5.113 11.567 1.00 9.21 336 VAL A N 1
ATOM 2733 C CA . VAL A 1 336 ? 15.413 5.503 10.254 1.00 9.20 336 VAL A CA 1
ATOM 2734 C C . VAL A 1 336 ? 15.847 6.960 10.277 1.00 9.15 336 VAL A C 1
ATOM 2735 O O . VAL A 1 336 ? 15.120 7.810 10.790 1.00 10.95 336 VAL A O 1
ATOM 2739 N N . MET A 1 337 ? 17.030 7.241 9.728 1.00 8.23 337 MET A N 1
ATOM 2740 C CA A MET A 1 337 ? 17.523 8.596 9.544 0.55 9.98 337 MET A CA 1
ATOM 2741 C CA B MET A 1 337 ? 17.435 8.626 9.508 0.45 10.77 337 MET A CA 1
ATOM 2742 C C . MET A 1 337 ? 17.783 8.827 8.057 1.00 10.22 337 MET A C 1
ATOM 2743 O O . MET A 1 337 ? 18.540 8.060 7.466 1.00 10.71 337 MET A O 1
ATOM 2752 N N . LEU A 1 338 ? 17.182 9.865 7.482 1.00 11.60 338 LEU A N 1
ATOM 2753 C CA . LEU A 1 338 ? 17.445 10.258 6.102 1.00 11.43 338 LEU A CA 1
ATOM 2754 C C . LEU A 1 338 ? 17.929 11.697 6.095 1.00 12.05 338 LEU A C 1
ATOM 2755 O O . LEU A 1 338 ? 17.351 12.541 6.776 1.00 13.03 338 LEU A O 1
ATOM 2760 N N . THR A 1 339 ? 18.985 11.977 5.334 1.00 14.00 339 THR A N 1
ATOM 2761 C CA . THR A 1 339 ? 19.448 13.350 5.145 1.00 15.33 339 THR A CA 1
ATOM 2762 C C . THR A 1 339 ? 19.892 13.549 3.704 1.00 15.50 339 THR A C 1
ATOM 2763 O O . THR A 1 339 ? 20.121 12.580 2.975 1.00 18.04 339 THR A O 1
ATOM 2767 N N . ASN A 1 340 ? 20.025 14.808 3.302 1.00 14.25 340 ASN A N 1
ATOM 2768 C CA . ASN A 1 340 ? 20.503 15.132 1.961 1.00 15.97 340 ASN A CA 1
ATOM 2769 C C . ASN A 1 340 ? 21.915 15.728 1.960 1.00 16.19 340 ASN A C 1
ATOM 2770 O O . ASN A 1 340 ? 22.263 16.561 1.120 1.00 17.22 340 ASN A O 1
ATOM 2775 N N . LYS A 1 341 ? 22.727 15.263 2.901 1.00 17.11 341 LYS A N 1
ATOM 2776 C CA . LYS A 1 341 ? 24.105 15.713 3.060 1.00 19.49 341 LYS A CA 1
ATOM 2777 C C . LYS A 1 341 ? 24.876 14.679 3.876 1.00 18.81 341 LYS A C 1
ATOM 2778 O O . LYS A 1 341 ? 24.320 14.032 4.768 1.00 20.94 341 LYS A O 1
ATOM 2784 N N . ARG A 1 342 ? 26.157 14.529 3.566 1.00 20.11 342 ARG A N 1
ATOM 2785 C CA . ARG A 1 342 ? 27.041 13.617 4.274 1.00 21.38 342 ARG A CA 1
ATOM 2786 C C . ARG A 1 342 ? 27.116 13.930 5.765 1.00 19.98 342 ARG A C 1
ATOM 2787 O O . ARG A 1 342 ? 27.285 15.083 6.157 1.00 20.12 342 ARG A O 1
ATOM 2795 N N . ILE A 1 343 ? 26.980 12.894 6.585 1.00 18.26 343 ILE A N 1
ATOM 2796 C CA . ILE A 1 343 ? 27.241 12.975 8.015 1.00 17.45 343 ILE A CA 1
ATOM 2797 C C . ILE A 1 343 ? 28.089 11.754 8.332 1.00 14.90 343 ILE A C 1
ATOM 2798 O O . ILE A 1 343 ? 27.763 10.659 7.877 1.00 15.18 343 ILE A O 1
ATOM 2803 N N . PRO A 1 344 ? 29.189 11.924 9.093 1.00 15.60 344 PRO A N 1
ATOM 2804 C CA . PRO A 1 344 ? 30.015 10.746 9.399 1.00 14.48 344 PRO A CA 1
ATOM 2805 C C . PRO A 1 344 ? 29.194 9.590 9.974 1.00 13.70 344 PRO A C 1
ATOM 2806 O O . PRO A 1 344 ? 28.324 9.810 10.824 1.00 13.29 344 PRO A O 1
ATOM 2810 N N . ASN A 1 345 ? 29.463 8.375 9.505 1.00 14.79 345 ASN A N 1
ATOM 2811 C CA . ASN A 1 345 ? 28.721 7.201 9.945 1.00 14.91 345 ASN A CA 1
ATOM 2812 C C . ASN A 1 345 ? 28.701 7.061 11.457 1.00 13.81 345 ASN A C 1
ATOM 2813 O O . ASN A 1 345 ? 27.691 6.665 12.036 1.00 12.58 345 ASN A O 1
ATOM 2818 N N . GLU A 1 346 ? 29.816 7.396 12.098 1.00 13.49 346 GLU A N 1
ATOM 2819 C CA . GLU A 1 346 ? 29.908 7.255 13.548 1.00 13.77 346 GLU A CA 1
ATOM 2820 C C . GL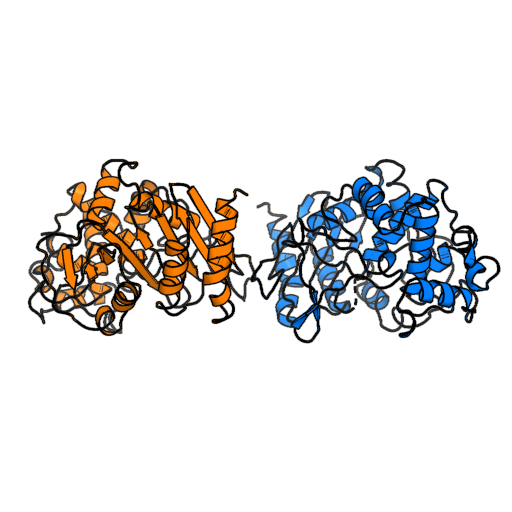U A 1 346 ? 28.882 8.128 14.270 1.00 13.62 346 GLU A C 1
ATOM 2821 O O . GLU A 1 346 ? 28.341 7.728 15.296 1.00 13.55 346 GLU A O 1
ATOM 2827 N N . GLU A 1 347 ? 28.608 9.315 13.725 1.00 12.57 347 GLU A N 1
ATOM 2828 C CA . GLU A 1 347 ? 27.607 10.204 14.311 1.00 12.67 347 GLU A CA 1
ATOM 2829 C C . GLU A 1 347 ? 26.199 9.632 14.181 1.00 11.27 347 GLU A C 1
ATOM 2830 O O . GLU A 1 347 ? 25.374 9.773 15.089 1.00 11.86 347 GLU A O 1
ATOM 2836 N N . ARG A 1 348 ? 25.919 9.000 13.045 1.00 10.65 348 ARG A N 1
ATOM 2837 C CA . ARG A 1 348 ? 24.622 8.376 12.821 1.00 9.55 348 ARG A CA 1
ATOM 2838 C C . ARG A 1 348 ? 24.405 7.253 13.830 1.00 9.97 348 ARG A C 1
ATOM 2839 O O . ARG A 1 348 ? 23.372 7.178 14.504 1.00 10.80 348 ARG A O 1
ATOM 2847 N N . ILE A 1 349 ? 25.407 6.392 13.955 1.00 10.21 349 ILE A N 1
ATOM 2848 C CA . ILE A 1 349 ? 25.348 5.255 14.857 1.00 10.14 349 ILE A CA 1
ATOM 2849 C C . ILE A 1 349 ? 25.192 5.693 16.313 1.00 10.04 349 ILE A C 1
ATOM 2850 O O . ILE A 1 349 ? 24.361 5.154 17.043 1.00 10.32 349 ILE A O 1
ATOM 2855 N N . LYS A 1 350 ? 25.985 6.677 16.730 1.00 9.83 350 LYS A N 1
ATOM 2856 C CA . LYS A 1 350 ? 25.917 7.183 18.097 1.00 11.29 350 LYS A CA 1
ATOM 2857 C C . LYS A 1 350 ? 24.554 7.783 18.414 1.00 10.74 350 LYS A C 1
ATOM 2858 O O . LYS A 1 350 ? 23.999 7.553 19.492 1.00 11.29 350 LYS A O 1
ATOM 2864 N N . ALA A 1 351 ? 24.024 8.587 17.499 1.00 11.83 351 ALA A N 1
ATOM 2865 C CA . ALA A 1 351 ? 22.743 9.238 17.743 1.00 11.48 351 ALA A CA 1
ATOM 2866 C C . ALA A 1 351 ? 21.635 8.197 17.896 1.00 11.40 351 ALA A C 1
ATOM 2867 O O . ALA A 1 351 ? 20.810 8.280 18.803 1.00 11.80 351 ALA A O 1
ATOM 2869 N N . ALA A 1 352 ? 21.623 7.209 17.008 1.00 9.42 352 ALA A N 1
ATOM 2870 C CA . ALA A 1 352 ? 20.610 6.162 17.076 1.00 10.44 352 ALA A CA 1
ATOM 2871 C C . ALA A 1 352 ? 20.751 5.298 18.327 1.00 10.15 352 ALA A C 1
ATOM 2872 O O . ALA A 1 352 ? 19.756 4.875 18.921 1.00 10.76 352 ALA A O 1
ATOM 2874 N N . TYR A 1 353 ? 21.992 5.035 18.715 1.00 10.80 353 TYR A N 1
ATOM 2875 C CA . TYR A 1 353 ? 22.264 4.282 19.930 1.00 10.00 353 TYR A CA 1
ATOM 2876 C C . TYR A 1 353 ? 21.684 5.006 21.151 1.00 11.04 353 TYR A C 1
ATOM 2877 O O . TYR A 1 353 ? 21.013 4.390 21.975 1.00 11.50 353 TYR A O 1
ATOM 2886 N N . ALA A 1 354 ? 21.927 6.313 21.255 1.00 10.22 354 ALA A N 1
ATOM 2887 C CA . ALA A 1 354 ? 21.404 7.086 22.377 1.00 11.41 354 ALA A CA 1
ATOM 2888 C C . ALA A 1 354 ? 19.881 7.025 22.413 1.00 12.11 354 ALA A C 1
ATOM 2889 O O . ALA A 1 354 ? 19.291 6.820 23.469 1.00 13.65 354 ALA A O 1
ATOM 2891 N N . VAL A 1 355 ? 19.243 7.201 21.262 1.00 11.89 355 VAL A N 1
ATOM 2892 C CA . VAL A 1 355 ? 17.789 7.238 21.222 1.00 12.19 355 VAL A CA 1
ATOM 2893 C C . VAL A 1 355 ? 17.185 5.883 21.590 1.00 11.88 355 VAL A C 1
ATOM 2894 O O . VAL A 1 355 ? 16.306 5.797 22.451 1.00 13.25 355 VAL A O 1
ATOM 2898 N N . LEU A 1 356 ? 17.687 4.822 20.970 1.00 12.71 356 LEU A N 1
ATOM 2899 C CA . LEU A 1 356 ? 17.134 3.495 21.206 1.00 11.71 356 LEU A CA 1
ATOM 2900 C C . LEU A 1 356 ? 17.408 3.000 22.626 1.00 12.79 356 LEU A C 1
ATOM 2901 O O . LEU A 1 356 ? 16.630 2.218 23.173 1.00 15.07 356 LEU A O 1
ATOM 2906 N N . ASN A 1 357 ? 18.498 3.464 23.234 1.00 12.94 357 ASN A N 1
ATOM 2907 C CA . ASN A 1 357 ? 18.778 3.092 24.618 1.00 14.09 357 ASN A CA 1
ATOM 2908 C C . ASN A 1 357 ? 17.927 3.860 25.609 1.00 16.87 357 ASN A C 1
ATOM 2909 O O . ASN A 1 357 ? 17.729 3.410 26.736 1.00 19.63 357 ASN A O 1
ATOM 2914 N N . ALA A 1 358 ? 17.420 5.018 25.194 1.00 17.43 358 ALA A N 1
ATOM 2915 C CA . ALA A 1 358 ? 16.720 5.903 26.125 1.00 18.60 358 ALA A CA 1
ATOM 2916 C C . ALA A 1 358 ? 15.192 5.817 26.071 1.00 20.30 358 ALA A C 1
ATOM 2917 O O . ALA A 1 358 ? 14.519 6.114 27.061 1.00 20.65 358 ALA A O 1
ATOM 2919 N N . ILE A 1 359 ? 14.646 5.423 24.925 1.00 19.75 359 ILE A N 1
ATOM 2920 C CA A ILE A 1 359 ? 13.193 5.349 24.754 0.53 19.03 359 ILE A CA 1
ATOM 2921 C CA B ILE A 1 359 ? 13.203 5.362 24.757 0.47 19.66 359 ILE A CA 1
ATOM 2922 C C . ILE A 1 359 ? 12.567 4.383 25.756 1.00 22.48 359 ILE A C 1
ATOM 2923 O O . ILE A 1 359 ? 13.067 3.275 25.969 1.00 22.63 359 ILE A O 1
ATOM 2932 N N . LYS A 1 360 ? 11.477 4.810 26.388 1.00 22.46 360 LYS A N 1
ATOM 2933 C CA . LYS A 1 360 ? 10.778 3.969 27.354 1.00 26.34 360 LYS A CA 1
ATOM 2934 C C . LYS A 1 360 ? 10.095 2.791 26.665 1.00 26.73 360 LYS A C 1
ATOM 2935 O O . LYS A 1 360 ? 9.604 2.916 25.539 1.00 21.80 360 LYS A O 1
ATOM 2941 N N . LYS A 1 361 ? 10.063 1.650 27.348 1.00 31.82 361 LYS A N 1
ATOM 2942 C CA . LYS A 1 361 ? 9.435 0.452 26.802 1.00 35.99 361 LYS A CA 1
ATOM 2943 C C . LYS A 1 361 ? 7.919 0.613 26.733 1.00 38.33 361 LYS A C 1
ATOM 2944 O O . LYS A 1 361 ? 7.287 1.165 27.638 1.00 38.89 361 LYS A O 1
ATOM 2951 N N . ASN B 1 3 ? -4.453 19.857 -8.077 1.00 50.94 3 ASN B N 1
ATOM 2952 C CA . ASN B 1 3 ? -4.633 21.298 -7.922 1.00 50.73 3 ASN B CA 1
ATOM 2953 C C . ASN B 1 3 ? -5.112 21.997 -9.199 1.00 50.33 3 ASN B C 1
ATOM 2954 O O . ASN B 1 3 ? -4.542 21.802 -10.275 1.00 50.35 3 ASN B O 1
ATOM 2959 N N . THR B 1 4 ? -6.156 22.815 -9.058 1.00 49.26 4 THR B N 1
ATOM 2960 C CA . THR B 1 4 ? -6.776 23.544 -10.171 1.00 48.29 4 THR B CA 1
ATOM 2961 C C . THR B 1 4 ? -5.763 24.380 -10.964 1.00 46.92 4 THR B C 1
ATOM 2962 O O . THR B 1 4 ? -4.683 24.687 -10.458 1.00 46.02 4 THR B O 1
ATOM 2966 N N . PRO B 1 5 ? -6.100 24.744 -12.217 1.00 46.63 5 PRO B N 1
ATOM 2967 C CA . PRO B 1 5 ? -5.176 25.588 -12.990 1.00 46.28 5 PRO B CA 1
ATOM 2968 C C . PRO B 1 5 ? -4.893 26.955 -12.359 1.00 45.22 5 PRO B C 1
ATOM 2969 O O . PRO B 1 5 ? -3.827 27.520 -12.617 1.00 45.55 5 PRO B O 1
ATOM 2973 N N . LYS B 1 6 ? -5.801 27.433 -11.516 1.00 43.87 6 LYS B N 1
ATOM 2974 C CA . LYS B 1 6 ? -5.581 28.714 -10.842 1.00 42.43 6 LYS B CA 1
ATOM 2975 C C . LYS B 1 6 ? -4.546 28.526 -9.781 1.00 39.66 6 LYS B C 1
ATOM 2976 O O . LYS B 1 6 ? -3.720 29.362 -9.628 1.00 38.36 6 LYS B O 1
ATOM 2982 N N . ASP B 1 7 ? -4.611 27.406 -9.063 1.00 39.95 7 ASP B N 1
ATOM 2983 C CA . ASP B 1 7 ? -3.631 27.064 -8.034 1.00 38.51 7 ASP B CA 1
ATOM 2984 C C . ASP B 1 7 ? -2.224 27.098 -8.620 1.00 36.97 7 ASP B C 1
ATOM 2985 O O . ASP B 1 7 ? -1.293 27.628 -8.011 1.00 35.12 7 ASP B O 1
ATOM 2990 N N . GLN B 1 8 ? -2.088 26.528 -9.815 1.00 36.23 8 GLN B N 1
ATOM 2991 C CA . GLN B 1 8 ? -0.808 26.476 -10.510 1.00 36.58 8 GLN B CA 1
ATOM 2992 C C . GLN B 1 8 ? -0.393 27.852 -11.016 1.00 33.93 8 GLN B C 1
ATOM 2993 O O . GLN B 1 8 ? 0.777 28.221 -10.917 1.00 34.11 8 GLN B O 1
ATOM 2999 N N . GLU B 1 9 ? -1.348 28.608 -11.554 1.00 32.31 9 GLU B N 1
ATOM 3000 C CA . GLU B 1 9 ? -1.062 29.968 -12.002 1.00 33.84 9 GLU B CA 1
ATOM 3001 C C . GLU B 1 9 ? -0.572 30.823 -10.842 1.00 30.01 9 GLU B C 1
ATOM 3002 O O . GLU B 1 9 ? 0.431 31.526 -10.957 1.00 29.66 9 GLU B O 1
ATOM 3008 N N . ILE B 1 10 ? -1.285 30.757 -9.724 1.00 27.37 10 ILE B N 1
ATOM 3009 C CA . ILE B 1 10 ? -0.958 31.580 -8.563 1.00 26.86 10 ILE B CA 1
ATOM 3010 C C . ILE B 1 10 ? 0.386 31.141 -7.975 1.00 24.46 10 ILE B C 1
ATOM 3011 O O . ILE B 1 10 ? 1.241 31.976 -7.672 1.00 23.12 10 ILE B O 1
ATOM 3016 N N . LYS B 1 11 ? 0.569 29.831 -7.823 1.00 24.25 11 LYS B N 1
ATOM 3017 C CA . LYS B 1 11 ? 1.834 29.286 -7.338 1.00 25.99 11 LYS B CA 1
ATOM 3018 C C . LYS B 1 11 ? 3.007 29.782 -8.188 1.00 26.39 11 LYS B C 1
ATOM 3019 O O . LYS B 1 11 ? 4.040 30.202 -7.663 1.00 27.31 11 LYS B O 1
ATOM 3025 N N . LYS B 1 12 ? 2.827 29.739 -9.503 1.00 26.92 12 LYS B N 1
ATOM 3026 C CA . LYS B 1 12 ? 3.843 30.196 -10.446 1.00 26.67 12 LYS B CA 1
ATOM 3027 C C . LYS B 1 12 ? 4.193 31.669 -10.230 1.00 25.98 12 LYS B C 1
ATOM 3028 O O . LYS B 1 12 ? 5.368 32.040 -10.153 1.00 27.51 12 LYS B O 1
ATOM 3034 N N . LEU B 1 13 ? 3.166 32.505 -10.142 1.00 24.30 13 LEU B N 1
ATOM 3035 C CA . LEU B 1 13 ? 3.356 33.935 -9.934 1.00 23.21 13 LEU B CA 1
ATOM 3036 C C . LEU B 1 13 ? 4.058 34.248 -8.615 1.00 19.73 13 LEU B C 1
ATOM 3037 O O . LEU B 1 13 ? 4.913 35.133 -8.551 1.00 19.51 13 LEU B O 1
ATOM 3042 N N . VAL B 1 14 ? 3.690 33.529 -7.561 1.00 18.66 14 VAL B N 1
ATOM 3043 C CA . VAL B 1 14 ? 4.299 33.750 -6.256 1.00 18.84 14 VAL B CA 1
ATOM 3044 C C . VAL B 1 14 ? 5.744 33.240 -6.240 1.00 20.01 14 VAL B C 1
ATOM 3045 O O . VAL B 1 14 ? 6.630 33.887 -5.673 1.00 19.56 14 VAL B O 1
ATOM 3049 N N . ASP B 1 15 ? 5.987 32.098 -6.883 1.00 19.72 15 ASP B N 1
ATOM 3050 C CA . ASP B 1 15 ? 7.349 31.589 -7.021 1.00 22.63 15 ASP B CA 1
ATOM 3051 C C . ASP B 1 15 ? 8.241 32.573 -7.775 1.00 25.36 15 ASP B C 1
ATOM 3052 O O . ASP B 1 15 ? 9.420 32.732 -7.461 1.00 27.29 15 ASP B O 1
ATOM 3057 N N . GLN B 1 16 ? 7.681 33.222 -8.785 1.00 24.92 16 GLN B N 1
ATOM 3058 C CA . GLN B 1 16 ? 8.465 34.129 -9.610 1.00 26.33 16 GLN B CA 1
ATOM 3059 C C . GLN B 1 16 ? 8.781 35.449 -8.917 1.00 24.67 16 GLN B C 1
ATOM 3060 O O . GLN B 1 16 ? 9.833 36.043 -9.161 1.00 25.75 16 GLN B O 1
ATOM 3066 N N . ASN B 1 17 ? 7.879 35.907 -8.054 1.00 22.56 17 ASN B N 1
ATOM 3067 C CA . ASN B 1 17 ? 7.996 37.252 -7.494 1.00 21.30 17 ASN B CA 1
ATOM 3068 C C . ASN B 1 17 ? 8.378 37.340 -6.018 1.00 20.88 17 ASN B C 1
ATOM 3069 O O . ASN B 1 17 ? 9.040 38.290 -5.601 1.00 22.89 17 ASN B O 1
ATOM 3074 N N . PHE B 1 18 ? 7.968 36.352 -5.234 1.00 19.77 18 PHE B N 1
ATOM 3075 C CA . PHE B 1 18 ? 8.220 36.374 -3.801 1.00 18.76 18 PHE B CA 1
ATOM 3076 C C . PHE B 1 18 ? 9.338 35.424 -3.390 1.00 20.16 18 PHE B C 1
ATOM 3077 O O . PHE B 1 18 ? 10.186 35.755 -2.562 1.00 20.57 18 PHE B O 1
ATOM 3085 N N . LYS B 1 19 ? 9.327 34.235 -3.974 1.00 21.49 19 LYS B N 1
ATOM 3086 C CA . LYS B 1 19 ? 10.340 33.228 -3.692 1.00 22.30 19 LYS B CA 1
ATOM 3087 C C . LYS B 1 19 ? 11.796 33.743 -3.784 1.00 23.91 19 LYS B C 1
ATOM 3088 O O . LYS B 1 19 ? 12.605 33.442 -2.907 1.00 26.11 19 LYS B O 1
ATOM 3094 N N . PRO B 1 20 ? 12.130 34.545 -4.820 1.00 24.85 20 PRO B N 1
ATOM 3095 C CA . PRO B 1 20 ? 13.525 35.000 -4.898 1.00 24.56 20 PRO B CA 1
ATOM 3096 C C . PRO B 1 20 ? 13.951 35.907 -3.742 1.00 24.68 20 PRO B C 1
ATOM 3097 O O . PRO B 1 20 ? 15.153 36.036 -3.495 1.00 26.26 20 PRO B O 1
ATOM 3101 N N . LEU B 1 21 ? 12.991 36.528 -3.060 1.00 23.56 21 LEU B N 1
ATOM 3102 C CA . LEU B 1 21 ? 13.299 37.421 -1.945 1.00 20.68 21 LEU B CA 1
ATOM 3103 C C . LEU B 1 21 ? 13.911 36.662 -0.770 1.00 21.32 21 LEU B C 1
ATOM 3104 O O . LEU B 1 21 ? 14.672 37.227 0.023 1.00 22.10 21 LEU B O 1
ATOM 3109 N N . LEU B 1 22 ? 13.580 35.378 -0.658 1.00 21.01 22 LEU B N 1
ATOM 3110 C CA . LEU B 1 22 ? 14.139 34.546 0.394 1.00 21.53 22 LEU B CA 1
ATOM 3111 C C . LEU B 1 22 ? 15.650 34.425 0.250 1.00 22.81 22 LEU B C 1
ATOM 3112 O O . LEU B 1 22 ? 16.376 34.611 1.215 1.00 23.17 22 LEU B O 1
ATOM 3117 N N . GLU B 1 23 ? 16.118 34.124 -0.958 1.00 25.58 23 GLU B N 1
ATOM 3118 C CA A GLU B 1 23 ? 17.550 34.031 -1.228 0.48 26.08 23 GLU B CA 1
ATOM 3119 C CA B GLU B 1 23 ? 17.554 34.031 -1.220 0.52 25.95 23 GLU B CA 1
ATOM 3120 C C . GLU B 1 23 ? 18.224 35.394 -1.074 1.00 25.46 23 GLU B C 1
ATOM 3121 O O . GLU B 1 23 ? 19.304 35.508 -0.493 1.00 26.41 23 GLU B O 1
ATOM 3132 N N . LYS B 1 24 ? 17.574 36.430 -1.592 1.00 24.30 24 LYS B N 1
ATOM 3133 C CA . LYS B 1 24 ? 18.160 37.769 -1.620 1.00 23.99 24 LYS B CA 1
ATOM 3134 C C . LYS B 1 24 ? 18.487 38.309 -0.229 1.00 23.39 24 LYS B C 1
ATOM 3135 O O . LYS B 1 24 ? 19.526 38.947 -0.024 1.00 26.25 24 LYS B O 1
ATOM 3141 N N . TYR B 1 25 ? 17.600 38.049 0.725 1.00 22.57 25 TYR B N 1
ATOM 3142 C CA . TYR B 1 25 ? 17.744 38.596 2.069 1.00 20.08 25 TYR B CA 1
ATOM 3143 C C . TYR B 1 25 ? 17.995 37.522 3.130 1.00 19.61 25 TYR B C 1
ATOM 3144 O O . TYR B 1 25 ? 18.003 37.821 4.324 1.00 21.76 25 TYR B O 1
ATOM 3153 N N . ASP B 1 26 ? 18.222 36.284 2.678 1.00 20.72 26 ASP B N 1
ATOM 3154 C CA A ASP B 1 26 ? 18.358 35.121 3.557 0.40 20.61 26 ASP B CA 1
ATOM 3155 C CA B ASP B 1 26 ? 18.367 35.132 3.569 0.60 21.86 26 ASP B CA 1
ATOM 3156 C C . ASP B 1 26 ? 17.264 35.096 4.625 1.00 20.71 26 ASP B C 1
ATOM 3157 O O . ASP B 1 26 ? 17.536 35.073 5.825 1.00 21.03 26 ASP B O 1
ATOM 3166 N N . VAL B 1 27 ? 16.023 35.110 4.158 1.00 20.31 27 VAL B N 1
ATOM 3167 C CA . VAL B 1 27 ? 14.854 35.036 5.017 1.00 18.70 27 VAL B CA 1
ATOM 3168 C C . VAL B 1 27 ? 14.606 33.572 5.363 1.00 18.74 27 VAL B C 1
ATOM 3169 O O . VAL B 1 27 ? 14.556 32.730 4.465 1.00 19.94 27 VAL B O 1
ATOM 3173 N N . PRO B 1 28 ? 14.468 33.255 6.660 1.00 19.24 28 PRO B N 1
ATOM 3174 C CA . PRO B 1 28 ? 14.250 31.847 7.018 1.00 19.46 28 PRO B CA 1
ATOM 3175 C C . PRO B 1 28 ? 12.960 31.291 6.436 1.00 17.98 28 PRO B C 1
ATOM 3176 O O . PRO B 1 28 ? 12.972 30.177 5.912 1.00 18.76 28 PRO B O 1
ATOM 3180 N N . GLY B 1 29 ? 11.869 32.050 6.502 1.00 16.18 29 GLY B N 1
ATOM 3181 C CA . GLY B 1 29 ? 10.584 31.535 6.067 1.00 14.75 29 GLY B CA 1
ATOM 3182 C C . GLY B 1 29 ? 9.590 32.611 5.661 1.00 13.23 29 GLY B C 1
ATOM 3183 O O . GLY B 1 29 ? 9.721 33.789 6.017 1.00 13.77 29 GLY B O 1
ATOM 3184 N N . MET B 1 30 ? 8.575 32.205 4.912 1.00 12.85 30 MET B N 1
ATOM 3185 C CA . MET B 1 30 ? 7.605 33.151 4.380 1.00 13.35 30 MET B CA 1
ATOM 3186 C C . MET B 1 30 ? 6.284 32.442 4.129 1.00 12.55 30 MET B C 1
ATOM 3187 O O . MET B 1 30 ? 6.260 31.258 3.771 1.00 13.56 30 MET B O 1
ATOM 3192 N N . ALA B 1 31 ? 5.185 33.163 4.335 1.00 10.86 31 ALA B N 1
ATOM 3193 C CA . ALA B 1 31 ? 3.868 32.699 3.936 1.00 11.41 31 ALA B CA 1
ATOM 3194 C C . ALA B 1 31 ? 3.243 33.757 3.045 1.00 10.07 31 ALA B C 1
ATOM 3195 O O . ALA B 1 31 ? 3.258 34.945 3.373 1.00 12.16 31 ALA B O 1
ATOM 3197 N N . VAL B 1 32 ? 2.712 33.343 1.902 1.00 10.66 32 VAL B N 1
ATOM 3198 C CA . VAL B 1 32 ? 2.051 34.265 0.984 1.00 11.58 32 VAL B CA 1
ATOM 3199 C C . VAL B 1 32 ? 0.682 33.703 0.667 1.00 10.99 32 VAL B C 1
ATOM 3200 O O . VAL B 1 32 ? 0.544 32.527 0.315 1.00 12.97 32 VAL B O 1
ATOM 3204 N N . GLY B 1 33 ? -0.330 34.548 0.797 1.00 10.58 33 GLY B N 1
ATOM 3205 C CA . GLY B 1 33 ? -1.693 34.152 0.515 1.00 12.32 33 GLY B CA 1
ATOM 3206 C C . GLY B 1 33 ? -2.284 35.062 -0.537 1.00 11.54 33 GLY B C 1
ATOM 3207 O O . GLY B 1 33 ? -2.029 36.267 -0.549 1.00 11.44 33 GLY B O 1
ATOM 3208 N N . VAL B 1 34 ? -3.069 34.483 -1.432 1.00 12.59 34 VAL B N 1
ATOM 3209 C CA . VAL B 1 34 ? -3.809 35.253 -2.420 1.00 12.17 34 VAL B CA 1
ATOM 3210 C C . VAL B 1 34 ? -5.260 34.839 -2.301 1.00 13.50 34 VAL B C 1
ATOM 3211 O O . VAL B 1 34 ? -5.551 33.654 -2.157 1.00 16.15 34 VAL B O 1
ATOM 3215 N N . ILE B 1 35 ? -6.174 35.799 -2.329 1.00 14.74 35 ILE B N 1
ATOM 3216 C CA . ILE B 1 35 ? -7.583 35.466 -2.435 1.00 17.17 35 ILE B CA 1
ATOM 3217 C C . ILE B 1 35 ? -8.114 36.113 -3.695 1.00 18.74 35 ILE B C 1
ATOM 3218 O O . ILE B 1 35 ? -7.885 37.298 -3.929 1.00 20.60 35 ILE B O 1
ATOM 3223 N N . GLN B 1 36 ? -8.788 35.324 -4.527 1.00 21.62 36 GLN B N 1
ATOM 3224 C CA . GLN B 1 36 ? -9.408 35.857 -5.730 1.00 23.79 36 GLN B CA 1
ATOM 3225 C C . GLN B 1 36 ? -10.755 35.200 -5.952 1.00 25.85 36 GLN B C 1
ATOM 3226 O O . GLN B 1 36 ? -10.858 33.972 -5.918 1.00 27.33 36 GLN B O 1
ATOM 3232 N N . ASN B 1 37 ? -11.777 36.020 -6.188 1.00 28.55 37 ASN B N 1
ATOM 3233 C CA . ASN B 1 37 ? -13.134 35.524 -6.386 1.00 30.82 37 ASN B CA 1
ATOM 3234 C C . ASN B 1 37 ? -13.546 34.587 -5.250 1.00 31.50 37 ASN B C 1
ATOM 3235 O O . ASN B 1 37 ? -14.153 33.541 -5.482 1.00 32.77 37 ASN B O 1
ATOM 3240 N N . ASN B 1 38 ? -13.171 34.967 -4.029 1.00 31.76 38 ASN B N 1
ATOM 3241 C CA . ASN B 1 38 ? -13.523 34.236 -2.810 1.00 35.66 38 ASN B CA 1
ATOM 3242 C C . ASN B 1 38 ? -12.910 32.839 -2.684 1.00 35.28 38 ASN B C 1
ATOM 3243 O O . ASN B 1 38 ? -13.354 32.024 -1.873 1.00 38.64 38 ASN B O 1
ATOM 3248 N N . LYS B 1 39 ? -11.888 32.572 -3.489 1.00 31.18 39 LYS B N 1
ATOM 3249 C CA . LYS B 1 39 ? -11.087 31.368 -3.326 1.00 28.08 39 LYS B CA 1
ATOM 3250 C C . LYS B 1 39 ? -9.711 31.732 -2.782 1.00 22.73 39 LYS B C 1
ATOM 3251 O O . LYS B 1 39 ? -9.052 32.647 -3.283 1.00 19.94 39 LYS B O 1
ATOM 3257 N N . LYS B 1 40 ? -9.293 31.016 -1.744 1.00 20.19 40 LYS B N 1
ATOM 3258 C CA . LYS B 1 40 ? -8.044 31.300 -1.051 1.00 19.65 40 LYS B CA 1
ATOM 3259 C C . LYS B 1 40 ? -6.927 30.363 -1.498 1.00 18.40 40 LYS B C 1
ATOM 3260 O O . LYS B 1 40 ? -7.157 29.182 -1.746 1.00 20.60 40 LYS B O 1
ATOM 3266 N N . TYR B 1 41 ? -5.717 30.901 -1.593 1.00 16.63 41 TYR B N 1
ATOM 3267 C CA . TYR B 1 41 ? -4.548 30.142 -2.005 1.00 16.92 41 TYR B CA 1
ATOM 3268 C C . TYR B 1 41 ? -3.428 30.428 -1.019 1.00 15.33 41 TYR B C 1
ATOM 3269 O O . TYR B 1 41 ? -3.074 31.591 -0.799 1.00 16.17 41 TYR B O 1
ATOM 3278 N N . GLU B 1 42 ? -2.893 29.371 -0.412 1.00 13.95 42 GLU B N 1
ATOM 3279 C CA . GLU B 1 42 ? -1.828 29.485 0.582 1.00 14.36 42 GLU B CA 1
ATOM 3280 C C . GLU B 1 42 ? -0.525 28.909 0.048 1.00 14.92 42 GLU B C 1
ATOM 3281 O O . GLU B 1 42 ? -0.503 27.790 -0.469 1.00 17.97 42 GLU B O 1
ATOM 3287 N N . MET B 1 43 ? 0.557 29.660 0.193 1.00 12.30 43 MET B N 1
ATOM 3288 C CA . MET B 1 43 ? 1.878 29.197 -0.195 1.00 13.28 43 MET B CA 1
ATOM 3289 C C . MET B 1 43 ? 2.864 29.434 0.942 1.00 13.01 43 MET B C 1
ATOM 3290 O O . MET B 1 43 ? 2.944 30.540 1.493 1.00 14.40 43 MET B O 1
ATOM 3295 N N . TYR B 1 44 ? 3.598 28.385 1.296 1.00 12.84 44 TYR B N 1
ATOM 3296 C CA . TYR B 1 44 ? 4.556 28.438 2.394 1.00 12.24 44 TYR B CA 1
ATOM 3297 C C . TYR B 1 44 ? 5.952 28.128 1.884 1.00 13.85 44 TYR B C 1
ATOM 3298 O O . TYR B 1 44 ? 6.130 27.271 1.014 1.00 16.77 44 TYR B O 1
ATOM 3307 N N . TYR B 1 45 ? 6.935 28.833 2.433 1.00 13.77 45 TYR B N 1
ATOM 3308 C CA . TYR B 1 45 ? 8.331 28.611 2.110 1.00 13.64 45 TYR B CA 1
ATOM 3309 C C . TYR B 1 45 ? 9.163 28.557 3.379 1.00 13.89 45 TYR B C 1
ATOM 3310 O O . TYR B 1 45 ? 8.912 29.301 4.333 1.00 14.79 45 TYR B O 1
ATOM 3319 N N . GLY B 1 46 ? 10.168 27.687 3.383 1.00 15.15 46 GLY B N 1
ATOM 3320 C CA . GLY B 1 46 ? 11.203 27.750 4.393 1.00 15.51 46 GLY B CA 1
ATOM 3321 C C . GLY B 1 46 ? 10.807 27.350 5.798 1.00 14.74 46 GLY B C 1
ATOM 3322 O O . GLY B 1 46 ? 9.905 26.527 5.998 1.00 14.75 46 GLY B O 1
ATOM 3323 N N . LEU B 1 47 ? 11.501 27.937 6.770 1.00 15.63 47 LEU B N 1
ATOM 3324 C CA . LEU B 1 47 ? 11.497 27.485 8.159 1.00 16.48 47 LEU B CA 1
ATOM 3325 C C . LEU B 1 47 ? 11.112 28.609 9.119 1.00 15.79 47 LEU B C 1
ATOM 3326 O O . LEU B 1 47 ? 11.281 29.792 8.802 1.00 16.74 47 LEU B O 1
ATOM 3331 N N . GLN B 1 48 ? 10.613 28.248 10.298 1.00 15.00 48 GLN B N 1
ATOM 3332 C CA . GLN B 1 48 ? 10.171 29.236 11.282 1.00 18.47 48 GLN B CA 1
ATOM 3333 C C . GLN B 1 48 ? 11.351 29.989 11.883 1.00 21.03 48 GLN B C 1
ATOM 3334 O O . GLN B 1 48 ? 11.246 31.168 12.235 1.00 21.70 48 GLN B O 1
ATOM 3340 N N . SER B 1 49 ? 12.474 29.293 12.004 1.00 22.69 49 SER B N 1
ATOM 3341 C CA . SER B 1 49 ? 13.711 29.896 12.478 1.00 27.17 49 SER B CA 1
ATOM 3342 C C . SER B 1 49 ? 14.860 28.995 12.069 1.00 29.10 49 SER B C 1
ATOM 3343 O O . SER B 1 49 ? 14.673 27.795 11.876 1.00 28.09 49 SER B O 1
ATOM 3346 N N . VAL B 1 50 ? 16.048 29.571 11.935 1.00 31.46 50 VAL B N 1
ATOM 3347 C CA . VAL B 1 50 ? 17.234 28.777 11.656 1.00 33.43 50 VAL B CA 1
ATOM 3348 C C . VAL B 1 50 ? 17.542 27.896 12.865 1.00 33.97 50 VAL B C 1
ATOM 3349 O O . VAL B 1 50 ? 18.190 26.854 12.745 1.00 34.78 50 VAL B O 1
ATOM 3353 N N . GLN B 1 51 ? 17.047 28.314 14.026 1.00 35.92 51 GLN B N 1
ATOM 3354 C CA . GLN B 1 51 ? 17.275 27.588 15.268 1.00 38.06 51 GLN B CA 1
ATOM 3355 C C . GLN B 1 51 ? 16.374 26.354 15.399 1.00 37.16 51 GLN B C 1
ATOM 3356 O O . GLN B 1 51 ? 16.846 25.280 15.777 1.00 38.96 51 GLN B O 1
ATOM 3362 N N . ASP B 1 52 ? 15.087 26.495 15.083 1.00 34.58 52 ASP B N 1
ATOM 3363 C CA . ASP B 1 52 ? 14.157 25.373 15.246 1.00 31.07 52 ASP B CA 1
ATOM 3364 C C . ASP B 1 52 ? 14.091 24.449 14.025 1.00 25.24 52 ASP B C 1
ATOM 3365 O O . ASP B 1 52 ? 13.782 23.258 14.147 1.00 25.44 52 ASP B O 1
ATOM 3370 N N . LYS B 1 53 ? 14.403 25.012 12.860 1.00 23.64 53 LYS B N 1
ATOM 3371 C CA . LYS B 1 53 ? 14.388 24.286 11.589 1.00 21.64 53 LYS B CA 1
ATOM 3372 C C . LYS B 1 53 ? 13.053 23.586 11.306 1.00 17.86 53 LYS B C 1
ATOM 3373 O O . LYS B 1 53 ? 12.999 22.563 10.625 1.00 17.57 53 LYS B O 1
ATOM 3379 N N . LYS B 1 54 ? 11.974 24.175 11.815 1.00 16.82 54 LYS B N 1
ATOM 3380 C CA . LYS B 1 54 ? 10.631 23.654 11.598 1.00 16.54 54 LYS B CA 1
ATOM 3381 C C . LYS B 1 54 ? 9.992 24.327 10.390 1.00 14.08 54 LYS B C 1
ATOM 3382 O O . LYS B 1 54 ? 10.080 25.545 10.229 1.00 15.96 54 LYS B O 1
ATOM 3388 N N . ALA B 1 55 ? 9.337 23.537 9.548 1.00 14.00 55 ALA B N 1
ATOM 3389 C CA . ALA B 1 55 ? 8.662 24.059 8.362 1.00 13.59 55 ALA B CA 1
ATOM 3390 C C . ALA B 1 55 ? 7.646 25.154 8.676 1.00 13.19 55 ALA B C 1
ATOM 3391 O O . ALA B 1 55 ? 6.837 25.026 9.598 1.00 15.90 55 ALA B O 1
ATOM 3393 N N . VAL B 1 56 ? 7.687 26.237 7.904 1.00 13.49 56 VAL B N 1
ATOM 3394 C CA . VAL B 1 56 ? 6.585 27.190 7.916 1.00 13.95 56 VAL B CA 1
ATOM 3395 C C . VAL B 1 56 ? 5.360 26.484 7.346 1.00 14.12 56 VAL B C 1
ATOM 3396 O O . VAL B 1 56 ? 5.449 25.789 6.327 1.00 14.06 56 VAL B O 1
ATOM 3400 N N . ASN B 1 57 ? 4.227 26.648 8.018 1.00 14.97 57 ASN B N 1
ATOM 3401 C CA . ASN B 1 57 ? 2.995 25.966 7.647 1.00 16.32 57 ASN B CA 1
ATOM 3402 C C . ASN B 1 57 ? 1.787 26.819 8.039 1.00 15.49 57 ASN B C 1
ATOM 3403 O O . ASN B 1 57 ? 1.942 27.950 8.514 1.00 14.84 57 ASN B O 1
ATOM 3408 N N . SER B 1 58 ? 0.589 26.280 7.845 1.00 14.58 58 SER B N 1
ATOM 3409 C CA . SER B 1 58 ? -0.629 27.044 8.096 1.00 15.30 58 SER B CA 1
ATOM 3410 C C . SER B 1 58 ? -0.844 27.397 9.570 1.00 16.31 58 SER B C 1
ATOM 3411 O O . SER B 1 58 ? -1.672 28.251 9.887 1.00 20.27 58 SER B O 1
ATOM 3414 N N . SER B 1 59 ? -0.094 26.755 10.464 1.00 17.45 59 SER B N 1
ATOM 3415 C CA . SER B 1 59 ? -0.175 27.081 11.889 1.00 18.82 59 SER B CA 1
ATOM 3416 C C . SER B 1 59 ? 0.878 28.088 12.348 1.00 17.45 59 SER B C 1
ATOM 3417 O O . SER B 1 59 ? 0.820 28.558 13.482 1.00 17.89 59 SER B O 1
ATOM 3420 N N . THR B 1 60 ? 1.835 28.419 11.486 1.00 15.11 60 THR B N 1
ATOM 3421 C CA . THR B 1 60 ? 2.914 29.315 11.883 1.00 15.51 60 THR B CA 1
ATOM 3422 C C . THR B 1 60 ? 2.383 30.709 12.207 1.00 16.08 60 THR B C 1
ATOM 3423 O O . THR B 1 60 ? 1.599 31.283 11.448 1.00 15.84 60 THR B O 1
ATOM 3427 N N . ILE B 1 61 ? 2.819 31.233 13.349 1.00 18.60 61 ILE B N 1
ATOM 3428 C CA . ILE B 1 61 ? 2.399 32.541 13.833 1.00 18.71 61 ILE B CA 1
ATOM 3429 C C . ILE B 1 61 ? 3.465 33.594 13.541 1.00 18.23 61 ILE B C 1
ATOM 3430 O O . ILE B 1 61 ? 4.643 33.409 13.843 1.00 19.76 61 ILE B O 1
ATOM 3435 N N . PHE B 1 62 ? 3.033 34.697 12.931 1.00 16.35 62 PHE B N 1
ATOM 3436 C CA . PHE B 1 62 ? 3.903 35.822 12.583 1.00 15.41 62 PHE B CA 1
ATOM 3437 C C . PHE B 1 62 ? 3.459 37.077 13.329 1.00 16.82 62 PHE B C 1
ATOM 3438 O O . PHE B 1 62 ? 2.265 37.287 13.543 1.00 16.59 62 PHE B O 1
ATOM 3446 N N . GLU B 1 63 ? 4.416 37.922 13.702 1.00 17.85 63 GLU B N 1
ATOM 3447 C CA . GLU B 1 63 ? 4.096 39.245 14.242 1.00 17.88 63 GLU B CA 1
ATOM 3448 C C . GLU B 1 63 ? 3.724 40.189 13.105 1.00 16.86 63 GLU B C 1
ATOM 3449 O O . GLU B 1 63 ? 4.417 40.225 12.089 1.00 15.94 63 GLU B O 1
ATOM 3455 N N . LEU B 1 64 ? 2.651 40.961 13.285 1.00 16.11 64 LEU B N 1
ATOM 3456 C CA . LEU B 1 64 ? 2.122 41.828 12.229 1.00 15.11 64 LEU B CA 1
ATOM 3457 C C . LEU B 1 64 ? 2.681 43.247 12.244 1.00 14.60 64 LEU B C 1
ATOM 3458 O O . LEU B 1 64 ? 2.493 43.998 11.285 1.00 14.71 64 LEU B O 1
ATOM 3463 N N . GLY B 1 65 ? 3.364 43.625 13.318 1.00 15.93 65 GLY B N 1
ATOM 3464 C CA . GLY B 1 65 ? 3.835 44.994 13.431 1.00 15.70 65 GLY B CA 1
ATOM 3465 C C . GLY B 1 65 ? 2.697 45.986 13.275 1.00 15.50 65 GLY B C 1
ATOM 3466 O O . GLY B 1 65 ? 1.620 45.793 13.826 1.00 14.22 65 GLY B O 1
ATOM 3467 N N . SER B 1 66 ? 2.915 47.030 12.488 1.00 15.54 66 SER B N 1
ATOM 3468 C CA A SER B 1 66 ? 1.912 48.072 12.316 0.47 14.36 66 SER B CA 1
ATOM 3469 C CA B SER B 1 66 ? 1.910 48.076 12.317 0.53 15.81 66 SER B CA 1
ATOM 3470 C C . SER B 1 66 ? 0.615 47.602 11.655 1.00 13.90 66 SER B C 1
ATOM 3471 O O . SER B 1 66 ? -0.398 48.292 11.713 1.00 13.43 66 SER B O 1
ATOM 3476 N N . VAL B 1 67 ? 0.641 46.430 11.024 1.00 10.69 67 VAL B N 1
ATOM 3477 C CA . VAL B 1 67 ? -0.594 45.885 10.471 1.00 10.91 67 VAL B CA 1
ATOM 3478 C C . VAL B 1 67 ? -1.595 45.609 11.602 1.00 12.07 67 VAL B C 1
ATOM 3479 O O . VAL B 1 67 ? -2.800 45.551 11.380 1.00 12.07 67 VAL B O 1
ATOM 3483 N N . SER B 1 68 ? -1.086 45.504 12.825 1.00 13.35 68 SER B N 1
ATOM 3484 C CA . SER B 1 68 ? -1.942 45.442 14.009 1.00 14.87 68 SER B CA 1
ATOM 3485 C C . SER B 1 68 ? -2.944 46.602 14.056 1.00 13.74 68 SER B C 1
ATOM 3486 O O . SER B 1 68 ? -4.053 46.452 14.589 1.00 16.87 68 SER B O 1
ATOM 3489 N N . LYS B 1 69 ? -2.553 47.761 13.526 1.00 14.73 69 LYS B N 1
ATOM 3490 C CA . LYS B 1 69 ? -3.404 48.944 13.582 1.00 13.49 69 LYS B CA 1
ATOM 3491 C C . LYS B 1 69 ? -4.695 48.751 12.790 1.00 13.03 69 LYS B C 1
ATOM 3492 O O . LYS B 1 69 ? -5.670 49.466 13.011 1.00 13.92 69 LYS B O 1
ATOM 3498 N N . LEU B 1 70 ? -4.700 47.801 11.862 1.00 13.58 70 LEU B N 1
ATOM 3499 C CA . LEU B 1 70 ? -5.918 47.505 11.115 1.00 12.18 70 LEU B CA 1
ATOM 3500 C C . LEU B 1 70 ? -6.969 46.878 12.029 1.00 13.29 70 LEU B C 1
ATOM 3501 O O . LEU B 1 70 ? -8.167 47.123 11.876 1.00 13.88 70 LEU B O 1
ATOM 3506 N N . PHE B 1 71 ? -6.524 46.076 12.989 1.00 15.11 71 PHE B N 1
ATOM 3507 C CA . PHE B 1 71 ? -7.444 45.491 13.958 1.00 15.58 71 PHE B CA 1
ATOM 3508 C C . PHE B 1 71 ? -7.901 46.522 14.983 1.00 16.99 71 PHE B C 1
ATOM 3509 O O . PHE B 1 71 ? -9.065 46.551 15.356 1.00 19.35 71 PHE B O 1
ATOM 3517 N N . THR B 1 72 ? -6.987 47.392 15.403 1.00 18.42 72 THR B N 1
ATOM 3518 C CA . THR B 1 72 ? -7.335 48.515 16.263 1.00 18.18 72 THR B CA 1
ATOM 3519 C C . THR B 1 72 ? -8.391 49.388 15.590 1.00 16.81 72 THR B C 1
ATOM 3520 O O . THR B 1 72 ? -9.374 49.784 16.221 1.00 18.83 72 THR B O 1
ATOM 3524 N N . ALA B 1 73 ? -8.187 49.674 14.305 1.00 15.72 73 ALA B N 1
ATOM 3525 C CA . ALA B 1 73 ? -9.141 50.459 13.520 1.00 16.72 73 ALA B CA 1
ATOM 3526 C C . ALA B 1 73 ? -10.513 49.776 13.478 1.00 17.98 73 ALA B C 1
ATOM 3527 O O . ALA B 1 73 ? -11.552 50.412 13.695 1.00 18.81 73 ALA B O 1
ATOM 3529 N N . THR B 1 74 ? -10.509 48.471 13.214 1.00 16.91 74 THR B N 1
ATOM 3530 C CA . THR B 1 74 ? -11.744 47.699 13.166 1.00 18.40 74 THR B CA 1
ATOM 3531 C C . THR B 1 74 ? -12.462 47.729 14.522 1.00 19.05 74 THR B C 1
ATOM 3532 O O . THR B 1 74 ? -13.689 47.857 14.589 1.00 21.27 74 THR B O 1
ATOM 3536 N N . ALA B 1 75 ? -11.696 47.625 15.602 1.00 20.79 75 ALA B N 1
ATOM 3537 C CA . ALA B 1 75 ? -12.269 47.697 16.945 1.00 21.92 75 ALA B CA 1
ATOM 3538 C C . ALA B 1 75 ? -12.911 49.063 17.181 1.00 22.76 75 ALA B C 1
ATOM 3539 O O . ALA B 1 75 ? -13.997 49.162 17.757 1.00 24.66 75 ALA B O 1
ATOM 3541 N N . GLY B 1 76 ? -12.224 50.112 16.729 1.00 24.03 76 GLY B N 1
ATOM 3542 C CA . GLY B 1 76 ? -12.735 51.466 16.823 1.00 23.63 76 GLY B CA 1
ATOM 3543 C C . GLY B 1 76 ? -14.026 51.622 16.049 1.00 23.50 76 GLY B C 1
ATOM 3544 O O . GLY B 1 76 ? -14.982 52.218 16.541 1.00 26.28 76 GLY B O 1
ATOM 3545 N N . GLY B 1 77 ? -14.066 51.082 14.837 1.00 23.08 77 GLY B N 1
ATOM 3546 C CA . GLY B 1 77 ? -15.286 51.103 14.048 1.00 23.17 77 GLY B CA 1
ATOM 3547 C C . GLY B 1 77 ? -16.412 50.302 14.684 1.00 23.20 77 GLY B C 1
ATOM 3548 O O . GLY B 1 77 ? -17.580 50.683 14.590 1.00 24.19 77 GLY B O 1
ATOM 3549 N N . TYR B 1 78 ? -16.058 49.194 15.330 1.00 23.33 78 TYR B N 1
ATOM 3550 C CA . TYR B 1 78 ? -17.022 48.357 16.047 1.00 25.24 78 TYR B CA 1
ATOM 3551 C C . TYR B 1 78 ? -17.616 49.113 17.236 1.00 27.96 78 TYR B C 1
ATOM 3552 O O . TYR B 1 78 ? -18.834 49.165 17.401 1.00 29.81 78 TYR B O 1
ATOM 3561 N N . ALA B 1 79 ? -16.743 49.707 18.047 1.00 27.91 79 ALA B N 1
ATOM 3562 C CA . ALA B 1 79 ? -17.152 50.477 19.214 1.00 29.72 79 ALA B CA 1
ATOM 3563 C C . ALA B 1 79 ? -18.047 51.632 18.800 1.00 31.10 79 ALA B C 1
ATOM 3564 O O . ALA B 1 79 ? -19.060 51.913 19.440 1.00 32.54 79 ALA B O 1
ATOM 3566 N N . LYS B 1 80 ? -17.661 52.300 17.721 1.00 31.07 80 LYS B N 1
ATOM 3567 C CA . LYS B 1 80 ? -18.382 53.467 17.237 1.00 32.34 80 LYS B CA 1
ATOM 3568 C C . LYS B 1 80 ? -19.796 53.122 16.775 1.00 35.20 80 LYS B C 1
ATOM 3569 O O . LYS B 1 80 ? -20.766 53.772 17.171 1.00 36.04 80 LYS B O 1
ATOM 3575 N N . ASN B 1 81 ? -19.917 52.094 15.942 1.00 36.70 81 ASN B N 1
ATOM 3576 C CA . ASN B 1 81 ? -21.220 51.752 15.378 1.00 37.27 81 ASN B CA 1
ATOM 3577 C C . ASN B 1 81 ? -22.174 51.057 16.352 1.00 38.78 81 ASN B C 1
ATOM 3578 O O . ASN B 1 81 ? -23.357 50.905 16.055 1.00 41.19 81 ASN B O 1
ATOM 3583 N N . LYS B 1 82 ? -21.665 50.647 17.511 1.00 38.09 82 LYS B N 1
ATOM 3584 C CA . LYS B 1 82 ? -22.531 50.159 18.582 1.00 38.22 82 LYS B CA 1
ATOM 3585 C C . LYS B 1 82 ? -22.878 51.292 19.547 1.00 37.41 82 LYS B C 1
ATOM 3586 O O . LYS B 1 82 ? -23.739 51.145 20.415 1.00 38.78 82 LYS B O 1
ATOM 3592 N N . GLY B 1 83 ? -22.201 52.426 19.387 1.00 36.16 83 GLY B N 1
ATOM 3593 C CA . GLY B 1 83 ? -22.512 53.620 20.154 1.00 35.85 83 GLY B CA 1
ATOM 3594 C C . GLY B 1 83 ? -21.693 53.770 21.420 1.00 35.76 83 GLY B C 1
ATOM 3595 O O . GLY B 1 83 ? -22.026 54.575 22.295 1.00 38.21 83 GLY B O 1
ATOM 3596 N N . LYS B 1 84 ? -20.617 52.999 21.519 1.00 34.50 84 LYS B N 1
ATOM 3597 C CA . LYS B 1 84 ? -19.764 53.045 22.699 1.00 34.89 84 LYS B CA 1
ATOM 3598 C C . LYS B 1 84 ? -18.835 54.254 22.655 1.00 35.03 84 LYS B C 1
ATOM 3599 O O . LYS B 1 84 ? -18.386 54.737 23.695 1.00 36.79 84 LYS B O 1
ATOM 3605 N N . ILE B 1 85 ? -18.540 54.727 21.444 1.00 32.74 85 ILE B N 1
ATOM 3606 C CA . ILE B 1 85 ? -17.844 55.995 21.254 1.00 31.88 85 ILE B CA 1
ATOM 3607 C C . ILE B 1 85 ? -18.442 56.777 20.100 1.00 29.77 85 ILE B C 1
ATOM 3608 O O . ILE B 1 85 ? -19.170 56.232 19.269 1.00 30.87 85 ILE B O 1
ATOM 3613 N N . SER B 1 86 ? -18.127 58.068 20.065 1.00 29.87 86 SER B N 1
ATOM 3614 C CA . SER B 1 86 ? -18.268 58.874 18.860 1.00 28.73 86 SER B CA 1
ATOM 3615 C C . SER B 1 86 ? -16.870 59.325 18.466 1.00 27.15 86 SER B C 1
ATOM 3616 O O . SER B 1 86 ? -16.045 59.609 19.336 1.00 27.58 86 SER B O 1
ATOM 3619 N N . PHE B 1 87 ? -16.592 59.384 17.166 1.00 26.03 87 PHE B N 1
ATOM 3620 C CA . PHE B 1 87 ? -15.279 59.828 16.704 1.00 25.11 87 PHE B CA 1
ATOM 3621 C C . PHE B 1 87 ? -14.991 61.296 17.042 1.00 25.58 87 PHE B C 1
ATOM 3622 O O . PHE B 1 87 ? -13.873 61.763 16.862 1.00 25.28 87 PHE B O 1
ATOM 3630 N N . ASP B 1 88 ? -15.997 62.017 17.533 1.00 27.57 88 ASP B N 1
ATOM 3631 C CA . ASP B 1 88 ? -15.824 63.408 17.945 1.00 30.04 88 ASP B CA 1
ATOM 3632 C C . ASP B 1 88 ? -15.525 63.535 19.439 1.00 28.93 88 ASP B C 1
ATOM 3633 O O . ASP B 1 88 ? -15.282 64.637 19.939 1.00 29.32 88 ASP B O 1
ATOM 3638 N N . ASP B 1 89 ? -15.570 62.417 20.153 1.00 27.22 89 ASP B N 1
ATOM 3639 C CA . ASP B 1 89 ? -15.233 62.423 21.568 1.00 27.53 89 ASP B CA 1
ATOM 3640 C C . ASP B 1 89 ? -13.745 62.702 21.749 1.00 26.51 89 ASP B C 1
ATOM 3641 O O . ASP B 1 89 ? -12.961 62.570 20.803 1.00 26.93 89 ASP B O 1
ATOM 3646 N N . THR B 1 90 ? -13.374 63.085 22.967 1.00 27.16 90 THR B N 1
ATOM 3647 C CA . THR B 1 90 ? -11.985 63.314 23.322 1.00 26.68 90 THR B CA 1
ATOM 3648 C C . THR B 1 90 ? -11.586 62.293 24.394 1.00 26.57 90 THR B C 1
ATOM 3649 O O . THR B 1 90 ? -12.448 61.756 25.094 1.00 31.78 90 THR B O 1
ATOM 3653 N N . PRO B 1 91 ? -10.280 62.001 24.516 1.00 27.45 91 PRO B N 1
ATOM 3654 C CA . PRO B 1 91 ? -9.836 60.891 25.375 1.00 27.84 91 PRO B CA 1
ATOM 3655 C C . PRO B 1 91 ? -10.161 61.044 26.870 1.00 30.38 91 PRO B C 1
ATOM 3656 O O . PRO B 1 91 ? -10.288 60.032 27.563 1.00 30.67 91 PRO B O 1
ATOM 3660 N N . GLY B 1 92 ? -10.309 62.277 27.348 1.00 32.83 92 GLY B N 1
ATOM 3661 C CA . GLY B 1 92 ? -10.569 62.528 28.758 1.00 34.91 92 GLY B CA 1
ATOM 3662 C C . GLY B 1 92 ? -11.945 62.057 29.167 1.00 36.10 92 GLY B C 1
ATOM 3663 O O . GLY B 1 92 ? -12.213 61.827 30.347 1.00 38.37 92 GLY B O 1
ATOM 3664 N N . LYS B 1 93 ? -12.823 61.904 28.181 1.00 34.96 93 LYS B N 1
ATOM 3665 C CA . LYS B 1 93 ? -14.184 61.431 28.420 1.00 35.49 93 LYS B CA 1
ATOM 3666 C C . LYS B 1 93 ? -14.202 59.981 28.916 1.00 33.97 93 LYS B C 1
ATOM 3667 O O . LYS B 1 93 ? -15.156 59.537 29.568 1.00 36.73 93 LYS B O 1
ATOM 3673 N N . TYR B 1 94 ? -13.130 59.253 28.615 1.00 31.35 94 TYR B N 1
ATOM 3674 C CA . TYR B 1 94 ? -13.027 57.845 28.975 1.00 31.58 94 TYR B CA 1
ATOM 3675 C C . TYR B 1 94 ? -11.890 57.605 29.969 1.00 31.81 94 TYR B C 1
ATOM 3676 O O . TYR B 1 94 ? -12.020 56.801 30.897 1.00 35.81 94 TYR B O 1
ATOM 3685 N N . TRP B 1 95 ? -10.788 58.322 29.774 1.00 31.70 95 TRP B N 1
ATOM 3686 C CA . TRP B 1 95 ? -9.657 58.279 30.687 1.00 31.77 95 TRP B CA 1
ATOM 3687 C C . TRP B 1 95 ? -9.671 59.585 31.461 1.00 33.50 95 TRP B C 1
ATOM 3688 O O . TRP B 1 95 ? -9.118 60.590 31.012 1.00 32.65 95 TRP B O 1
ATOM 3699 N N . LYS B 1 96 ? -10.317 59.559 32.624 1.00 34.31 96 LYS B N 1
ATOM 3700 C CA . LYS B 1 96 ? -10.667 60.775 33.361 1.00 34.31 96 LYS B CA 1
ATOM 3701 C C . LYS B 1 96 ? -9.473 61.561 33.892 1.00 32.56 96 LYS B C 1
ATOM 3702 O O . LYS B 1 96 ? -9.564 62.768 34.087 1.00 33.49 96 LYS B O 1
ATOM 3708 N N . GLU B 1 97 ? -8.355 60.881 34.122 1.00 30.42 97 GLU B N 1
ATOM 3709 C CA . GLU B 1 97 ? -7.129 61.571 34.521 1.00 30.92 97 GLU B CA 1
ATOM 3710 C C . GLU B 1 97 ? -6.612 62.554 33.462 1.00 31.83 97 GLU B C 1
ATOM 3711 O O . GLU B 1 97 ? -5.755 63.391 33.754 1.00 31.40 97 GLU B O 1
ATOM 3717 N N . LEU B 1 98 ? -7.114 62.452 32.232 1.00 31.39 98 LEU B N 1
ATOM 3718 C CA A LEU B 1 98 ? -6.735 63.328 31.124 0.86 31.01 98 LEU B CA 1
ATOM 3719 C CA B LEU B 1 98 ? -6.675 63.408 31.220 0.14 31.37 98 LEU B CA 1
ATOM 3720 C C . LEU B 1 98 ? -7.764 64.437 30.884 1.00 31.41 98 LEU B C 1
ATOM 3721 O O . LEU B 1 98 ? -7.577 65.293 30.018 1.00 32.95 98 LEU B O 1
ATOM 3730 N N . LYS B 1 99 ? -8.870 64.395 31.627 1.00 32.41 99 LYS B N 1
ATOM 3731 C CA . LYS B 1 99 ? -9.937 65.386 31.468 1.00 35.11 99 LYS B CA 1
ATOM 3732 C C . LYS B 1 99 ? -9.419 66.817 31.610 1.00 37.55 99 LYS B C 1
ATOM 3733 O O . LYS B 1 99 ? -8.703 67.132 32.562 1.00 39.16 99 LYS B O 1
ATOM 3739 N N . ASN B 1 100 ? -9.781 67.672 30.655 1.00 39.69 100 ASN B N 1
ATOM 3740 C CA . ASN B 1 100 ? -9.431 69.093 30.690 1.00 42.43 100 ASN B CA 1
ATOM 3741 C C . ASN B 1 100 ? -7.934 69.410 30.605 1.00 41.62 100 ASN B C 1
ATOM 3742 O O . ASN B 1 100 ? -7.504 70.511 30.947 1.00 44.31 100 ASN B O 1
ATOM 3747 N N . THR B 1 101 ? -7.152 68.435 30.154 1.00 36.98 101 THR B N 1
ATOM 3748 C CA . THR B 1 101 ? -5.757 68.659 29.799 1.00 33.60 101 THR B CA 1
ATOM 3749 C C . THR B 1 101 ? -5.740 69.033 28.321 1.00 32.33 101 THR B C 1
ATOM 3750 O O . THR B 1 101 ? -6.736 68.833 27.625 1.00 31.85 101 THR B O 1
ATOM 3754 N N . PRO B 1 102 ? -4.626 69.601 27.834 1.00 29.25 102 PRO B N 1
ATOM 3755 C CA . PRO B 1 102 ? -4.562 69.937 26.405 1.00 27.64 102 PRO B CA 1
ATOM 3756 C C . PRO B 1 102 ? -4.827 68.765 25.447 1.00 27.55 102 PRO B C 1
ATOM 3757 O O . PRO B 1 102 ? -5.458 68.991 24.412 1.00 26.75 102 PRO B O 1
ATOM 3761 N N . ILE B 1 103 ? -4.384 67.552 25.778 1.00 27.34 103 ILE B N 1
ATOM 3762 C CA . ILE B 1 103 ? -4.600 66.405 24.888 1.00 24.98 103 ILE B CA 1
ATOM 3763 C C . ILE B 1 103 ? -6.094 66.119 24.744 1.00 22.74 103 ILE B C 1
ATOM 3764 O O . ILE B 1 103 ? -6.536 65.509 23.765 1.00 25.92 103 ILE B O 1
ATOM 3769 N N . ASP B 1 104 ? -6.874 66.574 25.723 1.00 25.50 104 ASP B N 1
ATOM 3770 C CA . ASP B 1 104 ? -8.320 66.403 25.704 1.00 26.62 104 ASP B CA 1
ATOM 3771 C C . ASP B 1 104 ? -9.005 67.347 24.709 1.00 28.09 104 ASP B C 1
ATOM 3772 O O . ASP B 1 104 ? -10.229 67.395 24.631 1.00 30.26 104 ASP B O 1
ATOM 3777 N N . GLN B 1 105 ? -8.217 68.103 23.947 1.00 28.25 105 GLN B N 1
ATOM 3778 C CA . GLN B 1 105 ? -8.761 68.912 22.856 1.00 27.23 105 GLN B CA 1
ATOM 3779 C C . GLN B 1 105 ? -8.667 68.175 21.515 1.00 23.40 105 GLN B C 1
ATOM 3780 O O . GLN B 1 105 ? -9.173 68.651 20.493 1.00 24.35 105 GLN B O 1
ATOM 3786 N N . VAL B 1 106 ? -7.999 67.023 21.518 1.00 22.20 106 VAL B N 1
ATOM 3787 C CA . VAL B 1 106 ? -7.862 66.188 20.325 1.00 21.51 106 VAL B CA 1
ATOM 3788 C C . VAL B 1 106 ? -8.985 65.158 20.321 1.00 22.68 106 VAL B C 1
ATOM 3789 O O . VAL B 1 106 ? -9.303 64.581 21.365 1.00 25.35 106 VAL B O 1
ATOM 3793 N N . ASN B 1 107 ? -9.604 64.928 19.167 1.00 20.41 107 ASN B N 1
ATOM 3794 C CA . ASN B 1 107 ? -10.671 63.929 19.123 1.00 22.94 107 ASN B CA 1
ATOM 3795 C C . ASN B 1 107 ? -10.182 62.534 18.738 1.00 21.80 107 ASN B C 1
ATOM 3796 O O . ASN B 1 107 ? -9.029 62.352 18.350 1.00 19.55 107 ASN B O 1
ATOM 3801 N N . LEU B 1 108 ? -11.059 61.546 18.868 1.00 22.87 108 LEU B N 1
ATOM 3802 C CA . LEU B 1 108 ? -10.655 60.158 18.687 1.00 22.03 108 LEU B CA 1
ATOM 3803 C C . LEU B 1 108 ? -10.236 59.869 17.250 1.00 22.13 108 LEU B C 1
ATOM 3804 O O . LEU B 1 108 ? -9.280 59.132 17.018 1.00 23.33 108 LEU B O 1
ATOM 3809 N N . LEU B 1 109 ? -10.942 60.461 16.290 1.00 18.49 109 LEU B N 1
ATOM 3810 C CA . LEU B 1 109 ? -10.585 60.290 14.881 1.00 18.44 109 LEU B CA 1
ATOM 3811 C C . LEU B 1 109 ? -9.198 60.856 14.589 1.00 17.19 109 LEU B C 1
ATOM 3812 O O . LEU B 1 109 ? -8.402 60.246 13.871 1.00 16.38 109 LEU B O 1
ATOM 3817 N N . GLN B 1 110 ? -8.914 62.030 15.144 1.00 15.30 110 GLN B N 1
ATOM 3818 C CA . GLN B 1 110 ? -7.599 62.637 15.002 1.00 14.49 110 GLN B CA 1
ATOM 3819 C C . GLN B 1 110 ? -6.500 61.773 15.620 1.00 16.05 110 GLN B C 1
ATOM 3820 O O . GLN B 1 110 ? -5.419 61.639 15.048 1.00 15.95 110 GLN B O 1
ATOM 3826 N N . LEU B 1 111 ? -6.774 61.168 16.772 1.00 16.99 111 LEU B N 1
ATOM 3827 C CA . LEU B 1 111 ? -5.819 60.231 17.360 1.00 18.03 111 LEU B CA 1
ATOM 3828 C C . LEU B 1 111 ? -5.622 59.020 16.444 1.00 16.21 111 LEU B C 1
ATOM 3829 O O . LEU B 1 111 ? -4.493 58.612 16.178 1.00 16.79 111 LEU B O 1
ATOM 3834 N N . ALA B 1 112 ? -6.726 58.462 15.947 1.00 16.49 112 ALA B N 1
ATOM 3835 C CA . ALA B 1 112 ? -6.677 57.264 15.108 1.00 16.15 112 ALA B CA 1
ATOM 3836 C C . ALA B 1 112 ? -5.961 57.492 13.785 1.00 14.10 112 ALA B C 1
ATOM 3837 O O . ALA B 1 112 ? -5.377 56.563 13.231 1.00 14.28 112 ALA B O 1
ATOM 3839 N N . THR B 1 113 ? -6.014 58.725 13.288 1.00 11.83 113 THR B N 1
ATOM 3840 C CA . THR B 1 113 ? -5.431 59.051 11.991 1.00 13.20 113 THR B CA 1
ATOM 3841 C C . THR B 1 113 ? -4.236 60.002 12.088 1.00 11.38 113 THR B C 1
ATOM 3842 O O . THR B 1 113 ? -3.846 60.625 11.107 1.00 10.68 113 THR B O 1
ATOM 3846 N N . TYR B 1 114 ? -3.644 60.090 13.275 1.00 10.95 114 TYR B N 1
ATOM 3847 C CA . TYR B 1 114 ? -2.308 60.675 13.451 1.00 11.58 114 TYR B CA 1
ATOM 3848 C C . TYR B 1 114 ? -2.235 62.191 13.254 1.00 10.70 114 TYR B C 1
ATOM 3849 O O . TYR B 1 114 ? -1.200 62.711 12.838 1.00 10.61 114 TYR B O 1
ATOM 3858 N N . THR B 1 115 ? -3.302 62.913 13.577 1.00 11.39 115 THR B N 1
ATOM 3859 C CA . THR B 1 115 ? -3.292 64.359 13.344 1.00 12.28 115 THR B CA 1
ATOM 3860 C C . THR B 1 115 ? -3.393 65.238 14.591 1.00 12.71 115 THR B C 1
ATOM 3861 O O . THR B 1 115 ? -3.795 66.399 14.495 1.00 13.09 115 THR B O 1
ATOM 3865 N N . SER B 1 116 ? -3.001 64.712 15.748 1.00 13.36 116 SER B N 1
ATOM 3866 C CA . SER B 1 116 ? -2.983 65.525 16.972 1.00 13.77 116 SER B CA 1
ATOM 3867 C C . SER B 1 116 ? -2.105 66.769 16.843 1.00 13.81 116 SER B C 1
ATOM 3868 O O . SER B 1 116 ? -2.326 67.766 17.536 1.00 15.38 116 SER B O 1
ATOM 3871 N N . GLY B 1 117 ? -1.104 66.704 15.968 1.00 12.26 117 GLY B N 1
ATOM 3872 C CA . GLY B 1 117 ? -0.198 67.820 15.782 1.00 12.54 117 GLY B CA 1
ATOM 3873 C C . GLY B 1 117 ? 1.039 67.812 16.659 1.00 15.12 117 GLY B C 1
ATOM 3874 O O . GLY B 1 117 ? 1.899 68.681 16.514 1.00 15.92 117 GLY B O 1
ATOM 3875 N N . ASN B 1 118 ? 1.140 66.854 17.575 1.00 14.97 118 ASN B N 1
ATOM 3876 C CA . ASN B 1 118 ? 2.342 66.744 18.399 1.00 15.76 118 ASN B CA 1
ATOM 3877 C C . ASN B 1 118 ? 2.527 65.362 19.018 1.00 17.60 118 ASN B C 1
ATOM 3878 O O . ASN B 1 118 ? 2.672 65.234 20.234 1.00 19.37 118 ASN B O 1
ATOM 3883 N N . LEU B 1 119 ? 2.503 64.325 18.185 1.00 19.15 119 LEU B N 1
ATOM 3884 C CA . LEU B 1 119 ? 2.843 62.979 18.639 1.00 20.26 119 LEU B CA 1
ATOM 3885 C C . LEU B 1 119 ? 3.757 62.317 17.622 1.00 19.42 119 LEU B C 1
ATOM 3886 O O . LEU B 1 119 ? 3.421 62.224 16.443 1.00 17.84 119 LEU B O 1
ATOM 3891 N N . ALA B 1 120 ? 4.920 61.873 18.089 1.00 20.00 120 ALA B N 1
ATOM 3892 C CA . ALA B 1 120 ? 5.956 61.323 17.223 1.00 21.79 120 ALA B CA 1
ATOM 3893 C C . ALA B 1 120 ? 5.747 59.831 16.991 1.00 21.08 120 ALA B C 1
ATOM 3894 O O . ALA B 1 120 ? 4.798 59.241 17.512 1.00 20.35 120 ALA B O 1
ATOM 3896 N N . LEU B 1 121 ? 6.634 59.229 16.203 1.00 22.59 121 LEU B N 1
ATOM 3897 C CA . LEU B 1 121 ? 6.562 57.803 15.898 1.00 23.92 121 LEU B CA 1
ATOM 3898 C C . LEU B 1 121 ? 6.489 56.948 17.159 1.00 23.68 121 LEU B C 1
ATOM 3899 O O . LEU B 1 121 ? 5.656 56.038 17.260 1.00 23.39 121 LEU B O 1
ATOM 3904 N N . GLN B 1 122 ? 7.359 57.248 18.118 1.00 25.51 122 GLN B N 1
ATOM 3905 C CA . GLN B 1 122 ? 7.416 56.497 19.364 1.00 26.00 122 GLN B CA 1
ATOM 3906 C C . GLN B 1 122 ? 7.261 57.413 20.568 1.00 26.82 122 GLN B C 1
ATOM 3907 O O . GLN B 1 122 ? 7.395 58.633 20.463 1.00 28.43 122 GLN B O 1
ATOM 3913 N N . PHE B 1 123 ? 6.981 56.809 21.715 1.00 27.69 123 PHE B N 1
ATOM 3914 C CA . PHE B 1 123 ? 7.113 57.493 22.987 1.00 29.63 123 PHE B CA 1
ATOM 3915 C C . PHE B 1 123 ? 8.582 57.841 23.196 1.00 30.76 123 PHE B C 1
ATOM 3916 O O . PHE B 1 123 ? 9.460 57.201 22.610 1.00 32.61 123 PHE B O 1
ATOM 3924 N N . PRO B 1 124 ? 8.859 58.857 24.028 1.00 32.40 124 PRO B N 1
ATOM 3925 C CA . PRO B 1 124 ? 10.244 59.133 24.424 1.00 33.43 124 PRO B CA 1
ATOM 3926 C C . PRO B 1 124 ? 10.808 57.919 25.152 1.00 35.01 124 PRO B C 1
ATOM 3927 O O . PRO B 1 124 ? 10.050 57.231 25.842 1.00 32.42 124 PRO B O 1
ATOM 3931 N N . ASP B 1 125 ? 12.106 57.667 24.993 1.00 36.85 125 ASP B N 1
ATOM 3932 C CA . ASP B 1 125 ? 12.756 56.478 25.544 1.00 37.68 125 ASP B CA 1
ATOM 3933 C C . ASP B 1 125 ? 12.423 56.223 27.016 1.00 37.21 125 ASP B C 1
ATOM 3934 O O . ASP B 1 125 ? 12.297 55.073 27.438 1.00 38.17 125 ASP B O 1
ATOM 3939 N N . GLU B 1 126 ? 12.272 57.299 27.786 1.00 38.40 126 GLU B N 1
ATOM 3940 C CA . GLU B 1 126 ? 12.139 57.198 29.241 1.00 40.93 126 GLU B CA 1
ATOM 3941 C C . GLU B 1 126 ? 10.702 57.007 29.728 1.00 38.36 126 GLU B C 1
ATOM 3942 O O . GLU B 1 126 ? 10.466 56.859 30.926 1.00 37.09 126 GLU B O 1
ATOM 3948 N N . VAL B 1 127 ? 9.743 57.014 28.809 1.00 38.15 127 VAL B N 1
ATOM 3949 C CA . VAL B 1 127 ? 8.361 56.725 29.180 1.00 38.39 127 VAL B CA 1
ATOM 3950 C C . VAL B 1 127 ? 8.115 55.223 29.063 1.00 40.83 127 VAL B C 1
ATOM 3951 O O . VAL B 1 127 ? 7.866 54.706 27.972 1.00 41.68 127 VAL B O 1
ATOM 3955 N N . LYS B 1 128 ? 8.200 54.529 30.196 1.00 40.94 128 LYS B N 1
ATOM 3956 C CA . LYS B 1 128 ? 8.126 53.071 30.219 1.00 41.03 128 LYS B CA 1
ATOM 3957 C C . LYS B 1 128 ? 6.931 52.548 31.017 1.00 40.77 128 LYS B C 1
ATOM 3958 O O . LYS B 1 128 ? 6.125 51.779 30.493 1.00 42.17 128 LYS B O 1
ATOM 3964 N N . THR B 1 129 ? 6.811 52.962 32.275 1.00 39.61 129 THR B N 1
ATOM 3965 C CA . THR B 1 129 ? 5.730 52.465 33.130 1.00 38.37 129 THR B CA 1
ATOM 3966 C C . THR B 1 129 ? 4.376 53.091 32.799 1.00 36.05 129 THR B C 1
ATOM 3967 O O . THR B 1 129 ? 4.285 54.018 31.988 1.00 36.99 129 THR B O 1
ATOM 3971 N N . ASP B 1 130 ? 3.333 52.573 33.443 1.00 35.85 130 ASP B N 1
ATOM 3972 C CA A ASP B 1 130 ? 1.971 53.052 33.238 0.23 36.71 130 ASP B CA 1
ATOM 3973 C CA B ASP B 1 130 ? 1.977 53.054 33.222 0.77 36.63 130 ASP B CA 1
ATOM 3974 C C . ASP B 1 130 ? 1.834 54.515 33.641 1.00 37.07 130 ASP B C 1
ATOM 3975 O O . ASP B 1 130 ? 1.265 55.324 32.909 1.00 35.89 130 ASP B O 1
ATOM 3984 N N . GLN B 1 131 ? 2.357 54.848 34.818 1.00 38.40 131 GLN B N 1
ATOM 3985 C CA . GLN B 1 131 ? 2.276 56.216 35.324 1.00 38.85 131 GLN B CA 1
ATOM 3986 C C . GLN B 1 131 ? 3.042 57.206 34.446 1.00 36.42 131 GLN B C 1
ATOM 3987 O O . GLN B 1 131 ? 2.583 58.327 34.223 1.00 34.86 131 GLN B O 1
ATOM 3993 N N . GLN B 1 132 ? 4.205 56.792 33.949 1.00 35.31 132 GLN B N 1
ATOM 3994 C CA . GLN B 1 132 ? 4.979 57.629 33.031 1.00 35.02 132 GLN B CA 1
ATOM 3995 C C . GLN B 1 132 ? 4.208 57.915 31.741 1.00 35.42 132 GLN B C 1
ATOM 3996 O O . GLN B 1 132 ? 4.296 59.012 31.189 1.00 37.23 132 GLN B O 1
ATOM 4002 N N . VAL B 1 133 ? 3.457 56.923 31.265 1.00 36.06 133 VAL B N 1
ATOM 4003 C CA . VAL B 1 133 ? 2.577 57.109 30.109 1.00 35.05 133 VAL B CA 1
ATOM 4004 C C . VAL B 1 133 ? 1.496 58.136 30.433 1.00 33.55 133 VAL B C 1
ATOM 4005 O O . VAL B 1 133 ? 1.241 59.054 29.651 1.00 31.31 133 VAL B O 1
ATOM 4009 N N . LEU B 1 134 ? 0.873 57.987 31.600 1.00 35.25 134 LEU B N 1
ATOM 4010 C CA . LEU B 1 134 ? -0.149 58.934 32.042 1.00 36.07 134 LEU B CA 1
ATOM 4011 C C . LEU B 1 134 ? 0.420 60.348 32.176 1.00 37.09 134 LEU B C 1
ATOM 4012 O O . LEU B 1 134 ? -0.189 61.321 31.722 1.00 38.68 134 LEU B O 1
ATOM 4017 N N . THR B 1 135 ? 1.595 60.448 32.792 1.00 36.03 135 THR B N 1
ATOM 4018 C CA . THR B 1 135 ? 2.268 61.728 32.981 1.00 35.01 135 THR B CA 1
ATOM 4019 C C . THR B 1 135 ? 2.627 62.361 31.635 1.00 32.56 135 THR B C 1
ATOM 4020 O O . THR B 1 135 ? 2.490 63.572 31.451 1.00 33.29 135 THR B O 1
ATOM 4024 N N . PHE B 1 136 ? 3.073 61.534 30.694 1.00 30.70 136 PHE B N 1
ATOM 4025 C CA . PHE B 1 136 ? 3.379 62.010 29.351 1.00 28.90 136 PHE B CA 1
ATOM 4026 C C . PHE B 1 136 ? 2.174 62.694 28.706 1.00 29.82 136 PHE B C 1
ATOM 4027 O O . PHE B 1 136 ? 2.302 63.772 28.126 1.00 30.15 136 PHE B O 1
ATOM 4035 N N . PHE B 1 137 ? 1.007 62.066 28.809 1.00 29.36 137 PHE B N 1
ATOM 4036 C CA . PHE B 1 137 ? -0.194 62.609 28.183 1.00 29.99 137 PHE B CA 1
ATOM 4037 C C . PHE B 1 137 ? -0.776 63.801 28.944 1.00 31.25 137 PHE B C 1
ATOM 4038 O O . PHE B 1 137 ? -1.339 64.710 28.334 1.00 31.13 137 PHE B O 1
ATOM 4046 N N . LYS B 1 138 ? -0.650 63.797 30.271 1.00 31.45 138 LYS B N 1
ATOM 4047 C CA . LYS B 1 138 ? -1.081 64.946 31.075 1.00 31.00 138 LYS B CA 1
ATOM 4048 C C . LYS B 1 138 ? -0.245 66.186 30.778 1.00 32.57 138 LYS B C 1
ATOM 4049 O O . LYS B 1 138 ? -0.754 67.309 30.799 1.00 35.03 138 LYS B O 1
ATOM 4055 N N . ASP B 1 139 ? 1.040 65.977 30.506 1.00 31.02 139 ASP B N 1
ATOM 4056 C CA . ASP B 1 139 ? 1.962 67.087 30.294 1.00 29.85 139 ASP B CA 1
ATOM 4057 C C . ASP B 1 139 ? 2.065 67.485 28.822 1.00 28.34 139 ASP B C 1
ATOM 4058 O O . ASP B 1 139 ? 2.773 68.436 28.477 1.00 30.29 139 ASP B O 1
ATOM 4063 N N . TRP B 1 140 ? 1.352 66.753 27.966 1.00 26.87 140 TRP B N 1
ATOM 4064 C CA . TRP B 1 140 ? 1.320 67.017 26.531 1.00 25.88 140 TRP B CA 1
ATOM 4065 C C . TRP B 1 140 ? 0.723 68.382 26.255 1.00 27.05 140 TRP B C 1
ATOM 4066 O O . TRP B 1 140 ? -0.247 68.789 26.888 1.00 27.97 140 TRP B O 1
ATOM 4077 N N . LYS B 1 141 ? 1.304 69.076 25.289 1.00 25.44 141 LYS B N 1
ATOM 4078 C CA . LYS B 1 141 ? 0.743 70.327 24.810 1.00 24.72 141 LYS B CA 1
ATOM 4079 C C . LYS B 1 141 ? 0.812 70.346 23.290 1.00 23.36 141 LYS B C 1
ATOM 4080 O O . LYS B 1 141 ? 1.640 69.653 22.693 1.00 24.18 141 LYS B O 1
ATOM 4086 N N . PRO B 1 142 ? -0.074 71.121 22.652 1.00 21.74 142 PRO B N 1
ATOM 4087 C CA . PRO B 1 142 ? -0.093 71.125 21.188 1.00 18.56 142 PRO B CA 1
ATOM 4088 C C . PRO B 1 142 ? 1.160 71.748 20.560 1.00 17.35 142 PRO B C 1
ATOM 4089 O O . PRO B 1 142 ? 1.852 72.571 21.177 1.00 18.16 142 PRO B O 1
ATOM 4093 N N . LYS B 1 143 ? 1.446 71.339 19.329 1.00 16.53 143 LYS B N 1
ATOM 4094 C CA . LYS B 1 143 ? 2.477 71.974 18.522 1.00 16.18 143 LYS B CA 1
ATOM 4095 C C . LYS B 1 143 ? 1.832 72.528 17.248 1.00 13.90 143 LYS B C 1
ATOM 4096 O O . LYS B 1 143 ? 1.605 73.736 17.140 1.00 14.82 143 LYS B O 1
ATOM 4102 N N . ASN B 1 144 ? 1.518 71.657 16.295 1.00 13.04 144 ASN B N 1
ATOM 4103 C CA . ASN B 1 144 ? 0.784 72.086 15.118 1.00 13.43 144 ASN B CA 1
ATOM 4104 C C . ASN B 1 144 ? -0.680 72.274 15.458 1.00 13.11 144 ASN B C 1
ATOM 4105 O O . ASN B 1 144 ? -1.154 71.786 16.486 1.00 14.64 144 ASN B O 1
ATOM 4110 N N . SER B 1 145 ? -1.394 73.004 14.609 1.00 12.91 145 SER B N 1
ATOM 4111 C CA A SER B 1 145 ? -2.834 73.117 14.771 0.09 12.80 145 SER B CA 1
ATOM 4112 C CA B SER B 1 145 ? -2.842 73.117 14.734 0.91 13.14 145 SER B CA 1
ATOM 4113 C C . SER B 1 145 ? -3.446 71.721 14.684 1.00 13.67 145 SER B C 1
ATOM 4114 O O . SER B 1 145 ? -3.140 70.938 13.775 1.00 14.43 145 SER B O 1
ATOM 4119 N N . ILE B 1 146 ? -4.298 71.409 15.650 1.00 16.30 146 ILE B N 1
ATOM 4120 C CA . ILE B 1 146 ? -4.897 70.085 15.749 1.00 16.63 146 ILE B CA 1
ATOM 4121 C C . ILE B 1 146 ? -5.681 69.736 14.486 1.00 14.22 146 ILE B C 1
ATOM 4122 O O . ILE B 1 146 ? -6.490 70.536 14.007 1.00 16.11 146 ILE B O 1
ATOM 4127 N N . GLY B 1 147 ? -5.407 68.552 13.942 1.00 14.52 147 GLY B N 1
ATOM 4128 C CA . GLY B 1 147 ? -6.078 68.057 12.751 1.00 14.52 147 GLY B CA 1
ATOM 4129 C C . GLY B 1 147 ? -5.399 68.351 11.424 1.00 12.00 147 GLY B C 1
ATOM 4130 O O . GLY B 1 147 ? -5.725 67.734 10.414 1.00 14.91 147 GLY B O 1
ATOM 4131 N N . GLU B 1 148 ? -4.454 69.287 11.406 1.00 11.75 148 GLU B N 1
ATOM 4132 C CA . GLU B 1 148 ? -3.912 69.763 10.128 1.00 11.52 148 GLU B CA 1
ATOM 4133 C C . GLU B 1 148 ? -2.677 69.017 9.627 1.00 10.27 148 GLU B C 1
ATOM 4134 O O . GLU B 1 148 ? -2.391 69.054 8.431 1.00 10.14 148 GLU B O 1
ATOM 4140 N N . TYR B 1 149 ? -1.954 68.363 10.536 1.00 11.31 149 TYR B N 1
ATOM 4141 C CA . TYR B 1 149 ? -0.703 67.679 10.206 1.00 10.36 149 TYR B CA 1
ATOM 4142 C C . TYR B 1 149 ? -0.727 66.218 10.604 1.00 10.66 149 TYR B C 1
ATOM 4143 O O . TYR B 1 149 ? -0.999 65.880 11.755 1.00 10.94 149 TYR B O 1
ATOM 4152 N N . ARG B 1 150 ? -0.417 65.357 9.636 1.00 10.10 150 ARG B N 1
ATOM 4153 C CA . ARG B 1 150 ? -0.274 63.932 9.870 1.00 9.11 150 ARG B CA 1
ATOM 4154 C C . ARG B 1 150 ? 1.164 63.608 10.220 1.00 10.90 150 ARG B C 1
ATOM 4155 O O . ARG B 1 150 ? 2.090 63.935 9.479 1.00 11.04 150 ARG B O 1
ATOM 4163 N N . GLN B 1 151 ? 1.340 62.944 11.353 1.00 10.30 151 GLN B N 1
ATOM 4164 C CA . GLN B 1 151 ? 2.618 62.361 11.717 1.00 11.95 151 GLN B CA 1
ATOM 4165 C C . GLN B 1 151 ? 2.346 60.962 12.232 1.00 10.17 151 GLN B C 1
ATOM 4166 O O . GLN B 1 151 ? 1.762 60.785 13.306 1.00 11.14 151 GLN B O 1
ATOM 4172 N N . TYR B 1 152 ? 2.758 59.974 11.442 1.00 11.95 152 TYR B N 1
ATOM 4173 C CA . TYR B 1 152 ? 2.541 58.569 11.744 1.00 12.64 152 TYR B CA 1
ATOM 4174 C C . TYR B 1 152 ? 3.059 58.292 13.160 1.00 12.50 152 TYR B C 1
ATOM 4175 O O . TYR B 1 152 ? 4.201 58.620 13.490 1.00 14.52 152 TYR B O 1
ATOM 4184 N N . SER B 1 153 ? 2.214 57.714 14.009 1.00 13.91 153 SER B N 1
ATOM 4185 C CA . SER B 1 153 ? 2.489 57.735 15.444 1.00 15.38 153 SER B CA 1
ATOM 4186 C C . SER B 1 153 ? 1.882 56.574 16.225 1.00 16.34 153 SER B C 1
ATOM 4187 O O . SER B 1 153 ? 0.661 56.394 16.251 1.00 16.53 153 SER B O 1
ATOM 4190 N N . ASN B 1 154 ? 2.743 55.806 16.885 1.00 16.72 154 ASN B N 1
ATOM 4191 C CA . ASN B 1 154 ? 2.290 54.751 17.788 1.00 19.04 154 ASN B CA 1
ATOM 4192 C C . ASN B 1 154 ? 1.555 55.271 19.029 1.00 21.42 154 ASN B C 1
ATOM 4193 O O . ASN B 1 154 ? 0.482 54.762 19.352 1.00 23.02 154 ASN B O 1
ATOM 4198 N N . PRO B 1 155 ? 2.109 56.292 19.722 1.00 21.65 155 PRO B N 1
ATOM 4199 C CA . PRO B 1 155 ? 1.365 56.836 20.865 1.00 23.46 155 PRO B CA 1
ATOM 4200 C C . PRO B 1 155 ? -0.038 57.306 20.505 1.00 22.07 155 PRO B C 1
ATOM 4201 O O . PRO B 1 155 ? -0.960 57.162 21.305 1.00 23.94 155 PRO B O 1
ATOM 4205 N N . SER B 1 156 ? -0.188 57.879 19.313 1.00 21.58 156 SER B N 1
ATOM 4206 C CA . SER B 1 156 ? -1.474 58.409 18.876 1.00 20.67 156 SER B CA 1
ATOM 4207 C C . SER B 1 156 ? -2.533 57.312 18.777 1.00 20.19 156 SER B C 1
ATOM 4208 O O . SER B 1 156 ? -3.583 57.388 19.413 1.00 21.15 156 SER B O 1
ATOM 4211 N N . ILE B 1 157 ? -2.260 56.286 17.990 1.00 19.18 157 ILE B N 1
ATOM 4212 C CA . ILE B 1 157 ? -3.240 55.218 17.857 1.00 21.13 157 ILE B CA 1
ATOM 4213 C C . ILE B 1 157 ? -3.259 54.332 19.115 1.00 22.50 157 ILE B C 1
ATOM 4214 O O . ILE B 1 157 ? -4.254 53.663 19.396 1.00 22.56 157 ILE B O 1
ATOM 4219 N N . GLY B 1 158 ? -2.169 54.354 19.880 1.00 23.01 158 GLY B N 1
ATOM 4220 C CA . GLY B 1 158 ? -2.102 53.639 21.143 1.00 25.79 158 GLY B CA 1
ATOM 4221 C C . GLY B 1 158 ? -3.098 54.206 22.135 1.00 25.42 158 GLY B C 1
ATOM 4222 O O . GLY B 1 158 ? -3.767 53.465 22.860 1.00 28.08 158 GLY B O 1
ATOM 4223 N N . LEU B 1 159 ? -3.201 55.533 22.164 1.00 24.57 159 LEU B N 1
ATOM 4224 C CA . LEU B 1 159 ? -4.192 56.196 23.000 1.00 25.77 159 LEU B CA 1
ATOM 4225 C C . LEU B 1 159 ? -5.601 55.929 22.475 1.00 26.81 159 LEU B C 1
ATOM 4226 O O . LEU B 1 159 ? -6.519 55.680 23.252 1.00 28.64 159 LEU B O 1
ATOM 4231 N N . PHE B 1 160 ? -5.763 55.962 21.153 1.00 24.95 160 PHE B N 1
ATOM 4232 C CA . PHE B 1 160 ? -7.042 55.634 20.525 1.00 22.92 160 PHE B CA 1
ATOM 4233 C C . PHE B 1 160 ? -7.523 54.244 20.950 1.00 25.92 160 PHE B C 1
ATOM 4234 O O . PHE B 1 160 ? -8.659 54.077 21.403 1.00 26.14 160 PHE B O 1
ATOM 4242 N N . GLY B 1 161 ? -6.646 53.254 20.814 1.00 25.33 161 GLY B N 1
ATOM 4243 C CA . GLY B 1 161 ? -6.957 51.891 21.221 1.00 25.34 161 GLY B CA 1
ATOM 4244 C C . GLY B 1 161 ? -7.282 51.736 22.697 1.00 26.50 161 GLY B C 1
ATOM 4245 O O . GLY B 1 161 ? -8.215 51.009 23.054 1.00 28.36 161 GLY B O 1
ATOM 4246 N N . LYS B 1 162 ? -6.514 52.403 23.557 1.00 26.64 162 LYS B N 1
ATOM 4247 C CA . LYS B 1 162 ? -6.768 52.354 24.998 1.00 27.97 162 LYS B CA 1
ATOM 4248 C C . LYS B 1 162 ? -8.152 52.912 25.312 1.00 28.91 162 LYS B C 1
ATOM 4249 O O . LYS B 1 162 ? -8.882 52.368 26.151 1.00 30.96 162 LYS B O 1
ATOM 4255 N N . VAL B 1 163 ? -8.506 54.000 24.635 1.00 29.91 163 VAL B N 1
ATOM 4256 C CA . VAL B 1 163 ? -9.809 54.628 24.808 1.00 28.41 163 VAL B CA 1
ATOM 4257 C C . VAL B 1 163 ? -10.936 53.722 24.300 1.00 29.26 163 VAL B C 1
ATOM 4258 O O . VAL B 1 163 ? -11.961 53.566 24.971 1.00 31.02 163 VAL B O 1
ATOM 4262 N N . VAL B 1 164 ? -10.739 53.118 23.127 1.00 28.38 164 VAL B N 1
ATOM 4263 C CA . VAL B 1 164 ? -11.710 52.157 22.593 1.00 26.55 164 VAL B CA 1
ATOM 4264 C C . VAL B 1 164 ? -11.947 51.012 23.586 1.00 27.26 164 VAL B C 1
ATOM 4265 O O . VAL B 1 164 ? -13.084 50.607 23.828 1.00 28.52 164 VAL B O 1
ATOM 4269 N N . ALA B 1 165 ? -10.868 50.521 24.185 1.00 27.21 165 ALA B N 1
ATOM 4270 C CA . ALA B 1 165 ? -10.971 49.459 25.183 1.00 27.59 165 ALA B CA 1
ATOM 4271 C C . ALA B 1 165 ? -11.752 49.920 26.411 1.00 30.70 165 ALA B C 1
ATOM 4272 O O . ALA B 1 165 ? -12.579 49.175 26.939 1.00 32.56 165 ALA B O 1
ATOM 4274 N N . LEU B 1 166 ? -11.479 51.138 26.876 1.00 32.73 166 LEU B N 1
ATOM 4275 C CA . LEU B 1 166 ? -12.199 51.689 28.025 1.00 31.76 166 LEU B CA 1
ATOM 4276 C C . LEU B 1 166 ? -13.692 51.785 27.735 1.00 31.09 166 LEU B C 1
ATOM 4277 O O . LEU B 1 166 ? -14.521 51.523 28.610 1.00 32.88 166 LEU B O 1
ATOM 4282 N N . SER B 1 167 ? -14.027 52.158 26.503 1.00 30.74 167 SER B N 1
ATOM 4283 C CA . SER B 1 167 ? -15.420 52.348 26.111 1.00 30.67 167 SER B CA 1
ATOM 4284 C C . SER B 1 167 ? -16.162 51.022 25.997 1.00 33.99 167 SER B C 1
ATOM 4285 O O . SER B 1 167 ? -17.395 50.991 25.966 1.00 34.81 167 SER B O 1
ATOM 4288 N N . MET B 1 168 ? -15.408 49.930 25.928 1.00 34.13 168 MET B N 1
ATOM 4289 C CA . MET B 1 168 ? -16.001 48.605 25.819 1.00 33.74 168 MET B CA 1
ATOM 4290 C C . MET B 1 168 ? -15.943 47.850 27.143 1.00 35.51 168 MET B C 1
ATOM 4291 O O . MET B 1 168 ? -16.387 46.705 27.225 1.00 37.87 168 MET B O 1
ATOM 4296 N N . ASN B 1 169 ? -15.409 48.505 28.174 1.00 38.66 169 ASN B N 1
ATOM 4297 C CA . ASN B 1 169 ? -15.305 47.934 29.524 1.00 39.62 169 ASN B CA 1
ATOM 4298 C C . ASN B 1 169 ? -14.479 46.651 29.569 1.00 39.18 169 ASN B C 1
ATOM 4299 O O . ASN B 1 169 ? -14.813 45.711 30.293 1.00 40.45 169 ASN B O 1
ATOM 4304 N N . LYS B 1 170 ? -13.413 46.613 28.774 1.00 39.21 170 LYS B N 1
ATOM 4305 C CA . LYS B 1 170 ? -12.552 45.438 28.664 1.00 38.01 170 LYS B CA 1
ATOM 4306 C C . LYS B 1 170 ? -11.116 45.882 28.390 1.00 34.21 170 LYS B C 1
ATOM 4307 O O . LYS B 1 170 ? -10.900 46.907 27.743 1.00 35.05 170 LYS B O 1
ATOM 4313 N N . PRO B 1 171 ? -10.124 45.122 28.884 1.00 32.54 171 PRO B N 1
ATOM 4314 C CA . PRO B 1 171 ? -8.744 45.431 28.488 1.00 32.08 171 PRO B CA 1
ATOM 4315 C C . PRO B 1 171 ? -8.562 45.233 26.981 1.00 31.68 171 PRO B C 1
ATOM 4316 O O . PRO B 1 171 ? -9.244 44.392 26.388 1.00 32.52 171 PRO B O 1
ATOM 4320 N N . PHE B 1 172 ? -7.675 46.009 26.365 1.00 29.56 172 PHE B N 1
ATOM 4321 C CA . PHE B 1 172 ? -7.536 45.979 24.910 1.00 28.17 172 PHE B CA 1
ATOM 4322 C C . PHE B 1 172 ? -7.320 44.572 24.350 1.00 28.54 172 PHE B C 1
ATOM 4323 O O . PHE B 1 172 ? -7.895 44.217 23.318 1.00 30.25 172 PHE B O 1
ATOM 4331 N N . ASP B 1 173 ? -6.502 43.772 25.027 1.00 29.69 173 ASP B N 1
ATOM 4332 C CA . ASP B 1 173 ? -6.205 42.424 24.545 1.00 30.35 173 ASP B CA 1
ATOM 4333 C C . ASP B 1 173 ? -7.476 41.585 24.429 1.00 31.46 173 ASP B C 1
ATOM 4334 O O . ASP B 1 173 ? -7.624 40.782 23.503 1.00 32.24 173 ASP B O 1
ATOM 4339 N N . GLN B 1 174 ? -8.398 41.800 25.361 1.00 31.83 174 GLN B N 1
ATOM 4340 C CA . GLN B 1 174 ? -9.661 41.072 25.382 1.00 33.90 174 GLN B CA 1
ATOM 4341 C C . GLN B 1 174 ? -10.629 41.575 24.311 1.00 32.20 174 GLN B C 1
ATOM 4342 O O . GLN B 1 174 ? -11.378 40.791 23.727 1.00 32.64 174 GLN B O 1
ATOM 4348 N N . VAL B 1 175 ? -10.612 42.880 24.051 1.00 30.67 175 VAL B N 1
ATOM 4349 C CA . VAL B 1 175 ? -11.418 43.441 22.969 1.00 29.86 175 VAL B CA 1
ATOM 4350 C C . VAL B 1 175 ? -11.147 42.718 21.644 1.00 28.56 175 VAL B C 1
ATOM 4351 O O . VAL B 1 175 ? -12.078 42.350 20.923 1.00 29.76 175 VAL B O 1
ATOM 4355 N N . LEU B 1 176 ? -9.872 42.498 21.340 1.00 26.39 176 LEU B N 1
ATOM 4356 C CA . LEU B 1 176 ? -9.497 41.787 20.120 1.00 25.35 176 LEU B CA 1
ATOM 4357 C C . LEU B 1 176 ? -9.717 40.277 20.234 1.00 25.51 176 LEU B C 1
ATOM 4358 O O . LEU B 1 176 ? -10.353 39.670 19.369 1.00 26.41 176 LEU B O 1
ATOM 4363 N N . GLU B 1 177 ? -9.185 39.679 21.298 1.00 26.62 177 GLU B N 1
ATOM 4364 C CA . GLU B 1 177 ? -9.184 38.224 21.429 1.00 27.43 177 GLU B CA 1
ATOM 4365 C C . GLU B 1 177 ? -10.566 37.645 21.717 1.00 29.60 177 GLU B C 1
ATOM 4366 O O . GLU B 1 177 ? -10.872 36.535 21.289 1.00 29.22 177 GLU B O 1
ATOM 4372 N N . LYS B 1 178 ? -11.407 38.396 22.422 1.00 30.49 178 LYS B N 1
ATOM 4373 C CA . LYS B 1 178 ? -12.723 37.893 22.808 1.00 31.62 178 LYS B CA 1
ATOM 4374 C C . LYS B 1 178 ? -13.861 38.420 21.925 1.00 31.01 178 LYS B C 1
ATOM 4375 O O . LYS B 1 178 ? -14.933 37.820 21.871 1.00 32.11 178 LYS B O 1
ATOM 4381 N N . THR B 1 179 ? -13.634 39.533 21.229 1.00 31.17 179 THR B N 1
ATOM 4382 C CA . THR B 1 179 ? -14.710 40.160 20.456 1.00 29.01 179 THR B CA 1
ATOM 4383 C C . THR B 1 179 ? -14.418 40.315 18.961 1.00 27.26 179 THR B C 1
ATOM 4384 O O . THR B 1 179 ? -15.154 39.791 18.123 1.00 28.74 179 THR B O 1
ATOM 4388 N N . ILE B 1 180 ? -13.351 41.037 18.625 1.00 26.53 180 ILE B N 1
ATOM 4389 C CA . ILE B 1 180 ? -13.079 41.372 17.233 1.00 24.82 180 ILE B CA 1
ATOM 4390 C C . ILE B 1 180 ? -12.609 40.179 16.404 1.00 22.63 180 ILE B C 1
ATOM 4391 O O . ILE B 1 180 ? -13.137 39.931 15.317 1.00 23.23 180 ILE B O 1
ATOM 4396 N N . PHE B 1 181 ? -11.612 39.453 16.902 1.00 23.83 181 PHE B N 1
ATOM 4397 C CA . PHE B 1 181 ? -11.107 38.286 16.170 1.00 22.80 181 PHE B CA 1
ATOM 4398 C C . PHE B 1 181 ? -12.208 37.251 15.866 1.00 24.86 181 PHE B C 1
ATOM 4399 O O . PHE B 1 181 ? -12.310 36.795 14.725 1.00 24.74 181 PHE B O 1
ATOM 4407 N N . PRO B 1 182 ? -13.045 36.888 16.866 1.00 25.93 182 PRO B N 1
ATOM 4408 C CA . PRO B 1 182 ? -14.096 35.911 16.539 1.00 26.19 182 PRO B CA 1
ATOM 4409 C C . PRO B 1 182 ? -15.128 36.438 15.541 1.00 26.43 182 PRO B C 1
ATOM 4410 O O . PRO B 1 182 ? -15.619 35.654 14.732 1.00 27.24 182 PRO B O 1
ATOM 4414 N N . ALA B 1 183 ? -15.447 37.730 15.594 1.00 26.99 183 ALA B N 1
ATOM 4415 C CA . ALA B 1 183 ? -16.395 38.311 14.647 1.00 25.02 183 ALA B CA 1
ATOM 4416 C C . ALA B 1 183 ? -15.847 38.257 13.224 1.00 25.62 183 ALA B C 1
ATOM 4417 O O . ALA B 1 183 ? -16.607 38.189 12.254 1.00 26.72 183 ALA B O 1
ATOM 4419 N N . LEU B 1 184 ? -14.522 38.287 13.108 1.00 24.94 184 LEU B N 1
ATOM 4420 C CA . LEU B 1 184 ? -13.861 38.211 11.811 1.00 24.42 184 LEU B CA 1
ATOM 4421 C C . LEU B 1 184 ? -13.576 36.770 11.384 1.00 26.26 184 LEU B C 1
ATOM 4422 O O . LEU B 1 184 ? -13.050 36.537 10.292 1.00 27.03 184 LEU B O 1
ATOM 4427 N N . GLY B 1 185 ? -13.918 35.811 12.245 1.00 25.72 185 GLY B N 1
ATOM 4428 C CA . GLY B 1 185 ? -13.731 34.399 11.954 1.00 26.59 185 GLY B CA 1
ATOM 4429 C C . GLY B 1 185 ? -12.290 33.935 12.079 1.00 26.21 185 GLY B C 1
ATOM 4430 O O . GLY B 1 185 ? -11.889 32.951 11.452 1.00 27.27 185 GLY B O 1
ATOM 4431 N N . LEU B 1 186 ? -11.510 34.641 12.892 1.00 24.10 186 LEU B N 1
ATOM 4432 C CA . LEU B 1 186 ? -10.103 34.296 13.088 1.00 23.79 186 LEU B CA 1
ATOM 4433 C C . LEU B 1 186 ? -9.942 33.296 14.233 1.00 27.13 186 LEU B C 1
ATOM 4434 O O . LEU B 1 186 ? -10.586 33.431 15.274 1.00 31.31 186 LEU B O 1
ATOM 4439 N N . LYS B 1 187 ? -9.077 32.301 14.048 1.00 26.61 187 LYS B N 1
ATOM 4440 C CA . LYS B 1 187 ? -8.958 31.206 15.015 1.00 27.37 187 LYS B CA 1
ATOM 4441 C C . LYS B 1 187 ? -7.635 31.204 15.780 1.00 25.33 187 LYS B C 1
ATOM 4442 O O . LYS B 1 187 ? -7.545 30.639 16.877 1.00 26.24 187 LYS B O 1
ATOM 4448 N N . HIS B 1 188 ? -6.608 31.805 15.187 1.00 22.11 188 HIS B N 1
ATOM 4449 C CA . HIS B 1 188 ? -5.274 31.781 15.771 1.00 22.56 188 HIS B CA 1
ATOM 4450 C C . HIS B 1 188 ? -4.593 33.135 15.664 1.00 21.89 188 HIS B C 1
ATOM 4451 O O . HIS B 1 188 ? -3.429 33.241 15.263 1.00 22.32 188 HIS B O 1
ATOM 4458 N N . SER B 1 189 ? -5.343 34.167 16.025 1.00 21.07 189 SER B N 1
ATOM 4459 C CA . SER B 1 189 ? -4.809 35.513 16.101 1.00 20.14 189 SER B CA 1
ATOM 4460 C C . SER B 1 189 ? -4.772 35.939 17.563 1.00 20.59 189 SER B C 1
ATOM 4461 O O . SER B 1 189 ? -5.708 35.663 18.322 1.00 22.75 189 SER B O 1
ATOM 4464 N N . TYR B 1 190 ? -3.680 36.581 17.965 1.00 21.29 190 TYR B N 1
ATOM 4465 C CA . TYR B 1 190 ? -3.449 36.852 19.377 1.00 22.40 190 TYR B CA 1
ATOM 4466 C C . TYR B 1 190 ? -2.799 38.200 19.636 1.00 23.56 190 TYR B C 1
ATOM 4467 O O . TYR B 1 190 ? -2.008 38.683 18.831 1.00 22.70 190 TYR B O 1
ATOM 4476 N N . VAL B 1 191 ? -3.130 38.796 20.775 1.00 25.20 191 VAL B N 1
ATOM 4477 C CA . VAL B 1 191 ? -2.305 39.851 21.335 1.00 26.73 191 VAL B CA 1
ATOM 4478 C C . VAL B 1 191 ? -1.261 39.167 22.218 1.00 26.52 191 VAL B C 1
ATOM 4479 O O . VAL B 1 191 ? -0.074 39.506 22.178 1.00 29.72 191 VAL B O 1
ATOM 4483 N N . ASN B 1 192 ? -1.712 38.182 22.996 1.00 28.00 192 ASN B N 1
ATOM 4484 C CA . ASN B 1 192 ? -0.820 37.337 23.784 1.00 29.60 192 ASN B CA 1
ATOM 4485 C C . ASN B 1 192 ? -0.902 35.882 23.341 1.00 30.20 192 ASN B C 1
ATOM 4486 O O . ASN B 1 192 ? -1.940 35.241 23.488 1.00 32.45 192 ASN B O 1
ATOM 4491 N N . VAL B 1 193 ? 0.192 35.367 22.795 1.00 29.39 193 VAL B N 1
ATOM 4492 C CA . VAL B 1 193 ? 0.223 33.994 22.307 1.00 28.65 193 VAL B CA 1
ATOM 4493 C C . VAL B 1 193 ? 0.306 33.018 23.476 1.00 31.13 193 VAL B C 1
ATOM 4494 O O . VAL B 1 193 ? 1.241 33.090 24.273 1.00 32.42 193 VAL B O 1
ATOM 4498 N N . PRO B 1 194 ? -0.675 32.104 23.585 1.00 31.77 194 PRO B N 1
ATOM 4499 C CA . PRO B 1 194 ? -0.701 31.168 24.715 1.00 32.34 194 PRO B CA 1
ATOM 4500 C C . PRO B 1 194 ? 0.400 30.117 24.618 1.00 33.31 194 PRO B C 1
ATOM 4501 O O . PRO B 1 194 ? 0.930 29.871 23.530 1.00 33.21 194 PRO B O 1
ATOM 4505 N N . LYS B 1 195 ? 0.735 29.509 25.754 1.00 34.50 195 LYS B N 1
ATOM 4506 C CA . LYS B 1 195 ? 1.771 28.481 25.816 1.00 35.39 195 LYS B CA 1
ATOM 4507 C C . LYS B 1 195 ? 1.505 27.336 24.834 1.00 34.70 195 LYS B C 1
ATOM 4508 O O . LYS B 1 195 ? 2.433 26.769 24.262 1.00 36.71 195 LYS B O 1
ATOM 4514 N N . THR B 1 196 ? 0.228 27.026 24.626 1.00 34.10 196 THR B N 1
ATOM 4515 C CA . THR B 1 196 ? -0.181 25.911 23.777 1.00 34.24 196 THR B CA 1
ATOM 4516 C C . THR B 1 196 ? 0.111 26.169 22.297 1.00 33.28 196 THR B C 1
ATOM 4517 O O . THR B 1 196 ? -0.057 25.281 21.459 1.00 35.62 196 THR B O 1
ATOM 4521 N N . GLN B 1 197 ? 0.539 27.388 21.977 1.00 32.28 197 GLN B N 1
ATOM 4522 C CA . GLN B 1 197 ? 0.783 27.785 20.593 1.00 30.49 197 GLN B CA 1
ATOM 4523 C C . GLN B 1 197 ? 2.242 28.139 20.332 1.00 30.51 197 GLN B C 1
ATOM 4524 O O . GLN B 1 197 ? 2.610 28.474 19.206 1.00 29.75 197 GLN B O 1
ATOM 4530 N N . MET B 1 198 ? 3.068 28.065 21.371 1.00 32.93 198 MET B N 1
ATOM 4531 C CA . MET B 1 198 ? 4.435 28.580 21.292 1.00 35.55 198 MET B CA 1
ATOM 4532 C C . MET B 1 198 ? 5.351 27.843 20.311 1.00 34.24 198 MET B C 1
ATOM 4533 O O . MET B 1 198 ? 6.308 28.427 19.792 1.00 34.54 198 MET B O 1
ATOM 4538 N N . GLN B 1 199 ? 5.060 26.572 20.050 1.00 32.75 199 GLN B N 1
ATOM 4539 C CA . GLN B 1 199 ? 5.804 25.827 19.036 1.00 31.32 199 GLN B CA 1
ATOM 4540 C C . GLN B 1 199 ? 5.567 26.380 17.625 1.00 27.69 199 GLN B C 1
ATOM 4541 O O . GLN B 1 199 ? 6.333 26.098 16.708 1.00 25.69 199 GLN B O 1
ATOM 4547 N N . ASN B 1 200 ? 4.511 27.170 17.458 1.00 25.49 200 ASN B N 1
ATOM 4548 C CA . ASN B 1 200 ? 4.208 27.787 16.171 1.00 24.37 200 ASN B CA 1
ATOM 4549 C C . ASN B 1 200 ? 4.768 29.202 16.036 1.00 23.72 200 ASN B C 1
ATOM 4550 O O . ASN B 1 200 ? 4.679 29.808 14.973 1.00 22.08 200 ASN B O 1
ATOM 4555 N N . TYR B 1 201 ? 5.345 29.720 17.115 1.00 24.79 201 TYR B N 1
ATOM 4556 C CA . TYR B 1 201 ? 5.720 31.129 17.196 1.00 28.43 201 TYR B CA 1
ATOM 4557 C C . TYR B 1 201 ? 7.222 31.285 17.425 1.00 35.24 201 TYR B C 1
ATOM 4558 O O . TYR B 1 201 ? 7.710 31.081 18.537 1.00 36.42 201 TYR B O 1
ATOM 4567 N N . ALA B 1 202 ? 7.946 31.649 16.370 1.00 39.51 202 ALA B N 1
ATOM 4568 C CA . ALA B 1 202 ? 9.371 31.952 16.477 1.00 43.74 202 ALA B CA 1
ATOM 4569 C C . ALA B 1 202 ? 9.614 33.004 17.560 1.00 47.38 202 ALA B C 1
ATOM 4570 O O . ALA B 1 202 ? 10.752 33.283 17.937 1.00 49.52 202 ALA B O 1
ATOM 4572 N N . GLY B 1 217 ? 5.949 47.135 25.072 1.00 48.98 217 GLY B N 1
ATOM 4573 C CA . GLY B 1 217 ? 6.151 48.573 25.083 1.00 47.88 217 GLY B CA 1
ATOM 4574 C C . GLY B 1 217 ? 4.949 49.325 25.624 1.00 46.19 217 GLY B C 1
ATOM 4575 O O . GLY B 1 217 ? 3.872 48.748 25.781 1.00 46.10 217 GLY B O 1
ATOM 4576 N N . PRO B 1 218 ? 5.121 50.624 25.910 1.00 44.70 218 PRO B N 1
ATOM 4577 C CA . PRO B 1 218 ? 4.018 51.404 26.484 1.00 42.37 218 PRO B CA 1
ATOM 4578 C C . PRO B 1 218 ? 2.883 51.602 25.478 1.00 39.06 218 PRO B C 1
ATOM 4579 O O . PRO B 1 218 ? 3.133 52.094 24.379 1.00 38.72 218 PRO B O 1
ATOM 4583 N N . LEU B 1 219 ? 1.663 51.223 25.860 1.00 38.19 219 LEU B N 1
ATOM 4584 C CA . LEU B 1 219 ? 0.505 51.218 24.960 1.00 36.92 219 LEU B CA 1
ATOM 4585 C C . LEU B 1 219 ? 0.824 50.570 23.617 1.00 34.05 219 LEU B C 1
ATOM 4586 O O . LEU B 1 219 ? 0.381 51.041 22.567 1.00 32.74 219 LEU B O 1
ATOM 4591 N N . GLY B 1 220 ? 1.587 49.483 23.661 1.00 34.53 220 GLY B N 1
ATOM 4592 C CA . GLY B 1 220 ? 2.117 48.876 22.458 1.00 33.19 220 GLY B CA 1
ATOM 4593 C C . GLY B 1 220 ? 1.120 48.042 21.681 1.00 30.27 220 GLY B C 1
ATOM 4594 O O . GLY B 1 220 ? 1.170 47.998 20.454 1.00 29.42 220 GLY B O 1
ATOM 4595 N N . ALA B 1 221 ? 0.210 47.377 22.386 1.00 27.71 221 ALA B N 1
ATOM 4596 C CA . ALA B 1 221 ? -0.714 46.440 21.734 1.00 26.40 221 ALA B CA 1
ATOM 4597 C C . ALA B 1 221 ? -1.576 47.011 20.584 1.00 26.28 221 ALA B C 1
ATOM 4598 O O . ALA B 1 221 ? -1.633 46.410 19.512 1.00 26.62 221 ALA B O 1
ATOM 4600 N N . PRO B 1 222 ? -2.247 48.165 20.794 1.00 25.26 222 PRO B N 1
ATOM 4601 C CA . PRO B 1 222 ? -3.051 48.697 19.684 1.00 23.42 222 PRO B CA 1
ATOM 4602 C C . PRO B 1 222 ? -2.208 49.163 18.505 1.00 22.09 222 PRO B C 1
ATOM 4603 O O . PRO B 1 222 ? -2.726 49.267 17.396 1.00 21.96 222 PRO B O 1
ATOM 4607 N N . ALA B 1 223 ? -0.930 49.432 18.746 1.00 22.11 223 ALA B N 1
ATOM 4608 C CA . ALA B 1 223 ? -0.056 49.952 17.705 1.00 20.53 223 ALA B CA 1
ATOM 4609 C C . ALA B 1 223 ? 0.668 48.852 16.929 1.00 19.67 223 ALA B C 1
ATOM 4610 O O . ALA B 1 223 ? 0.860 48.968 15.722 1.00 18.74 223 ALA B O 1
ATOM 4612 N N . TYR B 1 224 ? 1.071 47.786 17.619 1.00 21.58 224 TYR B N 1
ATOM 4613 C CA . TYR B 1 224 ? 1.896 46.751 16.993 1.00 21.72 224 TYR B CA 1
ATOM 4614 C C . TYR B 1 224 ? 1.865 45.389 17.686 1.00 23.27 224 TYR B C 1
ATOM 4615 O O . TYR B 1 224 ? 2.779 44.579 17.512 1.00 24.95 224 TYR B O 1
ATOM 4624 N N . GLY B 1 225 ? 0.809 45.116 18.445 1.00 21.92 225 GLY B N 1
ATOM 4625 C CA . GLY B 1 225 ? 0.804 43.939 19.301 1.00 23.51 225 GLY B CA 1
ATOM 4626 C C . GLY B 1 225 ? 0.173 42.643 18.812 1.00 22.31 225 GLY B C 1
ATOM 4627 O O . GLY B 1 225 ? 0.130 41.668 19.567 1.00 25.44 225 GLY B O 1
ATOM 4628 N N . VAL B 1 226 ? -0.303 42.603 17.573 1.00 20.76 226 VAL B N 1
ATOM 4629 C CA . VAL B 1 226 ? -1.032 41.432 17.088 1.00 18.21 226 VAL B CA 1
ATOM 4630 C C . VAL B 1 226 ? -0.129 40.406 16.394 1.00 18.50 226 VAL B C 1
ATOM 4631 O O . VAL B 1 226 ? 0.791 40.763 15.658 1.00 17.79 226 VAL B O 1
ATOM 4635 N N . LYS B 1 227 ? -0.400 39.127 16.666 1.00 18.51 227 LYS B N 1
ATOM 4636 C CA . LYS B 1 227 ? 0.240 37.993 16.001 1.00 18.69 227 LYS B CA 1
ATOM 4637 C C . LYS B 1 227 ? -0.850 37.190 15.308 1.00 17.82 227 LYS B C 1
ATOM 4638 O O . LYS B 1 227 ? -1.955 37.058 15.844 1.00 18.36 227 LYS B O 1
ATOM 4644 N N . SER B 1 228 ? -0.545 36.630 14.140 1.00 15.94 228 SER B N 1
ATOM 4645 C CA . SER B 1 228 ? -1.555 35.907 13.367 1.00 15.55 228 SER B CA 1
ATOM 4646 C C . SER B 1 228 ? -0.935 34.877 12.430 1.00 16.06 228 SER B C 1
ATOM 4647 O O . SER B 1 228 ? 0.287 34.770 12.323 1.00 17.79 228 SER B O 1
ATOM 4650 N N . THR B 1 229 ? -1.796 34.129 11.750 1.00 15.17 229 THR B N 1
ATOM 4651 C CA . THR B 1 229 ? -1.371 33.081 10.826 1.00 15.53 229 THR B CA 1
ATOM 4652 C C . THR B 1 229 ? -1.811 33.453 9.417 1.00 14.19 229 THR B C 1
ATOM 4653 O O . THR B 1 229 ? -2.640 34.351 9.248 1.00 15.85 229 THR B O 1
ATOM 4657 N N . LEU B 1 230 ? -1.287 32.763 8.407 1.00 12.41 230 LEU B N 1
ATOM 4658 C CA . LEU B 1 230 ? -1.712 33.047 7.038 1.00 11.74 230 LEU B CA 1
ATOM 4659 C C . LEU B 1 230 ? -3.214 32.785 6.804 1.00 14.24 230 LEU B C 1
ATOM 4660 O O . LEU B 1 230 ? -3.897 33.636 6.230 1.00 12.96 230 LEU B O 1
ATOM 4665 N N . PRO B 1 231 ? -3.743 31.626 7.251 1.00 13.11 231 PRO B N 1
ATOM 4666 C CA . PRO B 1 231 ? -5.191 31.434 7.063 1.00 13.80 231 PRO B CA 1
ATOM 4667 C C . PRO B 1 231 ? -6.035 32.542 7.703 1.00 15.36 231 PRO B C 1
ATOM 4668 O O . PRO B 1 231 ? -7.021 32.983 7.113 1.00 15.28 231 PRO B O 1
ATOM 4672 N N . ASP B 1 232 ? -5.641 33.003 8.882 1.00 15.34 232 ASP B N 1
ATOM 4673 C CA . ASP B 1 232 ? -6.386 34.066 9.545 1.00 14.97 232 ASP B CA 1
ATOM 4674 C C . ASP B 1 232 ? -6.302 35.376 8.765 1.00 14.00 232 ASP B C 1
ATOM 4675 O O . ASP B 1 232 ? -7.290 36.098 8.623 1.00 13.93 232 ASP B O 1
ATOM 4680 N N . MET B 1 233 ? -5.123 35.691 8.256 1.00 13.40 233 MET B N 1
ATOM 4681 C CA . MET B 1 233 ? -4.980 36.932 7.510 1.00 11.91 233 MET B CA 1
ATOM 4682 C C . MET B 1 233 ? -5.744 36.878 6.190 1.00 12.89 233 MET B C 1
ATOM 4683 O O . MET B 1 233 ? -6.281 37.889 5.739 1.00 13.03 233 MET B O 1
ATOM 4688 N N . LEU B 1 234 ? -5.803 35.699 5.574 1.00 12.53 234 LEU B N 1
ATOM 4689 C CA . LEU B 1 234 ? -6.634 35.533 4.386 1.00 12.72 234 LEU B CA 1
ATOM 4690 C C . LEU B 1 234 ? -8.117 35.720 4.721 1.00 13.66 234 LEU B C 1
ATOM 4691 O O . LEU B 1 234 ? -8.862 36.321 3.950 1.00 16.04 234 LEU B O 1
ATOM 4696 N N . SER B 1 235 ? -8.546 35.220 5.876 1.00 14.27 235 SER B N 1
ATOM 4697 C CA . SER B 1 235 ? -9.918 35.452 6.320 1.00 15.49 235 SER B CA 1
ATOM 4698 C C . SER B 1 235 ? -10.178 36.942 6.533 1.00 15.10 235 SER B C 1
ATOM 4699 O O . SER B 1 235 ? -11.246 37.454 6.181 1.00 16.00 235 SER B O 1
ATOM 4702 N N . PHE B 1 236 ? -9.207 37.632 7.127 1.00 15.20 236 PHE B N 1
ATOM 4703 C CA . PHE B 1 236 ? -9.329 39.069 7.366 1.00 14.78 236 PHE B CA 1
ATOM 4704 C C . PHE B 1 236 ? -9.468 39.817 6.044 1.00 15.57 236 PHE B C 1
ATOM 4705 O O . PHE B 1 236 ? -10.278 40.736 5.928 1.00 15.60 236 PHE B O 1
ATOM 4713 N N . ILE B 1 237 ? -8.691 39.415 5.042 1.00 14.22 237 ILE B N 1
ATOM 4714 C CA . ILE B 1 237 ? -8.829 40.011 3.714 1.00 13.06 237 ILE B CA 1
ATOM 4715 C C . ILE B 1 237 ? -10.182 39.709 3.089 1.00 13.42 237 ILE B C 1
ATOM 4716 O O . ILE B 1 237 ? -10.806 40.586 2.473 1.00 14.72 237 ILE B O 1
ATOM 4721 N N . HIS B 1 238 ? -10.648 38.475 3.257 1.00 14.68 238 HIS B N 1
ATOM 4722 C CA . HIS B 1 238 ? -11.981 38.122 2.796 1.00 15.49 238 HIS B CA 1
ATOM 4723 C C . HIS B 1 238 ? -13.034 39.042 3.409 1.00 16.08 238 HIS B C 1
ATOM 4724 O O . HIS B 1 238 ? -13.945 39.494 2.724 1.00 18.24 238 HIS B O 1
ATOM 4731 N N . ALA B 1 239 ? -12.908 39.313 4.702 1.00 16.42 239 ALA B N 1
ATOM 4732 C CA . ALA B 1 239 ? -13.865 40.169 5.390 1.00 17.18 239 ALA B CA 1
ATOM 4733 C C . ALA B 1 239 ? -13.823 41.592 4.835 1.00 16.54 239 ALA B C 1
ATOM 4734 O O . ALA B 1 239 ? -14.854 42.249 4.704 1.00 18.03 239 ALA B O 1
ATOM 4736 N N . ASN B 1 240 ? -12.627 42.076 4.517 1.00 15.56 240 ASN B N 1
ATOM 4737 C CA . ASN B 1 240 ? -12.499 43.395 3.912 1.00 14.20 240 ASN B CA 1
ATOM 4738 C C . ASN B 1 240 ? -13.033 43.467 2.480 1.00 15.36 240 ASN B C 1
ATOM 4739 O O . ASN B 1 240 ? -13.538 44.515 2.057 1.00 16.76 240 ASN B O 1
ATOM 4744 N N . LEU B 1 241 ? -12.922 42.359 1.744 1.00 15.70 241 LEU B N 1
ATOM 4745 C CA . LEU B 1 241 ? -13.446 42.281 0.383 1.00 18.27 241 LEU B CA 1
ATOM 4746 C C . LEU B 1 241 ? -14.950 42.036 0.339 1.00 19.76 241 LEU B C 1
ATOM 4747 O O . LEU B 1 241 ? -15.605 42.397 -0.635 1.00 22.46 241 LEU B O 1
ATOM 4752 N N . ASN B 1 242 ? -15.490 41.428 1.390 1.00 21.28 242 ASN B N 1
ATOM 4753 C CA . ASN B 1 242 ? -16.903 41.048 1.411 1.00 21.82 242 ASN B CA 1
ATOM 4754 C C . ASN B 1 242 ? -17.610 41.411 2.713 1.00 21.14 242 ASN B C 1
ATOM 4755 O O . ASN B 1 242 ? -18.197 40.541 3.366 1.00 22.72 242 ASN B O 1
ATOM 4760 N N . PRO B 1 243 ? -17.575 42.695 3.099 1.00 21.25 243 PRO B N 1
ATOM 4761 C CA . PRO B 1 243 ? -18.162 43.046 4.395 1.00 20.48 243 PRO B CA 1
ATOM 4762 C C . PRO B 1 243 ? -19.663 42.756 4.450 1.00 22.22 243 PRO B C 1
ATOM 4763 O O . PRO B 1 243 ? -20.159 42.451 5.522 1.00 23.99 243 PRO B O 1
ATOM 4767 N N . GLN B 1 244 ? -20.347 42.813 3.309 1.00 23.75 244 GLN B N 1
ATOM 4768 C CA A GLN B 1 244 ? -21.792 42.598 3.284 0.28 23.41 244 GLN B CA 1
ATOM 4769 C CA B GLN B 1 244 ? -21.792 42.584 3.249 0.72 24.50 244 GLN B CA 1
ATOM 4770 C C . GLN B 1 244 ? -22.178 41.145 3.594 1.00 24.29 244 GLN B C 1
ATOM 4771 O O . GLN B 1 244 ? -23.358 40.840 3.800 1.00 26.80 244 GLN B O 1
ATOM 4782 N N . LYS B 1 245 ? -21.190 40.256 3.657 1.00 24.15 245 LYS B N 1
ATOM 4783 C CA . LYS B 1 245 ? -21.456 38.859 3.994 1.00 23.99 245 LYS B CA 1
ATOM 4784 C C . LYS B 1 245 ? -21.356 38.609 5.495 1.00 24.08 245 LYS B C 1
ATOM 4785 O O . LYS B 1 245 ? -21.605 37.500 5.964 1.00 28.50 245 LYS B O 1
ATOM 4791 N N . TYR B 1 246 ? -21.013 39.651 6.245 1.00 23.85 246 TYR B N 1
ATOM 4792 C CA . TYR B 1 246 ? -20.785 39.529 7.683 1.00 24.46 246 TYR B CA 1
ATOM 4793 C C . TYR B 1 246 ? -21.941 40.136 8.475 1.00 26.91 246 TYR B C 1
ATOM 4794 O O . TYR B 1 246 ? -22.703 40.936 7.933 1.00 26.54 246 TYR B O 1
ATOM 4803 N N . PRO B 1 247 ? -22.093 39.742 9.753 1.00 29.17 247 PRO B N 1
ATOM 4804 C CA . PRO B 1 247 ? -23.173 40.298 10.578 1.00 30.74 247 PRO B CA 1
ATOM 4805 C C . PRO B 1 247 ? -23.050 41.815 10.711 1.00 30.12 247 PRO B C 1
ATOM 4806 O O . PRO B 1 247 ? -21.961 42.353 10.499 1.00 30.77 247 PRO B O 1
ATOM 4810 N N . ALA B 1 248 ? -24.147 42.484 11.057 1.00 31.32 248 ALA B N 1
ATOM 4811 C CA . ALA B 1 248 ? -24.222 43.949 11.046 1.00 30.43 248 ALA B CA 1
ATOM 4812 C C . ALA B 1 248 ? -23.078 44.673 11.761 1.00 31.61 248 ALA B C 1
ATOM 4813 O O . ALA B 1 248 ? -22.443 45.555 11.180 1.00 31.66 248 ALA B O 1
ATOM 4815 N N . ASP B 1 249 ? -22.817 44.300 13.011 1.00 31.89 249 ASP B N 1
ATOM 4816 C CA . ASP B 1 249 ? -21.858 45.029 13.842 1.00 34.21 249 ASP B CA 1
ATOM 4817 C C . ASP B 1 249 ? -20.434 45.032 13.287 1.00 32.28 249 ASP B C 1
ATOM 4818 O O . ASP B 1 249 ? -19.768 46.069 13.279 1.00 31.25 249 ASP B O 1
ATOM 4823 N N . ILE B 1 250 ? -19.967 43.879 12.823 1.00 30.27 250 ILE B N 1
ATOM 4824 C CA . ILE B 1 250 ? -18.610 43.795 12.290 1.00 28.21 250 ILE B CA 1
ATOM 4825 C C . ILE B 1 250 ? -18.562 44.309 10.849 1.00 26.76 250 ILE B C 1
ATOM 4826 O O . ILE B 1 250 ? -17.555 44.870 10.419 1.00 26.41 250 ILE B O 1
ATOM 4831 N N . GLN B 1 251 ? -19.658 44.145 10.116 1.00 26.57 251 GLN B N 1
ATOM 4832 C CA . GLN B 1 251 ? -19.759 44.674 8.758 1.00 25.24 251 GLN B CA 1
ATOM 4833 C C . GLN B 1 251 ? -19.604 46.192 8.755 1.00 25.77 251 GLN B C 1
ATOM 4834 O O . GLN B 1 251 ? -18.847 46.751 7.960 1.00 26.78 251 GLN B O 1
ATOM 4840 N N . ARG B 1 252 ? -20.327 46.862 9.648 1.00 26.81 252 ARG B N 1
ATOM 4841 C CA . ARG B 1 252 ? -20.225 48.312 9.746 1.00 27.16 252 ARG B CA 1
ATOM 4842 C C . ARG B 1 252 ? -18.853 48.737 10.264 1.00 25.13 252 ARG B C 1
ATOM 4843 O O . ARG B 1 252 ? -18.325 49.770 9.857 1.00 27.06 252 ARG B O 1
ATOM 4851 N N . ALA B 1 253 ? -18.270 47.933 11.147 1.00 24.84 253 ALA B N 1
ATOM 4852 C CA . ALA B 1 253 ? -16.908 48.194 11.612 1.00 24.15 253 ALA B CA 1
ATOM 4853 C C . ALA B 1 253 ? -15.914 48.208 10.450 1.00 23.24 253 ALA B C 1
ATOM 4854 O O . ALA B 1 253 ? -15.076 49.110 10.339 1.00 23.10 253 ALA B O 1
ATOM 4856 N N . ILE B 1 254 ? -16.004 47.192 9.596 1.00 22.57 254 ILE B N 1
ATOM 4857 C CA . ILE B 1 254 ? -15.108 47.071 8.450 1.00 21.98 254 ILE B CA 1
ATOM 4858 C C . ILE B 1 254 ? -15.295 48.236 7.480 1.00 21.20 254 ILE B C 1
ATOM 4859 O O . ILE B 1 254 ? -14.326 48.865 7.058 1.00 22.47 254 ILE B O 1
ATOM 4864 N N . ASN B 1 255 ? -16.545 48.537 7.144 1.00 21.58 255 ASN B N 1
ATOM 4865 C CA . ASN B 1 255 ? -16.841 49.653 6.254 1.00 22.57 255 ASN B CA 1
ATOM 4866 C C . ASN B 1 255 ? -16.266 50.962 6.782 1.00 22.17 255 ASN B C 1
ATOM 4867 O O . ASN B 1 255 ? -15.785 51.791 6.012 1.00 22.25 255 ASN B O 1
ATOM 4872 N N . GLU B 1 256 ? -16.319 51.137 8.099 1.00 22.47 256 GLU B N 1
ATOM 4873 C CA . GLU B 1 256 ? -15.770 52.324 8.747 1.00 24.08 256 GLU B CA 1
ATOM 4874 C C . GLU B 1 256 ? -14.273 52.477 8.439 1.00 22.83 256 GLU B C 1
ATOM 4875 O O . GLU B 1 256 ? -13.777 53.597 8.241 1.00 23.64 256 GLU B O 1
ATOM 4881 N N . THR B 1 257 ? -13.560 51.352 8.389 1.00 20.60 257 THR B N 1
ATOM 4882 C CA . THR B 1 257 ? -12.119 51.376 8.137 1.00 17.21 257 THR B CA 1
ATOM 4883 C C . THR B 1 257 ? -11.744 51.681 6.692 1.00 18.55 257 THR B C 1
ATOM 4884 O O . THR B 1 257 ? -10.590 51.986 6.410 1.00 19.99 257 THR B O 1
ATOM 4888 N N . HIS B 1 258 ? -12.719 51.622 5.791 1.00 17.43 258 HIS B N 1
ATOM 4889 C CA . HIS B 1 258 ? -12.467 51.857 4.373 1.00 17.31 258 HIS B CA 1
ATOM 4890 C C . HIS B 1 258 ? -12.702 53.301 3.958 1.00 18.22 258 HIS B C 1
ATOM 4891 O O . HIS B 1 258 ? -12.412 53.681 2.823 1.00 19.27 258 HIS B O 1
ATOM 4898 N N . GLN B 1 259 ? -13.241 54.098 4.874 1.00 17.88 259 GLN B N 1
ATOM 4899 C CA . GLN B 1 259 ? -13.564 55.488 4.575 1.00 18.52 259 GLN B CA 1
ATOM 4900 C C . GLN B 1 259 ? -12.357 56.393 4.740 1.00 17.91 259 GLN B C 1
ATOM 4901 O O . GLN B 1 259 ? -11.882 56.613 5.858 1.00 17.70 259 GLN B O 1
ATOM 4907 N N . GLY B 1 260 ? -11.862 56.913 3.624 1.00 17.43 260 GLY B N 1
ATOM 4908 C CA . GLY B 1 260 ? -10.789 57.895 3.658 1.00 16.36 260 GLY B CA 1
ATOM 4909 C C . GLY B 1 260 ? -11.193 59.121 4.456 1.00 16.09 260 GLY B C 1
ATOM 4910 O O . GLY B 1 260 ? -12.330 59.584 4.350 1.00 18.12 260 GLY B O 1
ATOM 4911 N N . ARG B 1 261 ? -10.265 59.647 5.252 1.00 14.84 261 ARG B N 1
ATOM 4912 C CA . ARG B 1 261 ? -10.589 60.749 6.152 1.00 15.01 261 ARG B CA 1
ATOM 4913 C C . ARG B 1 261 ? -9.900 62.056 5.766 1.00 14.14 261 ARG B C 1
ATOM 4914 O O . ARG B 1 261 ? -10.315 63.123 6.202 1.00 18.12 261 ARG B O 1
ATOM 4922 N N . TYR B 1 262 ? -8.842 61.960 4.970 1.00 12.31 262 TYR B N 1
ATOM 4923 C CA . TYR B 1 262 ? -8.151 63.115 4.393 1.00 11.53 262 TYR B CA 1
ATOM 4924 C C . TYR B 1 262 ? -7.138 62.529 3.431 1.00 11.11 262 TYR B C 1
ATOM 4925 O O . TYR B 1 262 ? -6.999 61.305 3.344 1.00 10.87 262 TYR B O 1
ATOM 4934 N N . GLN B 1 263 ? -6.424 63.383 2.714 1.00 10.86 263 GLN B N 1
ATOM 4935 C CA . GLN B 1 263 ? -5.361 62.885 1.860 1.00 13.89 263 GLN B CA 1
ATOM 4936 C C . GLN B 1 263 ? -4.049 63.629 2.045 1.00 11.02 263 GLN B C 1
ATOM 4937 O O . GLN B 1 263 ? -4.017 64.784 2.482 1.00 11.36 263 GLN B O 1
ATOM 4943 N N . VAL B 1 264 ? -2.967 62.918 1.746 1.00 11.76 264 VAL B N 1
ATOM 4944 C CA . VAL B 1 264 ? -1.633 63.493 1.643 1.00 12.28 264 VAL B CA 1
ATOM 4945 C C . VAL B 1 264 ? -1.073 63.039 0.302 1.00 12.67 264 VAL B C 1
ATOM 4946 O O . VAL B 1 264 ? -0.777 61.861 0.111 1.00 13.49 264 VAL B O 1
ATOM 4950 N N . ASN B 1 265 ? -0.955 63.983 -0.623 1.00 15.52 265 ASN B N 1
ATOM 4951 C CA . ASN B 1 265 ? -0.603 63.673 -2.000 1.00 18.35 265 ASN B CA 1
ATOM 4952 C C . ASN B 1 265 ? -1.533 62.587 -2.556 1.00 17.91 265 ASN B C 1
ATOM 4953 O O . ASN B 1 265 ? -2.755 62.732 -2.516 1.00 21.09 265 ASN B O 1
ATOM 4958 N N . THR B 1 266 ? -0.966 61.490 -3.040 1.00 16.78 266 THR B N 1
ATOM 4959 C CA . THR B 1 266 ? -1.755 60.436 -3.663 1.00 15.50 266 THR B CA 1
ATOM 4960 C C . THR B 1 266 ? -2.323 59.408 -2.672 1.00 15.76 266 THR B C 1
ATOM 4961 O O . THR B 1 266 ? -3.025 58.479 -3.077 1.00 17.54 266 THR B O 1
ATOM 4965 N N . MET B 1 267 ? -2.023 59.574 -1.387 1.00 12.75 267 MET B N 1
ATOM 4966 C CA . MET B 1 267 ? -2.468 58.627 -0.369 1.00 13.36 267 MET B CA 1
ATOM 4967 C C . MET B 1 267 ? -3.624 59.195 0.448 1.00 12.89 267 MET B C 1
ATOM 4968 O O . MET B 1 267 ? -3.549 60.316 0.953 1.00 18.63 267 MET B O 1
ATOM 4973 N N . TYR B 1 268 ? -4.697 58.424 0.573 1.00 12.05 268 TYR B N 1
ATOM 4974 C CA . TYR B 1 268 ? -5.790 58.781 1.464 1.00 11.84 268 TYR B CA 1
ATOM 4975 C C . TYR B 1 268 ? -5.615 58.010 2.758 1.00 10.07 268 TYR B C 1
ATOM 4976 O O . TYR B 1 268 ? -5.332 56.808 2.746 1.00 11.73 268 TYR B O 1
ATOM 4985 N N . GLN B 1 269 ? -5.780 58.694 3.883 1.00 10.46 269 GLN B N 1
ATOM 4986 C CA . GLN B 1 269 ? -5.690 58.023 5.175 1.00 10.76 269 GLN B CA 1
ATOM 4987 C C . GLN B 1 269 ? -7.070 57.553 5.598 1.00 10.12 269 GLN B C 1
ATOM 4988 O O . GLN B 1 269 ? -7.939 58.374 5.905 1.00 12.86 269 GLN B O 1
ATOM 4994 N N . ALA B 1 270 ? -7.282 56.241 5.586 1.00 10.44 270 ALA B N 1
ATOM 4995 C CA . ALA B 1 270 ? -8.507 55.678 6.143 1.00 12.23 270 ALA B CA 1
ATOM 4996 C C . ALA B 1 270 ? -8.215 55.293 7.596 1.00 12.62 270 ALA B C 1
ATOM 4997 O O . ALA B 1 270 ? -7.211 55.736 8.153 1.00 13.41 270 ALA B O 1
ATOM 4999 N N . LEU B 1 271 ? -9.086 54.515 8.229 1.00 14.61 271 LEU B N 1
ATOM 5000 C CA . LEU B 1 271 ? -8.810 54.071 9.592 1.00 16.53 271 LEU B CA 1
ATOM 5001 C C . LEU B 1 271 ? -7.907 52.858 9.516 1.00 15.73 271 LEU B C 1
ATOM 5002 O O . LEU B 1 271 ? -8.345 51.777 9.109 1.00 17.14 271 LEU B O 1
ATOM 5007 N N . GLY B 1 272 ? -6.651 53.026 9.909 1.00 15.40 272 GLY B N 1
ATOM 5008 C CA . GLY B 1 272 ? -5.675 51.962 9.773 1.00 14.43 272 GLY B CA 1
ATOM 5009 C C . GLY B 1 272 ? -5.168 51.833 8.345 1.00 11.78 272 GLY B C 1
ATOM 5010 O O . GLY B 1 272 ? -3.979 52.037 8.078 1.00 12.58 272 GLY B O 1
ATOM 5011 N N . TRP B 1 273 ? -6.062 51.477 7.422 1.00 11.58 273 TRP B N 1
ATOM 5012 C CA . TRP B 1 273 ? -5.693 51.290 6.025 1.00 10.66 273 TRP B CA 1
ATOM 5013 C C . TRP B 1 273 ? -5.232 52.582 5.366 1.00 9.32 273 TRP B C 1
ATOM 5014 O O . TRP B 1 273 ? -5.756 53.676 5.642 1.00 11.24 273 TRP B O 1
ATOM 5025 N N . GLU B 1 274 ? -4.283 52.433 4.448 1.00 9.20 274 GLU B N 1
ATOM 5026 C CA . GLU B 1 274 ? -3.972 53.479 3.486 1.00 9.88 274 GLU B CA 1
ATOM 5027 C C . GLU B 1 274 ? -4.794 53.176 2.244 1.00 9.72 274 GLU B C 1
ATOM 5028 O O . GLU B 1 274 ? -4.942 52.008 1.857 1.00 10.70 274 GLU B O 1
ATOM 5034 N N . GLU B 1 275 ? -5.320 54.234 1.635 1.00 11.94 275 GLU B N 1
ATOM 5035 C CA . GLU B 1 275 ? -6.244 54.131 0.520 1.00 12.14 275 GLU B CA 1
ATOM 5036 C C . GLU B 1 275 ? -5.735 54.889 -0.699 1.00 12.16 275 GLU B C 1
ATOM 5037 O O . GLU B 1 275 ? -5.119 55.947 -0.572 1.00 11.89 275 GLU B O 1
ATOM 5043 N N . PHE B 1 276 ? -6.021 54.352 -1.881 1.00 12.04 276 PHE B N 1
ATOM 5044 C CA . PHE B 1 276 ? -5.577 54.937 -3.139 1.00 13.33 276 PHE B CA 1
ATOM 5045 C C . PHE B 1 276 ? -6.670 54.824 -4.180 1.00 16.21 276 PHE B C 1
ATOM 5046 O O . PHE B 1 276 ? -7.475 53.893 -4.147 1.00 16.70 276 PHE B O 1
ATOM 5054 N N . SER B 1 277 ? -6.699 55.769 -5.111 1.00 17.00 277 SER B N 1
ATOM 5055 C CA . SER B 1 277 ? -7.533 55.619 -6.292 1.00 17.88 277 SER B CA 1
ATOM 5056 C C . SER B 1 277 ? -7.014 54.431 -7.084 1.00 20.96 277 SER B C 1
ATOM 5057 O O . SER B 1 277 ? -5.802 54.282 -7.261 1.00 20.85 277 SER B O 1
ATOM 5060 N N . TYR B 1 278 ? -7.925 53.575 -7.540 1.00 21.01 278 TYR B 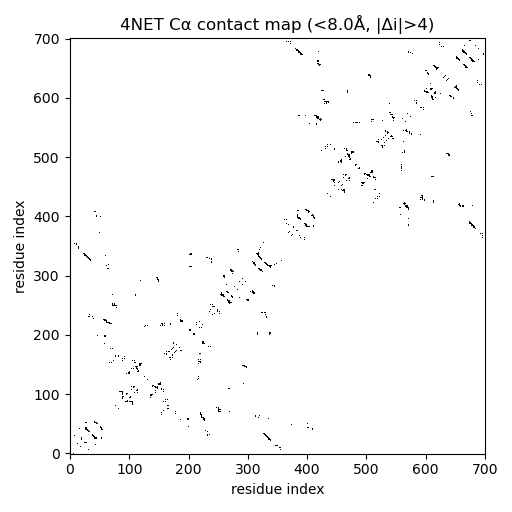N 1
ATOM 5061 C CA . TYR B 1 278 ? -7.556 52.429 -8.363 1.00 23.35 278 TYR B CA 1
ATOM 5062 C C . TYR B 1 278 ? -7.999 52.648 -9.807 1.00 24.19 278 TYR B C 1
ATOM 5063 O O . TYR B 1 278 ? -9.130 53.057 -10.049 1.00 26.85 278 TYR B O 1
ATOM 5072 N N . PRO B 1 279 ? -7.119 52.351 -10.778 1.00 25.21 279 PRO B N 1
ATOM 5073 C CA . PRO B 1 279 ? -5.783 51.763 -10.630 1.00 24.70 279 PRO B CA 1
ATOM 5074 C C . PRO B 1 279 ? -4.752 52.721 -10.046 1.00 23.73 279 PRO B C 1
ATOM 5075 O O . PRO B 1 279 ? -4.747 53.916 -10.355 1.00 24.97 279 PRO B O 1
ATOM 5079 N N . ALA B 1 280 ? -3.903 52.182 -9.179 1.00 22.11 280 ALA B N 1
ATOM 5080 C CA . ALA B 1 280 ? -2.794 52.924 -8.600 1.00 21.09 280 ALA B CA 1
ATOM 5081 C C . ALA B 1 280 ? -1.507 52.487 -9.282 1.00 22.69 280 ALA B C 1
ATOM 5082 O O . ALA B 1 280 ? -1.287 51.292 -9.494 1.00 25.22 280 ALA B O 1
ATOM 5084 N N . THR B 1 281 ? -0.660 53.447 -9.638 1.00 20.23 281 THR B N 1
ATOM 5085 C CA . THR B 1 281 ? 0.650 53.120 -10.189 1.00 22.68 281 THR B CA 1
ATOM 5086 C C . THR B 1 281 ? 1.518 52.520 -9.092 1.00 20.43 281 THR B C 1
ATOM 5087 O O . THR B 1 281 ? 1.263 52.731 -7.900 1.00 20.14 281 THR B O 1
ATOM 5091 N N . LEU B 1 282 ? 2.538 51.766 -9.491 1.00 20.73 282 LEU B N 1
ATOM 5092 C CA . LEU B 1 282 ? 3.492 51.228 -8.530 1.00 19.53 282 LEU B CA 1
ATOM 5093 C C . LEU B 1 282 ? 4.152 52.364 -7.754 1.00 19.04 282 LEU B C 1
ATOM 5094 O O . LEU B 1 282 ? 4.304 52.292 -6.536 1.00 17.50 282 LEU B O 1
ATOM 5099 N N . GLN B 1 283 ? 4.521 53.428 -8.461 1.00 20.13 283 GLN B N 1
ATOM 5100 C CA . GLN B 1 283 ? 5.179 54.563 -7.821 1.00 19.70 283 GLN B CA 1
ATOM 5101 C C . GLN B 1 283 ? 4.319 55.180 -6.717 1.00 18.89 283 GLN B C 1
ATOM 5102 O O . GLN B 1 283 ? 4.824 55.521 -5.646 1.00 17.65 283 GLN B O 1
ATOM 5108 N N . THR B 1 284 ? 3.020 55.293 -6.967 1.00 18.92 284 THR B N 1
ATOM 5109 C CA . THR B 1 284 ? 2.095 55.786 -5.950 1.00 16.59 284 THR B CA 1
ATOM 5110 C C . THR B 1 284 ? 2.137 54.906 -4.699 1.00 16.05 284 THR B C 1
ATOM 5111 O O . THR B 1 284 ? 2.213 55.402 -3.570 1.00 15.44 284 THR B O 1
ATOM 5115 N N . LEU B 1 285 ? 2.099 53.594 -4.897 1.00 15.33 285 LEU B N 1
ATOM 5116 C CA . LEU B 1 285 ? 2.108 52.685 -3.758 1.00 14.63 285 LEU B CA 1
ATOM 5117 C C . LEU B 1 285 ? 3.445 52.746 -3.016 1.00 13.56 285 LEU B C 1
ATOM 5118 O O . LEU B 1 285 ? 3.485 52.702 -1.787 1.00 13.42 285 LEU B O 1
ATOM 5123 N N . LEU B 1 286 ? 4.538 52.860 -3.761 1.00 14.49 286 LEU B N 1
ATOM 5124 C CA . LEU B 1 286 ? 5.851 53.002 -3.141 1.00 16.35 286 LEU B CA 1
ATOM 5125 C C . LEU B 1 286 ? 5.969 54.312 -2.368 1.00 15.78 286 LEU B C 1
ATOM 5126 O O . LEU B 1 286 ? 6.551 54.347 -1.278 1.00 15.88 286 LEU B O 1
ATOM 5131 N N . ASP B 1 287 ? 5.426 55.391 -2.931 1.00 15.65 287 ASP B N 1
ATOM 5132 C CA . ASP B 1 287 ? 5.503 56.704 -2.301 1.00 14.76 287 ASP B CA 1
ATOM 5133 C C . ASP B 1 287 ? 4.857 56.725 -0.923 1.00 13.20 287 ASP B C 1
ATOM 5134 O O . ASP B 1 287 ? 5.275 57.479 -0.056 1.00 14.46 287 ASP B O 1
ATOM 5139 N N . SER B 1 288 ? 3.840 55.894 -0.722 1.00 14.14 288 SER B N 1
ATOM 5140 C CA . SER B 1 288 ? 3.147 55.857 0.557 1.00 14.10 288 SER B CA 1
ATOM 5141 C C . SER B 1 288 ? 4.075 55.407 1.683 1.00 13.88 288 SER B C 1
ATOM 5142 O O . SER B 1 288 ? 3.821 55.688 2.856 1.00 14.27 288 SER B O 1
ATOM 5145 N N . ASN B 1 289 ? 5.144 54.706 1.319 1.00 13.11 289 ASN B N 1
ATOM 5146 C CA . ASN B 1 289 ? 6.099 54.193 2.290 1.00 15.12 289 ASN B CA 1
ATOM 5147 C C . ASN B 1 289 ? 7.407 54.987 2.297 1.00 14.74 289 ASN B C 1
ATOM 5148 O O . ASN B 1 289 ? 8.395 54.551 2.885 1.00 16.07 289 ASN B O 1
ATOM 5153 N N . SER B 1 290 ? 7.414 56.149 1.645 1.00 14.72 290 SER B N 1
ATOM 5154 C CA . SER B 1 290 ? 8.605 56.998 1.610 1.00 15.72 290 SER B CA 1
ATOM 5155 C C . SER B 1 290 ? 8.954 57.541 2.991 1.00 14.35 290 SER B C 1
ATOM 5156 O O . SER B 1 290 ? 8.085 57.643 3.860 1.00 14.61 290 SER B O 1
ATOM 5159 N N . GLU B 1 291 ? 10.218 57.916 3.188 1.00 16.38 291 GLU B N 1
ATOM 5160 C CA . GLU B 1 291 ? 10.628 58.534 4.448 1.00 17.52 291 GLU B CA 1
ATOM 5161 C C . GLU B 1 291 ? 9.797 59.783 4.749 1.00 14.91 291 GLU B C 1
ATOM 5162 O O . GLU B 1 291 ? 9.431 60.032 5.898 1.00 14.79 291 GLU B O 1
ATOM 5168 N N . GLN B 1 292 ? 9.498 60.561 3.714 1.00 15.18 292 GLN B N 1
ATOM 5169 C CA . GLN B 1 292 ? 8.711 61.778 3.886 1.00 15.01 292 GLN B CA 1
ATOM 5170 C C . GLN B 1 292 ? 7.350 61.479 4.521 1.00 13.82 292 GLN B C 1
ATOM 5171 O O . GLN B 1 292 ? 6.942 62.146 5.478 1.00 13.64 292 GLN B O 1
ATOM 5177 N N . ILE B 1 293 ? 6.658 60.465 4.007 1.00 12.22 293 ILE B N 1
ATOM 5178 C CA . ILE B 1 293 ? 5.331 60.144 4.512 1.00 11.89 293 ILE B CA 1
ATOM 5179 C C . ILE B 1 293 ? 5.399 59.453 5.876 1.00 11.58 293 ILE B C 1
ATOM 5180 O O . ILE B 1 293 ? 4.605 59.744 6.770 1.00 12.11 293 ILE B O 1
ATOM 5185 N N . VAL B 1 294 ? 6.349 58.537 6.036 1.00 12.06 294 VAL B N 1
ATOM 5186 C CA . VAL B 1 294 ? 6.383 57.693 7.227 1.00 12.70 294 VAL B CA 1
ATOM 5187 C C . VAL B 1 294 ? 7.006 58.398 8.426 1.00 14.03 294 VAL B C 1
ATOM 5188 O O . VAL B 1 294 ? 6.545 58.240 9.556 1.00 15.54 294 VAL B O 1
ATOM 5192 N N . MET B 1 295 ? 8.042 59.192 8.178 1.00 14.51 295 MET B N 1
ATOM 5193 C CA . MET B 1 295 ? 8.853 59.718 9.266 1.00 15.84 295 MET B CA 1
ATOM 5194 C C . MET B 1 295 ? 8.682 61.202 9.550 1.00 15.34 295 MET B C 1
ATOM 5195 O O . MET B 1 295 ? 9.119 61.675 10.593 1.00 17.98 295 MET B O 1
ATOM 5200 N N . LYS B 1 296 ? 8.066 61.939 8.628 1.00 14.23 296 LYS B N 1
ATOM 5201 C CA . LYS B 1 296 ? 7.974 63.391 8.756 1.00 15.55 296 LYS B CA 1
ATOM 5202 C C . LYS B 1 296 ? 6.519 63.841 8.882 1.00 14.15 296 LYS B C 1
ATOM 5203 O O . LYS B 1 296 ? 5.608 63.123 8.476 1.00 12.38 296 LYS B O 1
ATOM 5209 N N . PRO B 1 297 ? 6.296 65.039 9.445 1.00 14.85 297 PRO B N 1
ATOM 5210 C CA . PRO B 1 297 ? 4.938 65.592 9.428 1.00 13.02 297 PRO B CA 1
ATOM 5211 C C . PRO B 1 297 ? 4.568 66.055 8.024 1.00 13.00 297 PRO B C 1
ATOM 5212 O O . PRO B 1 297 ? 5.434 66.539 7.291 1.00 16.01 297 PRO B O 1
ATOM 5216 N N . ASN B 1 298 ? 3.298 65.914 7.667 1.00 11.25 298 ASN B N 1
ATOM 5217 C CA . ASN B 1 298 ? 2.803 66.361 6.377 1.00 10.95 298 ASN B CA 1
ATOM 5218 C C . ASN B 1 298 ? 1.450 67.013 6.529 1.00 10.59 298 ASN B C 1
ATOM 5219 O O . ASN B 1 298 ? 0.551 66.468 7.172 1.00 10.40 298 ASN B O 1
ATOM 5224 N N . LYS B 1 299 ? 1.307 68.189 5.932 1.00 9.54 299 LYS B N 1
ATOM 5225 C CA . LYS B 1 299 ? 0.034 68.890 5.938 1.00 9.00 299 LYS B CA 1
ATOM 5226 C C . LYS B 1 299 ? -1.013 68.048 5.213 1.00 9.47 299 LYS B C 1
ATOM 5227 O O . LYS B 1 299 ? -0.745 67.494 4.148 1.00 11.37 299 LYS B O 1
ATOM 5233 N N . VAL B 1 300 ? -2.199 67.936 5.795 1.00 10.30 300 VAL B N 1
ATOM 5234 C CA . VAL B 1 300 ? -3.259 67.144 5.173 1.00 10.09 300 VAL B CA 1
ATOM 5235 C C . VAL B 1 300 ? -4.172 68.013 4.314 1.00 10.38 300 VAL B C 1
ATOM 5236 O O . VAL B 1 300 ? -4.242 69.234 4.483 1.00 11.70 300 VAL B O 1
ATOM 5240 N N . THR B 1 301 ? -4.852 67.363 3.379 1.00 11.22 301 THR B N 1
ATOM 5241 C CA . THR B 1 301 ? -5.878 67.987 2.564 1.00 11.93 301 THR B CA 1
ATOM 5242 C C . THR B 1 301 ? -7.188 67.307 2.917 1.00 13.15 301 THR B C 1
ATOM 5243 O O . THR B 1 301 ? -7.325 66.080 2.782 1.00 14.70 301 THR B O 1
ATOM 5247 N N . ALA B 1 302 ? -8.152 68.061 3.389 1.00 12.98 302 ALA B N 1
ATOM 5248 C CA . ALA B 1 302 ? -9.426 67.525 3.734 1.00 13.98 302 ALA B CA 1
ATOM 5249 C C . ALA B 1 302 ? -10.084 67.013 2.463 1.00 15.75 302 ALA B C 1
ATOM 5250 O O . ALA B 1 302 ? -9.787 67.495 1.405 1.00 16.95 302 ALA B O 1
ATOM 5252 N N . ILE B 1 303 ? -10.997 66.069 2.632 1.00 20.08 303 ILE B N 1
ATOM 5253 C CA . ILE B 1 303 ? -11.580 65.510 1.430 1.00 24.18 303 ILE B CA 1
ATOM 5254 C C . ILE B 1 303 ? -12.890 65.905 0.936 1.00 30.13 303 ILE B C 1
ATOM 5255 O O . ILE B 1 303 ? -13.820 65.799 1.612 1.00 34.30 303 ILE B O 1
ATOM 5260 N N . SER B 1 304 ? -12.875 66.232 -0.329 1.00 31.48 304 SER B N 1
ATOM 5261 C CA . SER B 1 304 ? -14.050 66.587 -1.082 1.00 35.09 304 SER B CA 1
ATOM 5262 C C . SER B 1 304 ? -14.914 65.320 -1.254 1.00 36.14 304 SER B C 1
ATOM 5263 O O . SER B 1 304 ? -16.035 65.253 -0.889 1.00 37.08 304 SER B O 1
ATOM 5266 N N . LYS B 1 305 ? -14.301 64.269 -1.777 1.00 37.66 305 LYS B N 1
ATOM 5267 C CA . LYS B 1 305 ? -14.905 62.958 -1.815 1.00 37.62 305 LYS B CA 1
ATOM 5268 C C . LYS B 1 305 ? -13.756 61.945 -1.839 1.00 37.01 305 LYS B C 1
ATOM 5269 O O . LYS B 1 305 ? -12.616 62.311 -1.940 1.00 39.04 305 LYS B O 1
ATOM 5275 N N . GLU B 1 306 ? -14.076 60.679 -1.735 1.00 33.18 306 GLU B N 1
ATOM 5276 C CA . GLU B 1 306 ? -13.103 59.617 -1.923 1.00 30.29 306 GLU B CA 1
ATOM 5277 C C . GLU B 1 306 ? -13.048 59.296 -3.413 1.00 29.10 306 GLU B C 1
ATOM 5278 O O . GLU B 1 306 ? -13.963 59.659 -4.160 1.00 30.32 306 GLU B O 1
ATOM 5284 N N . PRO B 1 307 ? -11.970 58.633 -3.860 1.00 28.49 307 PRO B N 1
ATOM 5285 C CA . PRO B 1 307 ? -11.960 58.138 -5.242 1.00 28.11 307 PRO B CA 1
ATOM 5286 C C . PRO B 1 307 ? -13.173 57.246 -5.492 1.00 27.55 307 PRO B C 1
ATOM 5287 O O . PRO B 1 307 ? -13.609 56.556 -4.571 1.00 28.22 307 PRO B O 1
ATOM 5291 N N . SER B 1 308 ? -13.718 57.267 -6.705 1.00 28.81 308 SER B N 1
ATOM 5292 C CA . SER B 1 308 ? -14.848 56.402 -7.034 1.00 29.29 308 SER B CA 1
ATOM 5293 C C . SER B 1 308 ? -14.481 54.922 -6.992 1.00 28.11 308 SER B C 1
ATOM 5294 O O . SER B 1 308 ? -15.315 54.082 -6.652 1.00 31.26 308 SER B O 1
ATOM 5297 N N . VAL B 1 309 ? -13.240 54.605 -7.351 1.00 25.46 309 VAL B N 1
ATOM 5298 C CA . VAL B 1 309 ? -12.756 53.226 -7.324 1.00 25.01 309 VAL B CA 1
ATOM 5299 C C . VAL B 1 309 ? -11.460 53.193 -6.524 1.00 23.15 309 VAL B C 1
ATOM 5300 O O . VAL B 1 309 ? -10.546 53.984 -6.778 1.00 22.49 309 VAL B O 1
ATOM 5304 N N . LYS B 1 310 ? -11.379 52.277 -5.562 1.00 20.93 310 LYS B N 1
ATOM 5305 C CA . LYS B 1 310 ? -10.344 52.352 -4.531 1.00 20.10 310 LYS B CA 1
ATOM 5306 C C . LYS B 1 310 ? -9.592 51.045 -4.313 1.00 18.65 310 LYS B C 1
ATOM 5307 O O . LYS B 1 310 ? -10.099 49.960 -4.606 1.00 20.44 310 LYS B O 1
ATOM 5313 N N . MET B 1 311 ? -8.375 51.162 -3.793 1.00 16.76 311 MET B N 1
ATOM 5314 C CA . MET B 1 311 ? -7.644 50.010 -3.283 1.00 14.27 311 MET B CA 1
ATOM 5315 C C . MET B 1 311 ? -6.986 50.406 -1.967 1.00 13.63 311 MET B C 1
ATOM 5316 O O . MET B 1 311 ? -6.883 51.594 -1.646 1.00 14.18 311 MET B O 1
ATOM 5321 N N . TYR B 1 312 ? -6.550 49.411 -1.205 1.00 10.97 312 TYR B N 1
ATOM 5322 C CA . TYR B 1 312 ? -6.063 49.646 0.144 1.00 11.33 312 TYR B CA 1
ATOM 5323 C C . TYR B 1 312 ? -4.850 48.780 0.426 1.00 9.91 312 TYR B C 1
ATOM 5324 O O . TYR B 1 312 ? -4.771 47.646 -0.034 1.00 11.24 312 TYR B O 1
ATOM 5333 N N . HIS B 1 313 ? -3.908 49.294 1.207 1.00 9.14 313 HIS B N 1
ATOM 5334 C CA . HIS B 1 313 ? -2.809 48.457 1.667 1.00 9.70 313 HIS B CA 1
ATOM 5335 C C . HIS B 1 313 ? -2.282 48.894 3.021 1.00 8.81 313 HIS B C 1
ATOM 5336 O O . HIS B 1 313 ? -2.663 49.947 3.544 1.00 10.23 313 HIS B O 1
ATOM 5343 N N . LYS B 1 314 ? -1.406 48.071 3.591 1.00 9.14 314 LYS B N 1
ATOM 5344 C CA . LYS B 1 314 ? -0.682 48.434 4.797 1.00 9.46 314 LYS B CA 1
ATOM 5345 C C . LYS B 1 314 ? 0.551 47.555 4.924 1.00 8.54 314 LYS B C 1
ATOM 5346 O O . LYS B 1 314 ? 0.466 46.333 4.759 1.00 9.65 314 LYS B O 1
ATOM 5352 N N . THR B 1 315 ? 1.692 48.165 5.232 1.00 10.16 315 THR B N 1
ATOM 5353 C CA . THR B 1 315 ? 2.879 47.415 5.621 1.00 11.38 315 THR B CA 1
ATOM 5354 C C . THR B 1 315 ? 3.004 47.391 7.136 1.00 11.56 315 THR B C 1
ATOM 5355 O O . THR B 1 315 ? 2.462 48.246 7.830 1.00 13.65 315 THR B O 1
ATOM 5359 N N . GLY B 1 316 ? 3.748 46.416 7.642 1.00 11.39 316 GLY B N 1
ATOM 5360 C CA . GLY B 1 316 ? 4.071 46.364 9.055 1.00 13.51 316 GLY B CA 1
ATOM 5361 C C . GLY B 1 316 ? 5.373 45.617 9.252 1.00 11.59 316 GLY B C 1
ATOM 5362 O O . GLY B 1 316 ? 5.679 44.706 8.481 1.00 12.42 316 GLY B O 1
ATOM 5363 N N . SER B 1 317 ? 6.130 45.999 10.277 1.00 14.69 317 SER B N 1
ATOM 5364 C CA . SER B 1 317 ? 7.382 45.334 10.611 1.00 15.58 317 SER B CA 1
ATOM 5365 C C . SER B 1 317 ? 7.569 45.316 12.118 1.00 16.96 317 SER B C 1
ATOM 5366 O O . SER B 1 317 ? 7.111 46.216 12.822 1.00 19.71 317 SER B O 1
ATOM 5369 N N . THR B 1 318 ? 8.244 44.285 12.607 1.00 18.63 318 THR B N 1
ATOM 5370 C CA . THR B 1 318 ? 8.778 44.281 13.960 1.00 20.74 318 THR B CA 1
ATOM 5371 C C . THR B 1 318 ? 10.263 43.991 13.815 1.00 23.69 318 THR B C 1
ATOM 5372 O O . THR B 1 318 ? 10.776 43.990 12.698 1.00 25.32 318 THR B O 1
ATOM 5376 N N . ASN B 1 319 ? 10.950 43.730 14.925 1.00 25.65 319 ASN B N 1
ATOM 5377 C CA . ASN B 1 319 ? 12.386 43.446 14.885 1.00 26.34 319 ASN B CA 1
ATOM 5378 C C . ASN B 1 319 ? 12.741 42.275 13.967 1.00 26.96 319 ASN B C 1
ATOM 5379 O O . ASN B 1 319 ? 13.805 42.258 13.342 1.00 29.12 319 ASN B O 1
ATOM 5384 N N . ARG B 1 320 ? 11.837 41.307 13.885 1.00 26.85 320 ARG B N 1
ATOM 5385 C CA . ARG B 1 320 ? 12.121 40.040 13.230 1.00 27.26 320 ARG B CA 1
ATOM 5386 C C . ARG B 1 320 ? 11.126 39.703 12.116 1.00 24.20 320 ARG B C 1
ATOM 5387 O O . ARG B 1 320 ? 11.380 38.816 11.313 1.00 27.33 320 ARG B O 1
ATOM 5395 N N . PHE B 1 321 ? 9.996 40.396 12.060 1.00 21.02 321 PHE B N 1
ATOM 5396 C CA . PHE B 1 321 ? 8.946 40.029 11.107 1.00 20.43 321 PHE B CA 1
ATOM 5397 C C . PHE B 1 321 ? 8.607 41.147 10.115 1.00 19.12 321 PHE B C 1
ATOM 5398 O O . PHE B 1 321 ? 8.736 42.332 10.428 1.00 22.77 321 PHE B O 1
ATOM 5406 N N . GLY B 1 322 ? 8.166 40.760 8.921 1.00 16.57 322 GLY B N 1
ATOM 5407 C CA . GLY B 1 322 ? 7.646 41.702 7.942 1.00 14.86 322 GLY B CA 1
ATOM 5408 C C . GLY B 1 322 ? 6.266 41.274 7.476 1.00 13.46 322 GLY B C 1
ATOM 5409 O O . GLY B 1 322 ? 5.991 40.073 7.357 1.00 13.90 322 GLY B O 1
ATOM 5410 N N . THR B 1 323 ? 5.406 42.255 7.203 1.00 12.05 323 THR B N 1
ATOM 5411 C CA . THR B 1 323 ? 4.034 42.015 6.795 1.00 11.27 323 THR B CA 1
ATOM 5412 C C . THR B 1 323 ? 3.645 42.981 5.674 1.00 9.70 323 THR B C 1
ATOM 5413 O O . THR B 1 323 ? 4.045 44.147 5.675 1.00 10.77 323 THR B O 1
ATOM 5417 N N . TYR B 1 324 ? 2.838 42.508 4.734 1.00 9.55 324 TYR B N 1
ATOM 5418 C CA . TYR B 1 324 ? 2.192 43.384 3.772 1.00 9.45 324 TYR B CA 1
ATOM 5419 C C . TYR B 1 324 ? 0.845 42.813 3.421 1.00 9.70 324 TYR B C 1
ATOM 5420 O O . TYR B 1 324 ? 0.705 41.611 3.178 1.00 10.18 324 TYR B O 1
ATOM 5429 N N . VAL B 1 325 ? -0.158 43.673 3.427 1.00 9.44 325 VAL B N 1
ATOM 5430 C CA A VAL B 1 325 ? -1.505 43.272 3.041 0.73 8.93 325 VAL B CA 1
ATOM 5431 C CA B VAL B 1 325 ? -1.499 43.283 3.076 0.27 9.72 325 VAL B CA 1
ATOM 5432 C C . VAL B 1 325 ? -2.082 44.305 2.094 1.00 8.75 325 VAL B C 1
ATOM 5433 O O . VAL B 1 325 ? -1.866 45.511 2.248 1.00 9.70 325 VAL B O 1
ATOM 5440 N N . VAL B 1 326 ? -2.807 43.821 1.098 1.00 10.31 326 VAL B N 1
ATOM 5441 C CA . VAL B 1 326 ? -3.334 44.685 0.056 1.00 9.89 326 VAL B CA 1
ATOM 5442 C C . VAL B 1 326 ? -4.609 44.059 -0.495 1.00 9.24 326 VAL B C 1
ATOM 5443 O O . VAL B 1 326 ? -4.686 42.835 -0.641 1.00 11.47 326 VAL B O 1
ATOM 5447 N N . PHE B 1 327 ? -5.612 44.882 -0.797 1.00 11.18 327 PHE B N 1
ATOM 5448 C CA . PHE B 1 327 ? -6.796 44.373 -1.482 1.00 13.39 327 PHE B CA 1
ATOM 5449 C C . PHE B 1 327 ? -7.419 45.401 -2.412 1.00 13.48 327 PHE B C 1
ATOM 5450 O O . PHE B 1 327 ? -7.272 46.612 -2.220 1.00 13.80 327 PHE B O 1
ATOM 5458 N N . ILE B 1 328 ? -8.100 44.891 -3.430 1.00 13.18 328 ILE B N 1
ATOM 5459 C CA . ILE B 1 328 ? -8.686 45.702 -4.481 1.00 17.02 328 ILE B CA 1
ATOM 5460 C C . ILE B 1 328 ? -10.121 45.234 -4.676 1.00 18.26 328 ILE B C 1
ATOM 5461 O O . ILE B 1 328 ? -10.364 44.223 -5.340 1.00 20.50 328 ILE B O 1
ATOM 5466 N N . PRO B 1 329 ? -11.086 45.955 -4.085 1.00 20.11 329 PRO B N 1
ATOM 5467 C CA . PRO B 1 329 ? -12.499 45.549 -4.146 1.00 22.54 329 PRO B CA 1
ATOM 5468 C C . PRO B 1 329 ? -13.038 45.278 -5.559 1.00 25.23 329 PRO B C 1
ATOM 5469 O O . PRO B 1 329 ? -13.689 44.251 -5.757 1.00 26.60 329 PRO B O 1
ATOM 5473 N N . LYS B 1 330 ? -12.774 46.170 -6.514 1.00 26.47 330 LYS B N 1
ATOM 5474 C CA . LYS B 1 330 ? -13.308 46.026 -7.877 1.00 29.03 330 LYS B CA 1
ATOM 5475 C C . LYS B 1 330 ? -12.856 44.730 -8.545 1.00 28.47 330 LYS B C 1
ATOM 5476 O O . LYS B 1 330 ? -13.606 44.125 -9.316 1.00 29.76 330 LYS B O 1
ATOM 5482 N N . GLU B 1 331 ? -11.633 44.306 -8.243 1.00 28.07 331 GLU B N 1
ATOM 5483 C CA . GLU B 1 331 ? -11.052 43.115 -8.853 1.00 27.98 331 GLU B CA 1
ATOM 5484 C C . GLU B 1 331 ? -11.287 41.867 -8.003 1.00 27.49 331 GLU B C 1
ATOM 5485 O O . GLU B 1 331 ? -10.878 40.771 -8.388 1.00 29.34 331 GLU B O 1
ATOM 5491 N N . ASN B 1 332 ? -11.956 42.045 -6.863 1.00 23.93 332 ASN B N 1
ATOM 5492 C CA A ASN B 1 332 ? -12.219 40.939 -5.942 0.48 22.80 332 ASN B CA 1
ATOM 5493 C CA B ASN B 1 332 ? -12.207 40.975 -5.893 0.52 23.29 332 ASN B CA 1
ATOM 5494 C C . ASN B 1 332 ? -10.964 40.129 -5.630 1.00 21.18 332 ASN B C 1
ATOM 5495 O O . ASN B 1 332 ? -10.982 38.892 -5.708 1.00 22.49 332 ASN B 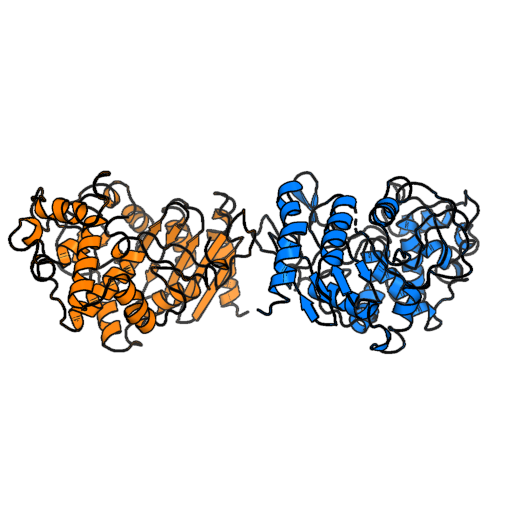O 1
ATOM 5504 N N . ILE B 1 333 ? -9.882 40.818 -5.290 1.00 18.83 333 ILE B N 1
ATOM 5505 C CA . ILE B 1 333 ? -8.606 40.164 -5.067 1.00 18.96 333 ILE B CA 1
ATOM 5506 C C . ILE B 1 333 ? -7.849 40.818 -3.916 1.00 16.35 333 ILE B C 1
ATOM 5507 O O . ILE B 1 333 ? -8.010 42.012 -3.642 1.00 15.89 333 ILE B O 1
ATOM 5512 N N . GLY B 1 334 ? -7.038 40.021 -3.229 1.00 15.15 334 GLY B N 1
ATOM 5513 C CA . GLY B 1 334 ? -6.183 40.527 -2.175 1.00 14.98 334 GLY B CA 1
ATOM 5514 C C . GLY B 1 334 ? -4.977 39.623 -1.991 1.00 13.23 334 GLY B C 1
ATOM 5515 O O . GLY B 1 334 ? -4.946 38.484 -2.487 1.00 14.44 334 GLY B O 1
ATOM 5516 N N . LEU B 1 335 ? -3.985 40.128 -1.266 1.00 11.16 335 LEU B N 1
ATOM 5517 C CA . LEU B 1 335 ? -2.751 39.401 -1.038 1.00 10.89 335 LEU B CA 1
ATOM 5518 C C . LEU B 1 335 ? -2.205 39.721 0.348 1.00 9.41 335 LEU B C 1
ATOM 5519 O O . LEU B 1 335 ? -2.316 40.856 0.837 1.00 10.40 335 LEU B O 1
ATOM 5524 N N . VAL B 1 336 ? -1.618 38.701 0.970 1.00 10.08 336 VAL B N 1
ATOM 5525 C CA . VAL B 1 336 ? -0.950 38.829 2.258 1.00 11.28 336 VAL B CA 1
ATOM 5526 C C . VAL B 1 336 ? 0.442 38.216 2.137 1.00 9.41 336 VAL B C 1
ATOM 5527 O O . VAL B 1 336 ? 0.573 37.091 1.643 1.00 10.54 336 VAL B O 1
ATOM 5531 N N . MET B 1 337 ? 1.462 38.937 2.603 1.00 10.21 337 MET B N 1
ATOM 5532 C CA . MET B 1 337 ? 2.813 38.400 2.726 1.00 10.83 337 MET B CA 1
ATOM 5533 C C . MET B 1 337 ? 3.236 38.501 4.183 1.00 10.30 337 MET B C 1
ATOM 5534 O O . MET B 1 337 ? 3.140 39.577 4.790 1.00 9.95 337 MET B O 1
ATOM 5539 N N . LEU B 1 338 ? 3.727 37.389 4.725 1.00 10.55 338 LEU B N 1
ATOM 5540 C CA . LEU B 1 338 ? 4.271 37.342 6.074 1.00 11.92 338 LEU B CA 1
ATOM 5541 C C . LEU B 1 338 ? 5.676 36.753 5.985 1.00 11.60 338 LEU B C 1
ATOM 5542 O O . LEU B 1 338 ? 5.862 35.679 5.411 1.00 11.41 338 LEU B O 1
ATOM 5547 N N . THR B 1 339 ? 6.660 37.446 6.547 1.00 12.28 339 THR B N 1
ATOM 5548 C CA . THR B 1 339 ? 8.023 36.933 6.612 1.00 14.96 339 THR B CA 1
ATOM 5549 C C . THR B 1 339 ? 8.530 36.960 8.039 1.00 14.17 339 THR B C 1
ATOM 5550 O O . THR B 1 339 ? 8.097 37.780 8.855 1.00 15.07 339 THR B O 1
ATOM 5554 N N . ASN B 1 340 ? 9.467 36.063 8.334 1.00 14.92 340 ASN B N 1
ATOM 5555 C CA . ASN B 1 340 ? 10.137 36.055 9.625 1.00 16.66 340 ASN B CA 1
ATOM 5556 C C . ASN B 1 340 ? 11.543 36.652 9.544 1.00 18.82 340 ASN B C 1
ATOM 5557 O O . ASN B 1 340 ? 12.426 36.308 10.330 1.00 20.92 340 ASN B O 1
ATOM 5562 N N . LYS B 1 341 ? 11.733 37.548 8.579 1.00 19.65 341 LYS B N 1
ATOM 5563 C CA . LYS B 1 341 ? 12.835 38.505 8.583 1.00 21.49 341 LYS B CA 1
ATOM 5564 C C . LYS B 1 341 ? 12.312 39.783 7.960 1.00 23.10 341 LYS B C 1
ATOM 5565 O O . LYS B 1 341 ? 11.508 39.742 7.027 1.00 23.76 341 LYS B O 1
ATOM 5571 N N . ARG B 1 342 ? 12.756 40.923 8.475 1.00 24.45 342 ARG B N 1
ATOM 5572 C CA . ARG B 1 342 ? 12.441 42.195 7.848 1.00 26.32 342 ARG B CA 1
ATOM 5573 C C . ARG B 1 342 ? 13.074 42.240 6.469 1.00 24.77 342 ARG B C 1
ATOM 5574 O O . ARG B 1 342 ? 14.258 41.942 6.313 1.00 26.26 342 ARG B O 1
ATOM 5582 N N . ILE B 1 343 ? 12.282 42.600 5.469 1.00 21.85 343 ILE B N 1
ATOM 5583 C CA . ILE B 1 343 ? 12.815 42.903 4.152 1.00 21.39 343 ILE B CA 1
ATOM 5584 C C . ILE B 1 343 ? 12.256 44.268 3.757 1.00 20.39 343 ILE B C 1
ATOM 5585 O O . ILE B 1 343 ? 11.223 44.692 4.284 1.00 20.11 343 ILE B O 1
ATOM 5590 N N . PRO B 1 344 ? 12.948 44.982 2.861 1.00 19.53 344 PRO B N 1
ATOM 5591 C CA . PRO B 1 344 ? 12.501 46.340 2.516 1.00 18.47 344 PRO B CA 1
ATOM 5592 C C . PRO B 1 344 ? 11.033 46.398 2.079 1.00 16.42 344 PRO B C 1
ATOM 5593 O O . PRO B 1 344 ? 10.573 45.542 1.317 1.00 17.21 344 PRO B O 1
ATOM 5597 N N . ASN B 1 345 ? 10.304 47.392 2.582 1.00 16.43 345 ASN B N 1
ATOM 5598 C CA . ASN B 1 345 ? 8.900 47.567 2.227 1.00 14.93 345 ASN B CA 1
ATOM 5599 C C . ASN B 1 345 ? 8.710 47.619 0.715 1.00 15.51 345 ASN B C 1
ATOM 5600 O O . ASN B 1 345 ? 7.753 47.083 0.177 1.00 15.35 345 ASN B O 1
ATOM 5605 N N . GLU B 1 346 ? 9.653 48.265 0.050 1.00 16.10 346 GLU B N 1
ATOM 5606 C CA A GLU B 1 346 ? 9.608 48.396 -1.398 0.77 18.02 346 GLU B CA 1
ATOM 5607 C CA B GLU B 1 346 ? 9.715 48.387 -1.400 0.23 18.96 346 GLU B CA 1
ATOM 5608 C C . GLU B 1 346 ? 9.565 47.037 -2.095 1.00 17.94 346 GLU B C 1
ATOM 5609 O O . GLU B 1 346 ? 8.823 46.876 -3.063 1.00 17.76 346 GLU B O 1
ATOM 5620 N N . GLU B 1 347 ? 10.316 46.062 -1.599 1.00 18.02 347 GLU B N 1
ATOM 5621 C CA . GLU B 1 347 ? 10.287 44.722 -2.179 1.00 17.27 347 GLU B CA 1
ATOM 5622 C C . GLU B 1 347 ? 8.931 44.053 -2.007 1.00 15.23 347 GLU B C 1
ATOM 5623 O O . GLU B 1 347 ? 8.473 43.330 -2.896 1.00 15.39 347 GLU B O 1
ATOM 5629 N N . ARG B 1 348 ? 8.303 44.277 -0.856 1.00 13.57 348 ARG B N 1
ATOM 5630 C CA . ARG B 1 348 ? 6.996 43.692 -0.572 1.00 13.29 348 ARG B CA 1
ATOM 5631 C C . ARG B 1 348 ? 5.959 44.247 -1.537 1.00 13.00 348 ARG B C 1
ATOM 5632 O O . ARG B 1 348 ? 5.167 43.502 -2.117 1.00 13.21 348 ARG B O 1
ATOM 5640 N N . ILE B 1 349 ? 5.971 45.566 -1.695 1.00 12.81 349 ILE B N 1
ATOM 5641 C CA . ILE B 1 349 ? 5.004 46.264 -2.530 1.00 13.00 349 ILE B CA 1
ATOM 5642 C C . ILE B 1 349 ? 5.181 45.898 -4.009 1.00 14.65 349 ILE B C 1
ATOM 5643 O O . ILE B 1 349 ? 4.205 45.626 -4.710 1.00 14.63 349 ILE B O 1
ATOM 5648 N N . LYS B 1 350 ? 6.425 45.869 -4.472 1.00 15.98 350 LYS B N 1
ATOM 5649 C CA . LYS B 1 350 ? 6.701 45.518 -5.863 1.00 17.82 350 LYS B CA 1
ATOM 5650 C C . LYS B 1 350 ? 6.275 44.098 -6.197 1.00 16.64 350 LYS B C 1
ATOM 5651 O O . LYS B 1 350 ? 5.677 43.854 -7.245 1.00 17.98 350 LYS B O 1
ATOM 5657 N N . ALA B 1 351 ? 6.598 43.156 -5.314 1.00 15.25 351 ALA B N 1
ATOM 5658 C CA . ALA B 1 351 ? 6.303 41.754 -5.581 1.00 15.60 351 ALA B CA 1
ATOM 5659 C C . ALA B 1 351 ? 4.796 41.536 -5.638 1.00 14.81 351 ALA B C 1
ATOM 5660 O O . ALA B 1 351 ? 4.295 40.860 -6.533 1.00 15.86 351 ALA B O 1
ATOM 5662 N N . ALA B 1 352 ? 4.075 42.136 -4.695 1.00 14.17 352 ALA B N 1
ATOM 5663 C CA . ALA B 1 352 ? 2.621 42.049 -4.682 1.00 13.47 352 ALA B CA 1
ATOM 5664 C C . ALA B 1 352 ? 1.999 42.682 -5.921 1.00 16.29 352 ALA B C 1
ATOM 5665 O O . ALA B 1 352 ? 1.038 42.154 -6.487 1.00 16.45 352 ALA B O 1
ATOM 5667 N N . TYR B 1 353 ? 2.546 43.824 -6.329 1.00 15.78 353 TYR B N 1
ATOM 5668 C CA . TYR B 1 353 ? 2.050 44.541 -7.497 1.00 17.33 353 TYR B CA 1
ATOM 5669 C C . TYR B 1 353 ? 2.177 43.642 -8.721 1.00 17.32 353 TYR B C 1
ATOM 5670 O O . TYR B 1 353 ? 1.255 43.537 -9.531 1.00 19.22 353 TYR B O 1
ATOM 5679 N N . ALA B 1 354 ? 3.322 42.981 -8.843 1.00 18.96 354 ALA B N 1
ATOM 5680 C CA . ALA B 1 354 ? 3.569 42.098 -9.975 1.00 19.67 354 ALA B CA 1
ATOM 5681 C C . ALA B 1 354 ? 2.569 40.943 -10.015 1.00 19.69 354 ALA B C 1
ATOM 5682 O O . ALA B 1 354 ? 2.036 40.619 -11.072 1.00 20.50 354 ALA B O 1
ATOM 5684 N N . VAL B 1 355 ? 2.322 40.318 -8.869 1.00 18.38 355 VAL B N 1
ATOM 5685 C CA . VAL B 1 355 ? 1.394 39.192 -8.805 1.00 19.74 355 VAL B CA 1
ATOM 5686 C C . VAL B 1 355 ? -0.033 39.637 -9.113 1.00 21.80 355 VAL B C 1
ATOM 5687 O O . VAL B 1 355 ? -0.711 39.037 -9.944 1.00 23.01 355 VAL B O 1
ATOM 5691 N N . LEU B 1 356 ? -0.485 40.697 -8.448 1.00 21.38 356 LEU B N 1
ATOM 5692 C CA . LEU B 1 356 ? -1.873 41.142 -8.594 1.00 23.42 356 LEU B CA 1
ATOM 5693 C C . LEU B 1 356 ? -2.219 41.636 -10.001 1.00 26.40 356 LEU B C 1
ATOM 5694 O O . LEU B 1 356 ? -3.359 41.495 -10.455 1.00 27.40 356 LEU B O 1
ATOM 5699 N N . ASN B 1 357 ? -1.240 42.203 -10.697 1.00 25.60 357 ASN B N 1
ATOM 5700 C CA . ASN B 1 357 ? -1.469 42.678 -12.054 1.00 29.22 357 ASN B CA 1
ATOM 5701 C C . ASN B 1 357 ? -1.304 41.593 -13.115 1.00 31.59 357 ASN B C 1
ATOM 5702 O O . ASN B 1 357 ? -1.954 41.640 -14.159 1.00 32.50 357 ASN B O 1
ATOM 5707 N N . ALA B 1 358 ? -0.436 40.619 -12.849 1.00 32.32 358 ALA B N 1
ATOM 5708 C CA . ALA B 1 358 ? -0.168 39.552 -13.818 1.00 34.54 358 ALA B CA 1
ATOM 5709 C C . ALA B 1 358 ? -1.232 38.462 -13.801 1.00 36.33 358 ALA B C 1
ATOM 5710 O O . ALA B 1 358 ? -1.355 37.691 -14.753 1.00 36.66 358 ALA B O 1
ATOM 5712 N N . ILE B 1 359 ? -1.985 38.392 -12.709 1.00 38.17 359 ILE B N 1
ATOM 5713 C CA . ILE B 1 359 ? -2.960 37.322 -12.505 1.00 41.36 359 ILE B CA 1
ATOM 5714 C C . ILE B 1 359 ? -4.160 37.463 -13.450 1.00 41.66 359 ILE B C 1
ATOM 5715 O O . ILE B 1 359 ? -4.580 38.574 -13.779 1.00 43.33 359 ILE B O 1
ATOM 5720 N N . LYS B 1 360 ? -4.688 36.330 -13.907 1.00 41.59 360 LYS B N 1
ATOM 5721 C CA . LYS B 1 360 ? -5.827 36.330 -14.822 1.00 42.19 360 LYS B CA 1
ATOM 5722 C C . LYS B 1 360 ? -7.147 36.482 -14.069 1.00 41.27 360 LYS B C 1
ATOM 5723 O O . LYS B 1 360 ? -7.280 36.037 -12.930 1.00 40.12 360 LYS B O 1
#

Secondary structure (DSSP, 8-state):
--HHHHHHHHHHHHHTTHHHHHTT-SEEEEEEEETTEEEEEEEEEEETTTTEEP-TT-EEE-GGGHHHHHHHHHHHHHHTTS--TT--GGGTSGGGTTSGGGGS-HHHHHTT-SSS--SS--TT--SHHHHHHHHHH----SPTTTEE---HHHHHHHHHHHHHHTTS-HHHIIIIIIHHHTT-SS-BSS--GGGGGGBPPEE-TTS-EE-----TT-HHHH--EEEHHHHHHHHHHHH-GGGS-HHHHHHHHHHTS--EEETTEEE-SSSEEEESSPPHHHHHHHTSHHHHHS-EE-B--SS--SSEEEEEE-----EEEEEEGGGTEEEEEEESB---HHHHHHHHHHHHHHS--/--HHHHHHHHHHHHHTHHHHHHHT-SEEEEEEEETTEEEEEEEEBS-TTT-PBP-TT-BEE-GGGHHHHHHHHHHHHHHHTS--TT--GGGTSGGGTTSGGGGS-HHHHHTT-SSS--SS--TT--SHHHHHHHHHS----SPTTTEE---HHHHHHHHHHHHHHTTS-HHHIIIIIIHHHTT-SS-BSS--GGGGGGB--TT-HHHH--EE-HHHHHHHHHHHH-GGGS-HHHHHHHHHHTS--EEETTEEE-SSSEEEESSPPHHHHHHTTSHHHHHS-EE-B--S---SSEEEEEEEE-SS-EEEEEEEGGGTEEEEEEESS---HHHHHHHHHHHHHH--

Nearest PDB structures (foldseek):
  4net-assembly1_A  TM=1.003E+00  e=2.321E-74  Acinetobacter baumannii
  8fqv-assembly2_A  TM=9.890E-01  e=1.345E-68  Acinetobacter baumannii
  8fqp-assembly2_A  TM=9.895E-01  e=1.684E-68  Acinetobacter baumannii
  6pwl-assembly4_D  TM=9.906E-01  e=4.632E-68  Acinetobacter baumannii
  4u0t-assembly8_H  TM=9.904E-01  e=1.426E-67  Acinetobacter baumannii

Solvent-accessible surface area: 28584 Å² total; per-residue (Å²): 156,73,115,48,34,111,24,0,111,109,15,0,31,102,41,0,54,74,10,2,146,135,58,83,6,24,0,0,0,0,0,1,0,9,77,70,127,92,15,64,24,52,13,2,23,5,4,55,100,48,18,82,14,4,45,54,52,1,0,1,18,0,0,20,0,0,0,0,0,0,2,2,0,0,0,30,0,70,26,97,64,97,7,49,16,118,26,39,0,0,110,36,28,128,98,0,96,147,24,42,0,28,120,0,32,0,42,38,0,2,3,5,3,2,11,52,8,53,45,102,33,51,124,126,20,143,61,100,151,76,0,33,64,43,0,90,105,12,148,55,164,60,80,51,16,68,77,4,43,25,0,14,1,0,1,0,0,0,0,61,0,0,4,60,11,14,130,72,84,20,40,52,0,0,44,139,27,0,5,72,35,3,45,11,153,73,8,30,4,76,23,52,182,100,29,78,109,19,14,3,40,4,2,45,114,120,66,101,55,54,77,110,123,36,35,23,29,2,16,3,0,63,1,1,13,0,4,2,39,9,0,0,23,0,0,34,0,5,15,8,15,114,134,38,101,62,54,2,42,113,0,1,70,19,0,23,80,4,43,13,48,5,113,72,4,29,1,0,1,1,0,6,0,1,59,45,112,10,86,52,107,20,6,32,63,3,22,42,116,86,14,28,88,78,60,20,107,14,74,97,42,119,154,49,17,113,54,64,9,6,0,5,7,16,121,38,36,0,0,2,0,3,0,6,50,147,42,59,5,0,0,0,0,0,3,6,9,92,0,26,34,88,30,3,1,96,8,1,69,37,0,16,95,53,6,142,174,164,80,112,53,36,113,20,0,86,119,16,0,33,98,39,0,43,67,10,0,110,136,49,113,5,22,0,0,0,0,0,0,0,19,91,68,134,93,19,75,15,56,5,2,18,3,25,108,149,42,37,78,31,8,47,52,52,4,1,0,37,0,0,18,0,0,0,0,0,0,2,1,0,0,0,29,0,67,36,90,59,90,8,50,15,114,18,36,0,0,109,42,31,128,102,0,97,130,23,51,0,12,129,0,32,0,41,40,0,3,3,5,4,2,8,51,8,54,52,98,21,52,132,115,12,152,61,115,116,79,8,16,62,46,0,86,96,12,139,75,143,40,66,60,21,66,62,5,41,22,0,13,1,1,1,0,0,0,0,60,0,0,6,75,12,19,131,55,74,20,42,73,0,0,47,148,30,0,5,73,36,2,34,10,151,76,8,29,10,97,25,52,176,92,30,92,100,12,44,68,88,36,39,6,29,4,0,78,10,0,29,0,3,1,39,6,0,0,20,0,0,33,0,4,27,20,22,149,137,38,97,66,52,2,48,88,0,1,66,17,1,24,79,4,42,13,42,6,113,72,4,30,1,0,0,1,0,12,0,1,58,39,117,9,82,55,109,22,4,32,62,3,19,41,119,90,10,38,100,91,56,16,132,21,78,86,42,105,147,45,19,111,57,61,6,5,0,7,12,4,31,27,145,98,6,0,0,2,0,2,0,9,51,138,78,72,4,0,0,0,0,0,0,4,62,115,3,49,34,74,26,0,1,96,7,2,63,36,0,19,90,60,21,172

Sequence (701 aa):
NTPKKDQEIKKLVDQNFKPLLEKYDVPGMAVGVIQNNKKYEMMYYGLQSVQDKKAVNSSTIFELGSSVSKLFTATAGGYAKNKKGKISFDDTPGKYWKELKNTPIDQVNLLQLATYTSGNLALQFPDEVKTDQQVLTFFKDWKPKKNSSIGEEYRQYSNPSIGLFGKVVALSMMNNKPFDQVLEKTIFPALGLKHSYVNVPKTQMQQNYAFGYNQENQPIRVNPGPLGAPAYGVKSTLPDMLSFIHANLNPQKYPADIQQRAINETHQGRYQVNTMMYQALGWEEFSYPATLQTLLDSNSEQIVVMKPNKVTTAISKEPSSVKMMYHKTTGNRFGTTYVVVFIPKENNIGLVMMLTNKRIPNEERIKAAYAVLNAIIKKNTPKDQEIKKLVDQNFKPLLEEKYDDVPGMAVGVIQNNKKYEMYYGLQSVQDKKAVNSSTIFELGSSVSKLFTATAGGYAKNKGKISFDDTPGKYWKELLKNTPIDQVNLLQLATYTSGNLALQFPDEVKTDDQQVLTFFKDWKPKNSSIGEYRQYSNPSIGLFGKVVALSMNKPFDQVLEKTIFPALGLKHSYVNVPKTQMQNYAGPLGAPAYGVKSTLPDMLSFIHANLNPQQKYPADIQRAINETHQGRYQVNTMYQALGWEEFSYPATLQTLLDSNSEQIVMKPNKVTAISKEPSVKMYHKTGSTNRFGTYVVVFIPKENNIGLVMLTNKRIPNEEERIKAAYAVLNAIK

InterPro domains:
  IPR001466 Beta-lactamase-related [PF00144] (36-380)
  IPR001586 Beta-lactamase, class-C active site [PS00336] (84-91)
  IPR012338 Beta-lactamase/transpeptidase-like [G3DSA:3.40.710.10] (23-383)
  IPR012338 Beta-lactamase/transpeptidase-like [SSF56601] (29-381)
  IPR050491 Beta-lactamase AmpC-like [PTHR46825] (29-375)
  IPR058136 Beta-lactamase AmpC [NF033085] (30-381)

B-factor: mean 21.79, std 11.2, range [5.71, 60.42]

Radius of gyration: 33.17 Å; Cα contacts (8 Å, |Δi|>4): 1634; chains: 2; bounding box: 67×96×58 Å

Organism: Acinetobacter baumannii (NCBI:txid470)